Protein AF-A0A3N7JWG3-F1 (afdb_monomer)

Secondary structure (DSSP, 8-state):
-HHHHHHHTTGGGGGT--EEEEEEEEEETTEEEEEEEEEETTT--EEEEEEETTEEEEEEE-SS-EEEE-TT--EEEE-SHHHHHHHHHHHHHHTTHHHH-GGGEEEEEEEEE-STTEEEEEEEETTS-EEEEEEETTS-SEEEEEEEETTEEEEEEEEEEEEETTEEEEEEEEEESS-GGG-EEEEEEEEEESPPPPTTTTSPPPP----EEETTSSSEEEEE-EEETTEEEEEEEETTEEEEEEE-TTS-SEE-HHHHHHTTPPPEEEEEE--SSSS-EEEEEEEEEEEEETTTEEEEEEEEEE---TTHHHHHTS---EEE-HHHHHHSEEEEETTTTEEEEE-TTT----TTPEEEE-EEETTEEEEEEEETTEEEEEEE-TT--SSEEE-HHHHHHHTHHHHTT----EEEEEETTEEEEEEEEE-SEEEETTEEEES-EEEEE--SSSGGG-SS--EEE-HHHHTTEEEEEETTTTEEEEEESHHHHTTS--

Radius of gyration: 23.77 Å; Cα contacts (8 Å, |Δi|>4): 1313; chains: 1; bounding box: 68×51×64 Å

Foldseek 3Di:
DLQQQCVLQQHCVLVVFQKKKWWDKKEFQNWMWIWIKIAGLPLLWIWIWIDTHPWTKIWIALSQWTWIAGPQQQIATFPALLSQQASQVNSCVRSVCVRHVVVQWPDWDFDDDDDPFWTWIWTDGNSHFIKIFIAGNSSHHGQWIWGQFQLATKIKGFDDFDDDPSGTHGQWIWIDRPPPNQIIIHGTDDMDTPDDDDPPRRPRDDGDGDQKAFPVRDQKDKAFWDDFLLWTWWWKAALNDTATATEKAQDAWEFEPVLCVVNVWDWAGWHWDDALADAIWTKTKTFGQWMDTRVTMIGGGDIHIYTDFPPQCVQRVHGHGTYHYLVQLSQFWWWQALVVNMIMTGGLVPDDADPQWDKFFWHDHPSWTWTWKAFVHRIFIATEIQPDSFAWEFAQVLCVVVVVCVVFVWDDKDFPDAGRHGTFIFTKGWTQWMGRVNDIDGTGIYTYTPDSGHPSVGPRGTTYGYSVVQNQFGWIRRVVRRMIITHGPVVVVVPDDD

Sequence (498 aa):
MLARAKAAAGGDRWNTVRGLRMAGTIAAGGLSGPYEQWVCMRTGRFLTRYTLGPAPVLRGFDGQVAWQCGAGGEVAVQDSAAARQMAVTESFLLARGYWLAPHECSACAPSGEGIAGHELVQVHTTNGLPVQLWFDRAGSRLARTLQDVHGLEMAKRYEDHRDVGGLGIPFRIVTGTGDARRDVVVQLSIVELDPAWPEDSFDVPRQSIDDVAFIDGGSECSVPFEVAHNHVYLRVTLGGQDFQFLLDTGGVNLLTPETAARAGLQIEGALEARGPGEASVDAGFVRVDEFCIGDRLTMKHQLMRVLPLSGLEQADGHQCDGLLGHELFKRLVVTIDHAERRVTLTRPDAFHPPAHAHRLPLTFYAHIPTVNAMLDELPGQFWVDTGNRNALTLWRPFVQAHGLDDRYGAGDETVIGWGVGGAVRGRIACAGRLDLGGLIVEEPLLTLPSADSGPTATQGVAGNIGGDILRRYSCSFDYSRRTMHLASIELRTSSLPS

Nearest PDB structures (foldseek):
  5c9f-assembly1_C  TM=6.891E-01  e=2.641E-05  Rickettsia conorii
  8t5j-assembly1_A  TM=5.080E-01  e=1.261E-01  Francisella philomiragia
  6zxe-assembly1_z  TM=5.540E-01  e=3.122E+00  Homo sapiens
  2jd4-assembly1_A  TM=1.408E-01  e=5.726E-02  Mus musculus
  2wjs-assembly1_A  TM=1.222E-01  e=1.196E-01  Mus musculus

Solvent-accessible surface area (backbone atoms only — not comparable to full-atom values): 24823 Å² total; per-residue (Å²): 105,65,69,51,24,40,48,60,31,30,34,72,57,62,77,71,51,51,28,40,37,39,31,35,34,33,35,40,24,92,23,48,33,53,29,38,36,40,38,32,42,81,66,32,24,26,27,39,40,35,27,52,55,93,46,49,42,38,35,33,23,54,67,84,46,28,33,38,34,47,75,65,40,48,61,37,58,20,62,25,70,40,32,40,16,49,42,47,37,50,24,37,60,74,29,42,20,82,76,76,41,59,84,51,41,75,41,80,44,78,58,65,80,37,78,92,62,27,42,29,34,42,36,27,38,63,77,29,52,64,34,38,42,32,22,35,66,84,37,34,45,71,38,32,39,39,31,74,54,31,49,34,62,39,33,39,35,46,36,68,70,40,80,54,96,64,28,59,42,60,36,29,38,41,36,33,74,80,53,78,79,62,26,37,38,37,42,48,78,45,75,43,75,57,59,86,76,68,83,76,60,33,50,82,71,84,68,66,76,89,47,69,44,44,74,86,69,56,60,60,47,77,32,68,49,50,75,44,71,56,28,43,31,35,48,33,38,39,77,91,39,81,42,37,23,36,46,15,42,65,42,49,40,30,30,20,60,67,45,33,54,75,48,71,52,72,74,46,55,43,32,82,39,71,27,66,12,81,32,73,41,60,30,25,32,35,79,39,68,54,37,28,43,58,89,39,36,39,43,40,63,40,76,28,40,28,36,66,59,55,58,40,33,76,75,47,74,44,80,64,39,28,33,46,10,32,68,58,41,65,65,24,27,40,31,43,28,60,90,79,37,32,38,35,43,24,36,63,89,72,59,73,82,62,95,79,34,46,78,44,67,44,32,14,44,71,74,23,40,26,34,68,32,28,52,74,82,46,77,33,38,27,36,47,21,38,67,34,40,52,35,29,41,38,12,33,54,41,35,63,77,66,45,42,55,70,75,39,64,39,51,71,79,42,80,74,48,58,32,37,35,26,60,22,48,18,25,46,35,49,49,71,28,37,36,55,85,80,47,75,41,71,56,42,47,33,36,39,46,69,49,65,49,33,69,45,20,31,69,72,37,33,28,35,40,12,14,61,53,51,58,58,22,33,38,34,39,29,60,86,78,33,32,35,34,40,27,59,50,72,69,61,71,72,70,65,84,129

InterPro domains:
  IPR021109 Aspartic peptidase domain superfamily [G3DSA:2.40.70.10] (230-353)
  IPR021109 Aspartic peptidase domain superfamily [G3DSA:2.40.70.10] (368-494)
  IPR021109 Aspartic peptidase domain superfamily [SSF50630] (224-336)

Organism: NCBI:txid2496871

Structure (mmCIF, N/CA/C/O backbone):
data_AF-A0A3N7JWG3-F1
#
_entry.id   AF-A0A3N7JWG3-F1
#
loop_
_atom_site.group_PDB
_atom_site.id
_atom_site.type_symbol
_atom_site.label_atom_id
_atom_site.label_alt_id
_atom_site.label_comp_id
_atom_site.label_asym_id
_atom_site.label_entity_id
_atom_site.label_seq_id
_atom_site.pdbx_PDB_ins_code
_atom_site.Cartn_x
_atom_site.Cartn_y
_atom_site.Cartn_z
_atom_site.occupancy
_atom_site.B_iso_or_equiv
_atom_site.auth_seq_id
_atom_site.auth_comp_id
_atom_site.auth_asym_id
_atom_site.auth_atom_id
_atom_site.pdbx_PDB_model_num
ATOM 1 N N . MET A 1 1 ? 12.153 2.137 -35.416 1.00 76.44 1 MET A N 1
ATOM 2 C CA . MET A 1 1 ? 12.842 2.520 -34.166 1.00 76.44 1 MET A CA 1
ATOM 3 C C . MET A 1 1 ? 13.086 1.326 -33.239 1.00 76.44 1 MET A C 1
ATOM 5 O O . MET A 1 1 ? 14.230 0.907 -33.157 1.00 76.44 1 MET A O 1
ATOM 9 N N . LEU A 1 2 ? 12.065 0.728 -32.604 1.00 84.00 2 LEU A N 1
ATOM 10 C CA . LEU A 1 2 ? 12.252 -0.379 -31.639 1.00 84.00 2 LEU A CA 1
ATOM 11 C C . LEU A 1 2 ? 13.079 -1.560 -32.183 1.00 84.00 2 LEU A C 1
ATOM 13 O O . LEU A 1 2 ? 13.912 -2.097 -31.462 1.00 84.00 2 LEU A O 1
ATOM 17 N N . ALA A 1 3 ? 12.923 -1.914 -33.464 1.00 85.50 3 ALA A N 1
ATOM 18 C CA . ALA A 1 3 ? 13.745 -2.939 -34.116 1.00 85.50 3 ALA A CA 1
ATOM 19 C C . ALA A 1 3 ? 15.247 -2.584 -34.166 1.00 85.50 3 ALA A C 1
ATOM 21 O O . ALA A 1 3 ? 16.090 -3.448 -33.945 1.00 85.50 3 ALA A O 1
ATOM 22 N N . ARG A 1 4 ? 15.589 -1.307 -34.399 1.00 86.19 4 ARG A N 1
ATOM 23 C CA . ARG A 1 4 ? 16.975 -0.808 -34.365 1.00 86.19 4 ARG A CA 1
ATOM 24 C C . ARG A 1 4 ? 17.536 -0.861 -32.943 1.00 86.19 4 ARG A C 1
ATOM 26 O O . ARG A 1 4 ? 18.645 -1.348 -32.758 1.00 86.19 4 ARG A O 1
ATOM 33 N N . ALA A 1 5 ? 16.741 -0.447 -31.956 1.00 87.56 5 ALA A N 1
ATOM 34 C CA . ALA A 1 5 ? 17.125 -0.531 -30.548 1.00 87.56 5 ALA A CA 1
ATOM 35 C C . ALA A 1 5 ? 17.363 -1.980 -30.106 1.00 87.56 5 ALA A C 1
ATOM 37 O O . ALA A 1 5 ? 18.358 -2.265 -29.447 1.00 87.56 5 ALA A O 1
ATOM 38 N N . LYS A 1 6 ? 16.508 -2.917 -30.539 1.00 90.31 6 LYS A N 1
ATOM 39 C CA . LYS A 1 6 ? 16.713 -4.351 -30.303 1.00 90.31 6 LYS A CA 1
ATOM 40 C C . LYS A 1 6 ? 18.026 -4.827 -30.916 1.00 90.31 6 LYS A C 1
ATOM 42 O O . LYS A 1 6 ? 18.807 -5.466 -30.221 1.00 90.31 6 LYS A O 1
ATOM 47 N N . ALA A 1 7 ? 18.282 -4.505 -32.187 1.00 90.38 7 ALA A N 1
ATOM 48 C CA . ALA A 1 7 ? 19.507 -4.895 -32.887 1.00 90.38 7 ALA A CA 1
ATOM 49 C C . ALA A 1 7 ? 20.769 -4.407 -32.158 1.00 90.38 7 ALA A C 1
ATOM 51 O O . ALA A 1 7 ? 21.694 -5.185 -31.945 1.00 90.38 7 ALA A O 1
ATOM 52 N N . ALA A 1 8 ? 20.774 -3.153 -31.705 1.00 88.00 8 ALA A N 1
ATOM 53 C CA . ALA A 1 8 ? 21.892 -2.573 -30.968 1.00 88.00 8 ALA A CA 1
ATOM 54 C C . ALA A 1 8 ? 22.085 -3.153 -29.554 1.00 88.00 8 ALA A C 1
ATOM 56 O O . ALA A 1 8 ? 23.207 -3.179 -29.054 1.00 88.00 8 ALA A O 1
ATOM 57 N N . ALA A 1 9 ? 21.018 -3.644 -28.919 1.00 90.00 9 ALA A N 1
ATOM 58 C CA . ALA A 1 9 ? 21.072 -4.251 -27.592 1.00 90.00 9 ALA A CA 1
ATOM 59 C C . ALA A 1 9 ? 21.386 -5.763 -27.599 1.00 90.00 9 ALA A C 1
ATOM 61 O O . ALA A 1 9 ? 21.334 -6.379 -26.535 1.00 90.00 9 ALA A O 1
ATOM 62 N N . GLY A 1 10 ? 21.675 -6.371 -28.757 1.00 91.81 10 GLY A N 1
ATOM 63 C CA . GLY A 1 10 ? 21.981 -7.807 -28.899 1.00 91.81 10 GLY A CA 1
ATOM 64 C C . GLY A 1 10 ? 21.131 -8.550 -29.940 1.00 91.81 10 GLY A C 1
ATOM 65 O O . GLY A 1 10 ? 21.358 -9.728 -30.216 1.00 91.81 10 GLY A O 1
ATOM 66 N N . GLY A 1 11 ? 20.144 -7.881 -30.541 1.00 92.25 11 GLY A N 1
ATOM 67 C CA . GLY A 1 11 ? 19.354 -8.393 -31.660 1.00 92.25 11 GLY A CA 1
ATOM 68 C C . GLY A 1 11 ? 18.628 -9.696 -31.343 1.00 92.25 11 GLY A C 1
ATOM 69 O O . GLY A 1 11 ? 17.903 -9.799 -30.351 1.00 92.25 11 GLY A O 1
ATOM 70 N N . ASP A 1 12 ? 18.819 -10.698 -32.200 1.00 93.56 12 ASP A N 1
ATOM 71 C CA . ASP A 1 12 ? 18.155 -11.997 -32.080 1.00 93.56 12 ASP A CA 1
ATOM 72 C C . ASP A 1 12 ? 18.617 -12.818 -30.876 1.00 93.56 12 ASP A C 1
ATOM 74 O O . ASP A 1 12 ? 17.910 -13.741 -30.465 1.00 93.56 12 ASP A O 1
ATOM 78 N N . ARG A 1 13 ? 19.743 -12.460 -30.241 1.00 94.06 13 ARG A N 1
ATOM 79 C CA . ARG A 1 13 ? 20.172 -13.107 -28.996 1.00 94.06 13 ARG A CA 1
ATOM 80 C C . ARG A 1 13 ? 19.121 -12.953 -27.896 1.00 94.06 13 ARG A C 1
ATOM 82 O O . ARG A 1 13 ? 18.915 -13.900 -27.143 1.00 94.06 13 ARG A O 1
ATOM 89 N N . TRP A 1 14 ? 18.385 -11.838 -27.854 1.00 92.50 14 TRP A N 1
ATOM 90 C CA . TRP A 1 14 ? 17.269 -11.661 -26.917 1.00 92.50 14 TRP A CA 1
ATOM 91 C C . TRP A 1 14 ? 16.149 -12.695 -27.100 1.00 92.50 14 TRP A C 1
ATOM 93 O O . TRP A 1 14 ? 15.483 -13.029 -26.128 1.00 92.50 14 TRP A O 1
ATOM 103 N N . ASN A 1 15 ? 15.959 -13.245 -28.307 1.00 91.56 15 ASN A N 1
ATOM 104 C CA . ASN A 1 15 ? 14.913 -14.242 -28.571 1.00 91.56 15 ASN A CA 1
ATOM 105 C C . ASN A 1 15 ? 15.244 -15.620 -27.975 1.00 91.56 15 ASN A C 1
ATOM 107 O O . ASN A 1 15 ? 14.364 -16.474 -27.873 1.00 91.56 15 ASN A O 1
ATOM 111 N N . THR A 1 16 ? 16.514 -15.871 -27.636 1.00 93.00 16 THR A N 1
ATOM 112 C CA . THR A 1 16 ? 16.972 -17.178 -27.143 1.00 93.00 16 THR A CA 1
ATOM 113 C C . THR A 1 16 ? 17.123 -17.229 -25.626 1.00 93.00 16 THR A C 1
ATOM 115 O O . THR A 1 16 ? 17.113 -18.325 -25.067 1.00 93.00 16 THR A O 1
ATOM 118 N N . VAL A 1 17 ? 17.201 -16.072 -24.959 1.00 94.06 17 VAL A N 1
ATOM 119 C CA . VAL A 1 17 ? 17.230 -15.968 -23.494 1.00 94.06 17 VAL A CA 1
ATOM 120 C C . VAL A 1 17 ? 15.857 -16.299 -22.919 1.00 94.06 17 VAL A C 1
ATOM 122 O O . VAL A 1 17 ? 14.834 -15.741 -23.309 1.00 94.06 17 VAL A O 1
ATOM 125 N N . ARG A 1 18 ? 15.838 -17.207 -21.955 1.00 93.06 18 ARG A N 1
ATOM 126 C CA . ARG A 1 18 ? 14.666 -17.669 -21.208 1.00 93.06 18 ARG A CA 1
ATOM 127 C C . ARG A 1 18 ? 14.615 -17.061 -19.813 1.00 93.06 18 ARG A C 1
ATOM 129 O O . ARG A 1 18 ? 13.514 -16.858 -19.301 1.00 93.06 18 ARG A O 1
ATOM 136 N N . GLY A 1 19 ? 15.769 -16.777 -19.212 1.00 93.81 19 GLY A N 1
ATOM 137 C CA . GLY A 1 19 ? 15.859 -16.240 -17.862 1.00 93.81 19 GLY A CA 1
ATOM 138 C C . GLY A 1 19 ? 16.982 -15.246 -17.649 1.00 93.81 19 GLY A C 1
ATOM 139 O O . GLY A 1 19 ? 18.034 -15.329 -18.276 1.00 93.81 19 GLY A O 1
ATOM 140 N N . LEU A 1 20 ? 16.739 -14.319 -16.730 1.00 95.69 20 LEU A N 1
ATOM 141 C CA . LEU A 1 20 ? 17.740 -13.401 -16.209 1.00 95.69 20 LEU A CA 1
ATOM 142 C C . LEU A 1 20 ? 17.756 -13.490 -14.690 1.00 95.69 20 LEU A C 1
ATOM 144 O O . LEU A 1 20 ? 16.703 -13.381 -14.061 1.00 95.69 20 LEU A O 1
ATOM 148 N N . ARG A 1 21 ? 18.953 -13.598 -14.119 1.00 96.81 21 ARG A N 1
ATOM 149 C CA . ARG A 1 21 ? 19.209 -13.265 -12.718 1.00 96.81 21 ARG A CA 1
ATOM 150 C C . ARG A 1 21 ? 20.136 -12.065 -12.671 1.00 96.81 21 ARG A C 1
ATOM 152 O O . ARG A 1 21 ? 21.161 -12.038 -13.344 1.00 96.81 21 ARG A O 1
ATOM 159 N N . MET A 1 22 ? 19.770 -11.077 -11.875 1.00 97.81 22 MET A N 1
ATOM 160 C CA . MET A 1 22 ? 20.527 -9.851 -11.657 1.00 97.81 22 MET A CA 1
ATOM 161 C C . MET A 1 22 ? 20.757 -9.705 -10.161 1.00 97.81 22 MET A C 1
ATOM 163 O O . MET A 1 22 ? 19.797 -9.765 -9.399 1.00 97.81 22 MET A O 1
ATOM 167 N N . ALA A 1 23 ? 22.000 -9.509 -9.738 1.00 98.19 23 ALA A N 1
ATOM 168 C CA . ALA A 1 23 ? 22.338 -9.327 -8.332 1.00 98.19 23 ALA A CA 1
ATOM 169 C C . ALA A 1 23 ? 23.335 -8.181 -8.142 1.00 98.19 23 ALA A C 1
ATOM 171 O O . ALA A 1 23 ? 24.119 -7.856 -9.038 1.00 98.19 23 ALA A O 1
ATOM 172 N N . GLY A 1 24 ? 23.285 -7.552 -6.973 1.00 98.44 24 GLY A N 1
ATOM 173 C CA . GLY A 1 24 ? 24.116 -6.406 -6.635 1.00 98.44 24 GLY A CA 1
ATOM 174 C C . GLY A 1 24 ? 23.667 -5.739 -5.343 1.00 98.44 24 GLY A C 1
ATOM 175 O O . GLY A 1 24 ? 23.328 -6.417 -4.373 1.00 98.44 24 GLY A O 1
ATOM 176 N N . THR A 1 25 ? 23.658 -4.410 -5.334 1.00 98.38 25 THR A N 1
ATOM 177 C CA . THR A 1 25 ? 23.217 -3.605 -4.195 1.00 98.38 25 THR A CA 1
ATOM 178 C C . THR A 1 25 ? 22.072 -2.673 -4.570 1.00 98.38 25 THR A C 1
ATOM 180 O O . THR A 1 25 ? 21.930 -2.265 -5.722 1.00 98.38 25 THR A O 1
ATOM 183 N N . ILE A 1 26 ? 21.257 -2.330 -3.578 1.00 97.81 26 ILE A N 1
ATOM 184 C CA . ILE A 1 26 ? 20.283 -1.241 -3.628 1.00 97.81 26 ILE A CA 1
ATOM 185 C C . ILE A 1 26 ? 20.662 -0.200 -2.575 1.00 97.81 26 ILE A C 1
ATOM 187 O O . ILE A 1 26 ? 21.140 -0.561 -1.499 1.00 97.81 26 ILE A O 1
ATOM 191 N N . ALA A 1 27 ? 20.464 1.081 -2.872 1.00 96.19 27 ALA A N 1
ATOM 192 C CA . ALA A 1 27 ? 20.679 2.174 -1.935 1.00 96.19 27 ALA A CA 1
ATOM 193 C C . ALA A 1 27 ? 19.640 3.284 -2.122 1.00 96.19 27 ALA A C 1
ATOM 195 O O . ALA A 1 27 ? 19.284 3.614 -3.252 1.00 96.19 27 ALA A O 1
ATOM 196 N N . ALA A 1 28 ? 19.168 3.854 -1.015 1.00 94.19 28 ALA A N 1
ATOM 197 C CA . ALA A 1 28 ? 18.252 4.994 -0.978 1.00 94.19 28 ALA A CA 1
ATOM 198 C C . ALA A 1 28 ? 18.213 5.580 0.439 1.00 94.19 28 ALA A C 1
ATOM 200 O O . ALA A 1 28 ? 18.292 4.829 1.409 1.00 94.19 28 ALA A O 1
ATOM 201 N N . GLY A 1 29 ? 18.071 6.902 0.577 1.00 88.12 29 GLY A N 1
ATOM 202 C CA . GLY A 1 29 ? 17.824 7.540 1.880 1.00 88.12 29 GLY A CA 1
ATOM 203 C C . GLY A 1 29 ? 18.853 7.219 2.971 1.00 88.12 29 GLY A C 1
ATOM 204 O O . GLY A 1 29 ? 18.489 6.968 4.118 1.00 88.12 29 GLY A O 1
ATOM 205 N N . GLY A 1 30 ? 20.134 7.124 2.597 1.00 89.94 30 GLY A N 1
ATOM 206 C CA . GLY A 1 30 ? 21.229 6.739 3.500 1.00 89.94 30 GLY A CA 1
ATOM 207 C C . GLY A 1 30 ? 21.299 5.244 3.843 1.00 89.94 30 GLY A C 1
ATOM 208 O O . GLY A 1 30 ? 22.245 4.818 4.500 1.00 89.94 30 GLY A O 1
ATOM 209 N N . LEU A 1 31 ? 20.346 4.437 3.377 1.00 93.44 31 LEU A N 1
ATOM 210 C CA . LEU A 1 31 ? 20.322 2.989 3.549 1.00 93.44 31 LEU A CA 1
ATOM 211 C C . LEU A 1 31 ? 20.920 2.288 2.330 1.00 93.44 31 LEU A C 1
ATOM 213 O O . LEU A 1 31 ? 20.834 2.777 1.202 1.00 93.44 31 LEU A O 1
ATOM 217 N N . SER A 1 32 ? 21.487 1.105 2.549 1.00 95.31 32 SER A N 1
ATOM 218 C CA . SER A 1 32 ? 21.911 0.213 1.472 1.00 95.31 32 SER A CA 1
ATOM 219 C C . SER A 1 32 ? 21.796 -1.251 1.883 1.00 95.31 32 SER A C 1
ATOM 221 O O . SER A 1 32 ? 21.681 -1.562 3.069 1.00 95.31 32 SER A O 1
ATOM 223 N N . GLY A 1 33 ? 21.819 -2.149 0.905 1.00 96.88 33 GLY A N 1
ATOM 224 C CA . GLY A 1 33 ? 21.885 -3.581 1.159 1.00 96.88 33 GLY A CA 1
ATOM 225 C C . GLY A 1 33 ? 21.856 -4.415 -0.119 1.00 96.88 33 GLY A C 1
ATOM 226 O O . GLY A 1 33 ? 21.929 -3.865 -1.224 1.00 96.88 33 GLY A O 1
ATOM 227 N N . PRO A 1 34 ? 21.822 -5.752 0.012 1.00 98.00 34 PRO A N 1
ATOM 228 C CA . PRO A 1 34 ? 21.831 -6.661 -1.125 1.00 98.00 34 PRO A CA 1
ATOM 229 C C . PRO A 1 34 ? 20.557 -6.530 -1.961 1.00 98.00 34 PRO A C 1
ATOM 231 O O . PRO A 1 34 ? 19.471 -6.296 -1.431 1.00 98.00 34 PRO A O 1
ATOM 234 N N . TYR A 1 35 ? 20.702 -6.739 -3.266 1.00 98.12 35 TYR A N 1
ATOM 235 C CA . TYR A 1 35 ? 19.625 -6.775 -4.248 1.00 98.12 35 TYR A CA 1
ATOM 236 C C . TYR A 1 35 ? 19.761 -8.013 -5.130 1.00 98.12 35 TYR A C 1
ATOM 238 O O . TYR A 1 35 ? 20.855 -8.328 -5.599 1.00 98.12 35 TYR A O 1
ATOM 246 N N . GLU A 1 36 ? 18.642 -8.672 -5.403 1.00 97.00 36 GLU A N 1
ATOM 247 C CA . GLU A 1 36 ? 18.530 -9.755 -6.368 1.00 97.00 36 GLU A CA 1
ATOM 248 C C . GLU A 1 36 ? 17.183 -9.687 -7.103 1.00 97.00 36 GLU A C 1
ATOM 250 O O . GLU A 1 36 ? 16.134 -9.438 -6.505 1.00 97.00 36 GLU A O 1
ATOM 255 N N . GLN A 1 37 ? 17.199 -9.933 -8.411 1.00 96.88 37 GLN A N 1
ATOM 256 C CA . GLN A 1 37 ? 16.007 -10.032 -9.238 1.00 96.88 37 GLN A CA 1
ATOM 257 C C . GLN A 1 37 ? 16.123 -11.178 -10.238 1.00 96.88 37 GLN A C 1
ATOM 259 O O . GLN A 1 37 ? 17.129 -11.319 -10.931 1.00 96.88 37 GLN A O 1
ATOM 264 N N . TRP A 1 38 ? 15.045 -11.942 -10.349 1.00 96.44 38 TRP A N 1
ATOM 265 C CA . TRP A 1 38 ? 14.865 -13.030 -11.295 1.00 96.44 38 TRP A CA 1
ATOM 266 C C . TRP A 1 38 ? 13.721 -12.686 -12.238 1.00 96.44 38 TRP A C 1
ATOM 268 O O . TRP A 1 38 ? 12.668 -12.246 -11.783 1.00 96.44 38 TRP A O 1
ATOM 278 N N . VAL A 1 39 ? 13.911 -12.895 -13.539 1.00 95.50 39 VAL A N 1
ATOM 279 C CA . VAL A 1 39 ? 12.886 -12.636 -14.559 1.00 95.50 39 VAL A CA 1
ATOM 280 C C . VAL A 1 39 ? 12.811 -13.809 -15.529 1.00 95.50 39 VAL A C 1
ATOM 282 O O . VAL A 1 39 ? 13.811 -14.191 -16.138 1.00 95.50 39 VAL A O 1
ATOM 285 N N . CYS A 1 40 ? 11.611 -14.357 -15.714 1.00 93.56 40 CYS A N 1
ATOM 286 C CA . CYS A 1 40 ? 11.304 -15.279 -16.796 1.00 93.56 40 CYS A CA 1
ATOM 287 C C . CYS A 1 40 ? 10.936 -14.494 -18.056 1.00 93.56 40 CYS A C 1
ATOM 289 O O . CYS A 1 40 ? 9.835 -13.963 -18.173 1.00 93.56 40 CYS A O 1
ATOM 291 N N . MET A 1 41 ? 11.841 -14.468 -19.033 1.00 92.31 41 MET A N 1
ATOM 292 C CA . MET A 1 41 ? 11.707 -13.656 -20.249 1.00 92.31 41 MET A CA 1
ATOM 293 C C . MET A 1 41 ? 10.529 -14.066 -21.141 1.00 92.31 41 MET A C 1
ATOM 295 O O . MET A 1 41 ? 10.056 -13.270 -21.941 1.00 92.31 41 MET A O 1
ATOM 299 N N . ARG A 1 42 ? 10.055 -15.311 -21.011 1.00 88.12 42 ARG A N 1
ATOM 300 C CA . ARG A 1 42 ? 8.939 -15.844 -21.806 1.00 88.12 42 ARG A CA 1
ATOM 301 C C . ARG A 1 42 ? 7.576 -15.508 -21.216 1.00 88.12 42 ARG A C 1
ATOM 303 O O . ARG A 1 42 ? 6.639 -15.287 -21.967 1.00 88.12 42 ARG A O 1
ATOM 310 N N . THR A 1 43 ? 7.455 -15.573 -19.892 1.00 90.06 43 THR A N 1
ATOM 311 C CA . THR A 1 43 ? 6.159 -15.456 -19.203 1.00 90.06 43 THR A CA 1
ATOM 312 C C . THR A 1 43 ? 6.014 -14.147 -18.440 1.00 90.06 43 THR A C 1
ATOM 314 O O . THR A 1 43 ? 4.978 -13.925 -17.832 1.00 90.06 43 THR A O 1
ATOM 317 N N . GLY A 1 44 ? 7.074 -13.338 -18.358 1.00 92.56 44 GLY A N 1
ATOM 318 C CA . GLY A 1 44 ? 7.106 -12.104 -17.577 1.00 92.56 44 GLY A CA 1
ATOM 319 C C . GLY A 1 44 ? 7.003 -12.293 -16.062 1.00 92.56 44 GLY A C 1
ATOM 320 O O . GLY A 1 44 ? 6.889 -11.308 -15.335 1.00 92.56 44 GLY A O 1
ATOM 321 N N . ARG A 1 45 ? 7.074 -13.537 -15.571 1.00 94.56 45 ARG A N 1
ATOM 322 C CA . ARG A 1 45 ? 7.124 -13.834 -14.133 1.00 94.56 45 ARG A CA 1
ATOM 323 C C . ARG A 1 45 ? 8.414 -13.292 -13.550 1.00 94.56 45 ARG A C 1
ATOM 325 O O . ARG A 1 45 ? 9.463 -13.407 -14.189 1.00 94.56 45 ARG A O 1
ATOM 332 N N . PHE A 1 46 ? 8.349 -12.724 -12.356 1.00 95.69 46 PHE A N 1
ATOM 333 C CA . PHE A 1 46 ? 9.537 -12.182 -11.715 1.00 95.69 46 PHE A CA 1
ATOM 334 C C . PHE A 1 46 ? 9.495 -12.314 -10.200 1.00 95.69 46 PHE A C 1
ATOM 336 O O . PHE A 1 46 ? 8.434 -12.412 -9.590 1.00 95.69 46 PHE A O 1
ATOM 343 N N . LEU A 1 47 ? 10.685 -12.293 -9.613 1.00 95.69 47 LEU A N 1
ATOM 344 C CA . LEU A 1 47 ? 10.925 -12.223 -8.182 1.00 95.69 47 LEU A CA 1
ATOM 345 C C . LEU A 1 47 ? 11.965 -11.137 -7.949 1.00 95.69 47 LEU A C 1
ATOM 347 O O . LEU A 1 47 ? 12.993 -11.110 -8.621 1.00 95.69 47 LEU A O 1
ATOM 351 N N . THR A 1 48 ? 11.737 -10.276 -6.972 1.00 95.69 48 THR A N 1
ATOM 352 C CA . THR A 1 48 ? 12.720 -9.312 -6.493 1.00 95.69 48 THR A CA 1
ATOM 353 C C . THR A 1 48 ? 12.859 -9.463 -4.987 1.00 95.69 48 THR A C 1
ATOM 355 O O . THR A 1 48 ? 11.875 -9.401 -4.249 1.00 95.69 48 THR A O 1
ATOM 358 N N . ARG A 1 49 ? 14.098 -9.643 -4.534 1.00 94.94 49 ARG A N 1
ATOM 359 C CA . ARG A 1 49 ? 14.481 -9.697 -3.127 1.00 94.94 49 ARG A CA 1
ATOM 360 C C . ARG A 1 49 ? 15.537 -8.636 -2.880 1.00 94.94 49 ARG A C 1
ATOM 362 O O . ARG A 1 49 ? 16.560 -8.618 -3.556 1.00 94.94 49 ARG A O 1
ATOM 369 N N . TYR A 1 50 ? 15.327 -7.784 -1.895 1.00 95.12 50 TYR A N 1
ATOM 370 C CA . TYR A 1 50 ? 16.370 -6.876 -1.440 1.00 95.12 50 TYR A CA 1
ATOM 371 C C . TYR A 1 50 ? 16.212 -6.552 0.035 1.00 95.12 50 TYR A C 1
ATOM 373 O O . TYR A 1 50 ? 15.154 -6.763 0.620 1.00 95.12 50 TYR A O 1
ATOM 381 N N . THR A 1 51 ? 17.267 -6.004 0.621 1.00 93.88 51 THR A N 1
ATOM 382 C CA . THR A 1 51 ? 17.215 -5.417 1.957 1.00 93.88 51 THR A CA 1
ATOM 383 C C . THR A 1 51 ? 17.673 -3.974 1.853 1.00 93.88 51 THR A C 1
ATOM 385 O O . THR A 1 51 ? 18.746 -3.708 1.317 1.00 93.88 51 THR A O 1
ATOM 388 N N . LEU A 1 52 ? 16.861 -3.043 2.349 1.00 90.31 52 LEU A N 1
ATOM 389 C CA . LEU A 1 52 ? 17.209 -1.629 2.420 1.00 90.31 52 LEU A CA 1
ATOM 390 C C . LEU A 1 52 ? 17.280 -1.226 3.895 1.00 90.31 52 LEU A C 1
ATOM 392 O O . LEU A 1 52 ? 16.253 -1.003 4.534 1.00 90.31 52 LEU A O 1
ATOM 396 N N . GLY A 1 53 ? 18.493 -1.202 4.455 1.00 88.31 53 GLY A N 1
ATOM 397 C CA . GLY A 1 53 ? 18.674 -1.014 5.898 1.00 88.31 53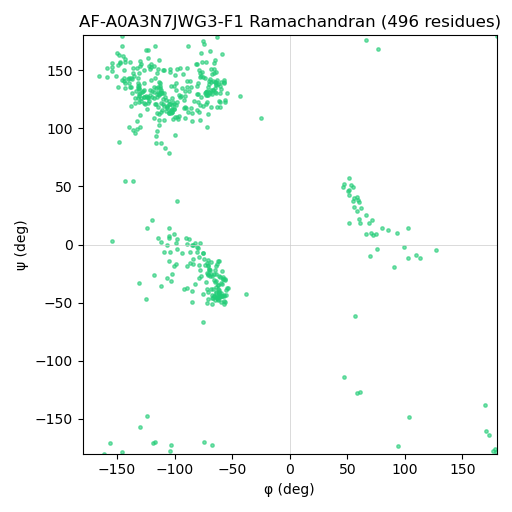 GLY A CA 1
ATOM 398 C C . GLY A 1 53 ? 18.003 -2.140 6.698 1.00 88.31 53 GLY A C 1
ATOM 399 O O . GLY A 1 53 ? 18.247 -3.310 6.401 1.00 88.31 53 GLY A O 1
ATOM 400 N N . PRO A 1 54 ? 17.129 -1.841 7.676 1.00 89.94 54 PRO A N 1
ATOM 401 C CA . PRO A 1 54 ? 16.433 -2.869 8.446 1.00 89.94 54 PRO A CA 1
ATOM 402 C C . PRO A 1 54 ? 15.208 -3.461 7.721 1.00 89.94 54 PRO A C 1
ATOM 404 O O . PRO A 1 54 ? 14.580 -4.375 8.255 1.00 89.94 54 PRO A O 1
ATOM 407 N N . ALA A 1 55 ? 14.857 -2.987 6.522 1.00 89.44 55 ALA A N 1
ATOM 408 C CA . ALA A 1 55 ? 13.659 -3.406 5.799 1.00 89.44 55 ALA A CA 1
ATOM 409 C C . ALA A 1 55 ? 13.970 -4.453 4.712 1.00 89.44 55 ALA A C 1
ATOM 411 O O . ALA A 1 55 ? 14.336 -4.077 3.591 1.00 89.44 55 ALA A O 1
ATOM 412 N N . PRO A 1 56 ? 13.846 -5.768 4.993 1.00 92.38 56 PRO A N 1
ATOM 413 C CA . PRO A 1 56 ? 13.816 -6.765 3.935 1.00 92.38 56 PRO A CA 1
ATOM 414 C C . PRO A 1 56 ? 12.517 -6.630 3.136 1.00 92.38 56 PRO A C 1
ATOM 416 O O . PRO A 1 56 ? 11.439 -6.420 3.691 1.00 92.38 56 PRO A O 1
ATOM 419 N N . VAL A 1 57 ? 12.630 -6.781 1.822 1.00 90.94 57 VAL A N 1
ATOM 420 C CA . VAL A 1 57 ? 11.510 -6.787 0.886 1.00 90.94 57 VAL A CA 1
ATOM 421 C C . VAL A 1 57 ? 11.650 -7.996 -0.020 1.00 90.94 57 VAL A C 1
ATOM 423 O O . VAL A 1 57 ? 12.693 -8.231 -0.635 1.00 90.94 57 VAL A O 1
ATOM 426 N N . LEU A 1 58 ? 10.563 -8.746 -0.130 1.00 93.56 58 LEU A N 1
ATOM 427 C CA . LEU A 1 58 ? 10.410 -9.806 -1.110 1.00 93.56 58 LEU A CA 1
ATOM 428 C C . LEU A 1 58 ? 9.115 -9.543 -1.867 1.00 93.56 58 LEU A C 1
ATOM 430 O O . LEU A 1 58 ? 8.072 -9.357 -1.254 1.00 93.56 58 LEU A O 1
ATOM 434 N N . ARG A 1 59 ? 9.165 -9.505 -3.192 1.00 94.88 59 ARG A N 1
ATOM 435 C CA . ARG A 1 59 ? 7.976 -9.306 -4.024 1.00 94.88 59 ARG A CA 1
ATOM 436 C C . ARG A 1 59 ? 8.104 -10.052 -5.333 1.00 94.88 59 ARG A C 1
ATOM 438 O O . ARG A 1 59 ? 9.220 -10.267 -5.804 1.00 94.88 59 ARG A O 1
ATOM 445 N N . GLY A 1 60 ? 6.986 -10.375 -5.955 1.00 95.19 60 GLY A N 1
ATOM 446 C CA . GLY A 1 60 ? 6.999 -11.074 -7.227 1.00 95.19 60 GLY A CA 1
ATOM 447 C C . GLY A 1 60 ? 5.698 -10.962 -7.993 1.00 95.19 60 GLY A C 1
ATOM 448 O O . GLY A 1 60 ? 4.743 -10.316 -7.564 1.00 95.19 60 GLY A O 1
ATOM 449 N N . PHE A 1 61 ? 5.705 -11.600 -9.153 1.00 95.56 61 PHE A N 1
ATOM 450 C CA . PHE A 1 61 ? 4.562 -11.776 -10.028 1.00 95.56 61 PHE A CA 1
ATOM 451 C C . PHE A 1 61 ? 4.584 -13.207 -10.556 1.00 95.56 61 PHE A C 1
ATOM 453 O O . PHE A 1 61 ? 5.530 -13.608 -11.243 1.00 95.56 61 PHE A O 1
ATOM 460 N N . ASP A 1 62 ? 3.533 -13.963 -10.245 1.00 93.44 62 ASP A N 1
ATOM 461 C CA . ASP A 1 62 ? 3.403 -15.380 -10.605 1.00 93.44 62 ASP A CA 1
ATOM 462 C C . ASP A 1 62 ? 2.857 -15.591 -12.030 1.00 93.44 62 ASP A C 1
ATOM 464 O O . ASP A 1 62 ? 2.742 -16.722 -12.500 1.00 93.44 62 ASP A O 1
ATOM 468 N N . GLY A 1 63 ? 2.567 -14.503 -12.754 1.00 91.62 63 GLY A N 1
ATOM 469 C CA . GLY A 1 63 ? 1.956 -14.520 -14.085 1.00 91.62 63 GLY A CA 1
ATOM 470 C C . GLY A 1 63 ? 0.465 -14.177 -14.073 1.00 91.62 63 GLY A C 1
ATOM 471 O O . GLY A 1 63 ? -0.103 -13.927 -15.133 1.00 91.62 63 GLY A O 1
ATOM 472 N N . GLN A 1 64 ? -0.161 -14.142 -12.897 1.00 90.62 64 GLN A N 1
ATOM 473 C CA . GLN A 1 64 ? -1.568 -13.797 -12.704 1.00 90.62 64 GLN A CA 1
ATOM 474 C C . GLN A 1 64 ? -1.740 -12.644 -11.715 1.00 90.62 64 GLN A C 1
ATOM 476 O O . GLN A 1 64 ? -2.467 -11.692 -12.000 1.00 90.62 64 GLN A O 1
ATOM 481 N N . VAL A 1 65 ? -1.061 -12.704 -10.569 1.00 92.06 65 VAL A N 1
ATOM 482 C CA . VAL A 1 65 ? -1.137 -11.702 -9.504 1.00 92.06 65 VAL A CA 1
ATOM 483 C C . VAL A 1 65 ? 0.252 -11.300 -9.033 1.00 92.06 65 VAL A C 1
ATOM 485 O O . VAL A 1 65 ? 1.179 -12.109 -8.953 1.00 92.06 65 VAL A O 1
ATOM 488 N N . ALA A 1 66 ? 0.403 -10.015 -8.715 1.00 95.50 66 ALA A N 1
ATOM 489 C CA . ALA A 1 66 ? 1.576 -9.566 -7.985 1.00 95.50 66 ALA A CA 1
ATOM 490 C C . ALA A 1 66 ? 1.389 -9.863 -6.496 1.00 95.50 66 ALA A C 1
ATOM 492 O O . ALA A 1 66 ? 0.270 -9.984 -5.991 1.00 95.50 66 ALA A O 1
ATOM 493 N N . TRP A 1 67 ? 2.495 -9.992 -5.785 1.00 95.00 67 TRP A N 1
ATOM 494 C CA . TRP A 1 67 ? 2.495 -10.256 -4.359 1.00 95.00 67 TRP A CA 1
ATOM 495 C C . TRP A 1 67 ? 3.721 -9.631 -3.704 1.00 95.00 67 TRP A C 1
ATOM 497 O O . TRP A 1 67 ? 4.755 -9.418 -4.339 1.00 95.00 67 TRP A O 1
ATOM 507 N N . GLN A 1 68 ? 3.603 -9.341 -2.415 1.00 93.38 68 GLN A N 1
ATOM 508 C CA . GLN A 1 68 ? 4.684 -8.821 -1.589 1.00 93.38 68 GLN A CA 1
ATOM 509 C C . GLN A 1 68 ? 4.677 -9.526 -0.236 1.00 93.38 68 GLN A C 1
ATOM 511 O O . GLN A 1 68 ? 3.616 -9.815 0.309 1.00 93.38 68 GLN A O 1
ATOM 516 N N . CYS A 1 69 ? 5.866 -9.794 0.291 1.00 90.75 69 CYS A N 1
ATOM 517 C CA . CYS A 1 69 ? 6.093 -10.264 1.642 1.00 90.75 69 CYS A CA 1
ATOM 518 C C . CYS A 1 69 ? 6.761 -9.152 2.466 1.00 90.75 69 CYS A C 1
ATOM 520 O O . CYS A 1 69 ? 7.784 -8.595 2.046 1.00 90.75 69 CYS A O 1
ATOM 522 N N . GLY A 1 70 ? 6.147 -8.809 3.597 1.00 82.44 70 GLY A N 1
ATOM 523 C CA . GLY A 1 70 ? 6.663 -7.858 4.576 1.00 82.44 70 GLY A CA 1
ATOM 524 C C . GLY A 1 70 ? 7.795 -8.437 5.425 1.00 82.44 70 GLY A C 1
ATOM 525 O O . GLY A 1 70 ? 8.144 -9.616 5.330 1.00 82.44 70 GLY A O 1
ATOM 526 N N . ALA A 1 71 ? 8.385 -7.594 6.273 1.00 84.62 71 ALA A N 1
ATOM 527 C CA . ALA A 1 71 ? 9.517 -7.990 7.106 1.00 84.62 71 ALA A CA 1
ATOM 528 C C . ALA A 1 71 ? 9.152 -9.014 8.194 1.00 84.62 71 ALA A C 1
ATOM 530 O O . ALA A 1 71 ? 10.029 -9.766 8.618 1.00 84.62 71 ALA A O 1
ATOM 531 N N . GLY A 1 72 ? 7.885 -9.053 8.621 1.00 83.38 72 GLY A N 1
ATOM 532 C CA . GLY A 1 72 ? 7.360 -10.018 9.586 1.00 83.38 72 GLY A CA 1
ATOM 533 C C . GLY A 1 72 ? 6.820 -11.302 8.947 1.00 83.38 72 GLY A C 1
ATOM 534 O O . GLY A 1 72 ? 6.349 -12.181 9.662 1.00 83.38 72 GLY A O 1
ATOM 535 N N . GLY A 1 73 ? 6.884 -11.441 7.616 1.00 86.94 73 GLY A N 1
ATOM 536 C CA . GLY A 1 73 ? 6.344 -12.595 6.887 1.00 86.94 73 GLY A CA 1
ATOM 537 C C . GLY A 1 73 ? 4.909 -12.414 6.371 1.00 86.94 73 GLY A C 1
ATOM 538 O O . GLY A 1 73 ? 4.295 -13.379 5.913 1.00 86.94 73 GLY A O 1
ATOM 539 N N . GLU A 1 74 ? 4.364 -11.197 6.435 1.00 90.38 74 GLU A N 1
ATOM 540 C CA . GLU A 1 74 ? 3.050 -10.813 5.906 1.00 90.38 74 GLU A CA 1
ATOM 541 C C . GLU A 1 74 ? 2.997 -10.961 4.395 1.00 90.38 74 GLU A C 1
ATOM 543 O O . GLU A 1 74 ? 3.697 -10.242 3.696 1.00 90.38 74 GLU A O 1
ATOM 548 N N . VAL A 1 75 ? 2.125 -11.823 3.867 1.00 91.38 75 VAL A N 1
ATOM 549 C CA . VAL A 1 75 ? 1.983 -12.010 2.416 1.00 91.38 75 VAL A CA 1
ATOM 550 C C . VAL A 1 75 ? 0.754 -11.274 1.895 1.00 91.38 75 VAL A C 1
ATOM 552 O O . VAL A 1 75 ? -0.385 -11.699 2.104 1.00 91.38 75 VAL A O 1
ATOM 555 N N . ALA A 1 76 ? 0.969 -10.184 1.167 1.00 90.19 76 ALA A N 1
ATOM 556 C CA . ALA A 1 76 ? -0.073 -9.388 0.531 1.00 90.19 76 ALA A CA 1
ATOM 557 C C . ALA A 1 76 ? -0.145 -9.683 -0.974 1.00 90.19 76 ALA A C 1
ATOM 559 O O . ALA A 1 76 ? 0.778 -9.366 -1.726 1.00 90.19 76 ALA A O 1
ATOM 560 N N . VAL A 1 77 ? -1.262 -10.268 -1.413 1.00 93.88 77 VAL A N 1
ATOM 561 C CA . VAL A 1 77 ? -1.597 -10.408 -2.838 1.00 93.88 77 VAL A CA 1
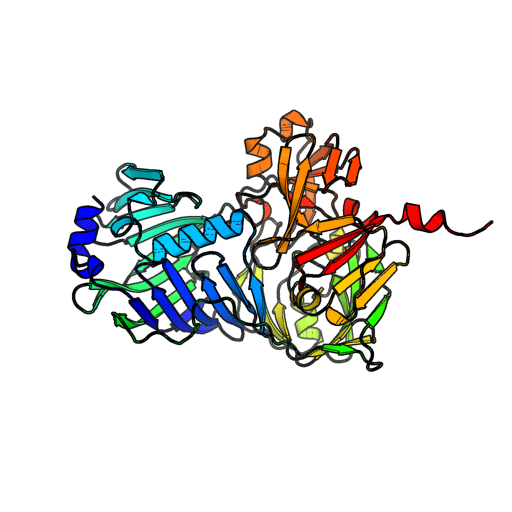ATOM 562 C C . VAL A 1 77 ? -2.150 -9.082 -3.349 1.00 93.88 77 VAL A C 1
ATOM 564 O O . VAL A 1 77 ? -2.919 -8.434 -2.655 1.00 93.88 77 VAL A O 1
ATOM 567 N N . GLN A 1 78 ? -1.751 -8.699 -4.556 1.00 93.00 78 GLN A N 1
ATOM 568 C CA . GLN A 1 78 ? -2.005 -7.407 -5.186 1.00 93.00 78 GLN A CA 1
ATOM 569 C C . GLN A 1 78 ? -3.031 -7.583 -6.311 1.00 93.00 78 GLN A C 1
ATOM 571 O O . GLN A 1 78 ? -2.674 -7.790 -7.473 1.00 93.00 78 GLN A O 1
ATOM 576 N N . ASP A 1 79 ? -4.315 -7.586 -5.955 1.00 92.81 79 ASP A N 1
ATOM 577 C CA . ASP A 1 79 ? -5.419 -7.998 -6.831 1.00 92.81 79 ASP A CA 1
ATOM 578 C C . ASP A 1 79 ? -6.519 -6.937 -7.010 1.00 92.81 79 ASP A C 1
ATOM 580 O O . ASP A 1 79 ? -7.588 -7.238 -7.548 1.00 92.81 79 ASP A O 1
ATOM 584 N N . SER A 1 80 ? -6.279 -5.680 -6.637 1.00 91.94 80 SER A N 1
ATOM 585 C CA . SER A 1 80 ? -7.118 -4.568 -7.102 1.00 91.94 80 SER A CA 1
ATOM 586 C C . SER A 1 80 ? -6.924 -4.313 -8.606 1.00 91.94 80 SER A C 1
ATOM 588 O O . SER A 1 80 ? -5.991 -4.824 -9.236 1.00 91.94 80 SER A O 1
ATOM 590 N N . ALA A 1 81 ? -7.813 -3.531 -9.225 1.00 89.38 81 ALA A N 1
ATOM 591 C CA . ALA A 1 81 ? -7.693 -3.201 -10.646 1.00 89.38 81 ALA A CA 1
ATOM 592 C C . ALA A 1 81 ? -6.406 -2.412 -10.935 1.00 89.38 81 ALA A C 1
ATOM 594 O O . ALA A 1 81 ? -5.644 -2.798 -11.822 1.00 89.38 81 ALA A O 1
ATOM 595 N N . ALA A 1 82 ? -6.128 -1.379 -10.136 1.00 88.19 82 ALA A N 1
ATOM 596 C CA . ALA A 1 82 ? -4.905 -0.587 -10.241 1.00 88.19 82 ALA A CA 1
ATOM 597 C C . ALA A 1 82 ? -3.642 -1.439 -10.009 1.00 88.19 82 ALA A C 1
ATOM 599 O O . ALA A 1 82 ? -2.671 -1.335 -10.760 1.00 88.19 82 ALA A O 1
ATOM 600 N N . ALA A 1 83 ? -3.672 -2.352 -9.031 1.00 91.31 83 ALA A N 1
ATOM 601 C CA . ALA A 1 83 ? -2.545 -3.238 -8.751 1.00 91.31 83 ALA A CA 1
ATOM 602 C C . ALA A 1 83 ? -2.243 -4.190 -9.920 1.00 91.31 83 ALA A C 1
ATOM 604 O O . ALA A 1 83 ? -1.082 -4.367 -10.294 1.00 91.31 83 ALA A O 1
ATOM 605 N N . ARG A 1 84 ? -3.282 -4.749 -10.559 1.00 92.38 84 ARG A N 1
ATOM 606 C CA . ARG A 1 84 ? -3.124 -5.570 -11.770 1.00 92.38 84 ARG A CA 1
ATOM 607 C C . ARG A 1 84 ? -2.504 -4.783 -12.920 1.00 92.38 84 ARG A C 1
ATOM 609 O O . ARG A 1 84 ? -1.606 -5.301 -13.579 1.00 92.38 84 ARG A O 1
ATOM 616 N N . GLN A 1 85 ? -2.942 -3.543 -13.144 1.00 91.00 85 GLN A N 1
ATOM 617 C CA . GLN A 1 85 ? -2.388 -2.704 -14.209 1.00 91.00 85 GLN A CA 1
ATOM 618 C C . GLN A 1 85 ? -0.892 -2.437 -13.996 1.00 91.00 85 GLN A C 1
ATOM 620 O O . GLN A 1 85 ? -0.103 -2.550 -14.935 1.00 91.00 85 GLN A O 1
ATOM 625 N N . MET A 1 86 ? -0.483 -2.148 -12.757 1.00 91.38 86 MET A N 1
ATOM 626 C CA . MET A 1 86 ? 0.930 -1.977 -12.408 1.00 91.38 86 MET A CA 1
ATOM 627 C C . MET A 1 86 ? 1.738 -3.258 -12.612 1.00 91.38 86 MET A C 1
ATOM 629 O O . MET A 1 86 ? 2.812 -3.206 -13.209 1.00 91.38 86 MET A O 1
ATOM 633 N N . ALA A 1 87 ? 1.216 -4.400 -12.158 1.00 93.81 87 ALA A N 1
ATOM 634 C CA . ALA A 1 87 ? 1.875 -5.697 -12.290 1.00 93.81 87 ALA A CA 1
ATOM 635 C C . ALA A 1 87 ? 2.108 -6.081 -13.759 1.00 93.81 87 ALA A C 1
ATOM 637 O O . ALA A 1 87 ? 3.217 -6.473 -14.124 1.00 93.81 87 ALA A O 1
ATOM 638 N N . VAL A 1 88 ? 1.096 -5.900 -14.617 1.00 93.06 88 VAL A N 1
ATOM 639 C CA . VAL A 1 88 ? 1.199 -6.146 -16.064 1.00 93.06 88 VAL A CA 1
ATOM 640 C C . VAL A 1 88 ? 2.251 -5.236 -16.695 1.00 93.06 88 VAL A C 1
ATOM 642 O O . VAL A 1 88 ? 3.096 -5.703 -17.458 1.00 93.06 88 VAL A O 1
ATOM 645 N N . THR A 1 89 ? 2.253 -3.945 -16.356 1.00 93.62 89 THR A N 1
ATOM 646 C CA . THR A 1 89 ? 3.247 -3.002 -16.884 1.00 93.62 89 THR A CA 1
ATOM 647 C C . THR A 1 89 ? 4.667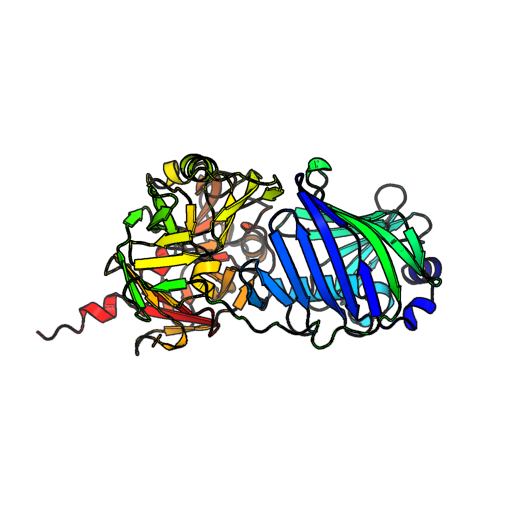 -3.322 -16.410 1.00 93.62 89 THR A C 1
ATOM 649 O O . THR A 1 89 ? 5.589 -3.316 -17.225 1.00 93.62 89 THR A O 1
ATOM 652 N N . GLU A 1 90 ? 4.876 -3.636 -15.127 1.00 94.81 90 GLU A N 1
ATOM 653 C CA . GLU A 1 90 ? 6.198 -4.016 -14.609 1.00 94.81 90 GLU A CA 1
ATOM 654 C C . GLU A 1 90 ? 6.693 -5.316 -15.254 1.00 94.81 90 GLU A C 1
ATOM 656 O O . GLU A 1 90 ? 7.832 -5.367 -15.722 1.00 94.81 90 GLU A O 1
ATOM 661 N N . SER A 1 91 ? 5.824 -6.326 -15.359 1.00 95.19 91 SER A N 1
ATOM 662 C CA . SER A 1 91 ? 6.109 -7.593 -16.038 1.00 95.19 91 SER A CA 1
ATOM 663 C C . SER A 1 91 ? 6.543 -7.372 -17.490 1.00 95.19 91 SER A C 1
ATOM 665 O O . SER A 1 91 ? 7.611 -7.838 -17.896 1.00 95.19 91 SER A O 1
ATOM 667 N N . PHE A 1 92 ? 5.785 -6.573 -18.246 1.00 94.12 92 PHE A N 1
ATOM 668 C CA . PHE A 1 92 ? 6.096 -6.225 -19.630 1.00 94.12 92 PHE A CA 1
ATOM 669 C C . PHE A 1 92 ? 7.456 -5.525 -19.766 1.00 94.12 92 PHE A C 1
ATOM 671 O O . PHE A 1 92 ? 8.254 -5.868 -20.642 1.00 94.12 92 PHE A O 1
ATOM 678 N N . LEU A 1 93 ? 7.766 -4.560 -18.895 1.00 94.44 93 LEU A N 1
ATOM 679 C CA . LEU A 1 93 ? 9.048 -3.849 -18.933 1.00 94.44 93 LEU A CA 1
ATOM 680 C C . LEU A 1 93 ? 10.219 -4.769 -18.565 1.00 94.44 93 LEU A C 1
ATOM 682 O O . LEU A 1 93 ? 11.228 -4.793 -19.274 1.00 94.44 93 LEU A O 1
ATOM 686 N N . LEU A 1 94 ? 10.085 -5.559 -17.495 1.00 95.06 94 LEU A N 1
ATOM 687 C CA . LEU A 1 94 ? 11.114 -6.504 -17.056 1.00 95.06 94 LEU A CA 1
ATOM 688 C C . LEU A 1 94 ? 11.349 -7.608 -18.090 1.00 95.06 94 LEU A C 1
ATOM 690 O O . LEU A 1 94 ? 12.494 -7.984 -18.326 1.00 95.06 94 LEU A O 1
ATOM 694 N N . ALA A 1 95 ? 10.317 -8.090 -18.774 1.00 93.88 95 ALA A N 1
ATOM 695 C CA . ALA A 1 95 ? 10.455 -9.084 -19.837 1.00 93.88 95 ALA A CA 1
ATOM 696 C C . ALA A 1 95 ? 10.937 -8.492 -21.172 1.00 93.88 95 ALA A C 1
ATOM 698 O O . ALA A 1 95 ? 11.077 -9.225 -22.147 1.00 93.88 95 ALA A O 1
ATOM 699 N N . ARG A 1 96 ? 11.199 -7.177 -21.249 1.00 92.44 96 ARG A N 1
ATOM 700 C CA . ARG A 1 96 ? 11.464 -6.463 -22.511 1.00 92.44 96 ARG A CA 1
ATOM 701 C C . ARG A 1 96 ? 10.376 -6.737 -23.565 1.00 92.44 96 ARG A C 1
ATOM 703 O O . ARG A 1 96 ? 10.664 -6.924 -24.750 1.00 92.44 96 ARG A O 1
ATOM 710 N N . GLY A 1 97 ? 9.110 -6.741 -23.145 1.00 90.81 97 GLY A N 1
ATOM 711 C CA . GLY A 1 97 ? 7.942 -7.007 -23.990 1.00 90.81 97 GLY A CA 1
ATOM 712 C C . GLY A 1 97 ? 7.844 -6.069 -25.197 1.00 90.81 97 GLY A C 1
ATOM 713 O O . GLY A 1 97 ? 7.461 -6.495 -26.282 1.00 90.81 97 GLY A O 1
ATOM 714 N N . TYR A 1 98 ? 8.354 -4.839 -25.083 1.00 88.06 98 TYR A N 1
ATOM 715 C CA . TYR A 1 98 ? 8.453 -3.885 -26.196 1.00 88.06 98 TYR A CA 1
ATOM 716 C C . TYR A 1 98 ? 9.339 -4.375 -27.363 1.00 88.06 98 TYR A C 1
ATOM 718 O O . TYR A 1 98 ? 9.285 -3.816 -28.458 1.00 88.06 98 TYR A O 1
ATOM 726 N N . TRP A 1 99 ? 10.139 -5.427 -27.161 1.00 87.62 99 TRP A N 1
ATOM 727 C CA . TRP A 1 99 ? 10.874 -6.142 -28.211 1.00 87.62 99 TRP A CA 1
ATOM 728 C C . TRP A 1 99 ? 10.375 -7.563 -28.465 1.00 87.62 99 TRP A C 1
ATOM 730 O O . TRP A 1 99 ? 10.479 -8.041 -29.599 1.00 87.62 99 TRP A O 1
ATOM 740 N N . LEU A 1 100 ? 9.949 -8.260 -27.410 1.00 87.06 100 LEU A N 1
ATOM 741 C CA . LEU A 1 100 ? 9.705 -9.705 -27.430 1.00 87.06 100 LEU A CA 1
ATOM 742 C C . LEU A 1 100 ? 8.222 -10.074 -27.528 1.00 87.06 100 LEU A C 1
ATOM 744 O O . LEU A 1 100 ? 7.896 -11.127 -28.068 1.00 87.06 100 LEU A O 1
ATOM 748 N N . ALA A 1 101 ? 7.333 -9.192 -27.083 1.00 84.12 101 ALA A N 1
ATOM 749 C CA . ALA A 1 101 ? 5.889 -9.383 -27.098 1.00 84.12 101 ALA A CA 1
ATOM 750 C C . ALA A 1 101 ? 5.156 -8.110 -27.572 1.00 84.12 101 ALA A C 1
ATOM 752 O O . ALA A 1 101 ? 4.258 -7.618 -26.896 1.00 84.12 101 ALA A O 1
ATOM 753 N N . PRO A 1 102 ? 5.486 -7.550 -28.756 1.00 79.06 102 PRO A N 1
ATOM 754 C CA . PRO A 1 102 ? 4.875 -6.299 -29.217 1.00 79.06 102 PRO A CA 1
ATOM 755 C C . PRO A 1 102 ? 3.359 -6.406 -29.453 1.00 79.06 102 PRO A C 1
ATOM 757 O O . PRO A 1 102 ? 2.687 -5.386 -29.537 1.00 79.06 102 PRO A O 1
ATOM 760 N N . HIS A 1 103 ? 2.821 -7.625 -29.553 1.00 78.69 103 HIS A N 1
ATOM 761 C CA . HIS A 1 103 ? 1.385 -7.894 -29.649 1.00 78.69 103 HIS A CA 1
ATOM 762 C C . HIS A 1 103 ? 0.630 -7.623 -28.337 1.00 78.69 103 HIS A C 1
ATOM 764 O O . HIS A 1 103 ? -0.585 -7.473 -28.364 1.00 78.69 103 HIS A O 1
ATOM 770 N N . GLU A 1 104 ? 1.332 -7.546 -27.203 1.00 80.75 104 GLU A N 1
ATOM 771 C CA . GLU A 1 104 ? 0.751 -7.157 -25.915 1.00 80.75 104 GLU A CA 1
ATOM 772 C C . GLU A 1 104 ? 0.579 -5.635 -25.802 1.00 80.75 104 GLU A C 1
ATOM 774 O O . GLU A 1 104 ? -0.102 -5.161 -24.892 1.00 80.75 104 GLU A O 1
ATOM 779 N N . CYS A 1 105 ? 1.140 -4.852 -26.729 1.00 80.19 105 CYS A N 1
ATOM 780 C CA . CYS A 1 105 ? 0.934 -3.410 -26.790 1.00 80.19 105 CYS A CA 1
ATOM 781 C C . CYS A 1 105 ? -0.366 -3.067 -27.521 1.00 80.19 105 CYS A C 1
ATOM 783 O O . CYS A 1 105 ? -0.525 -3.384 -28.699 1.00 80.19 105 CYS A O 1
ATOM 785 N N . SER A 1 106 ? -1.255 -2.333 -26.856 1.00 72.81 106 SER A N 1
ATOM 786 C CA . SER A 1 106 ? -2.457 -1.763 -27.470 1.00 72.81 106 SER A CA 1
ATOM 787 C C . SER A 1 106 ? -2.146 -0.515 -28.304 1.00 72.81 106 SER A C 1
ATOM 789 O O . SER A 1 106 ? -2.843 -0.236 -29.278 1.00 72.81 106 SER A O 1
ATOM 791 N N . ALA A 1 107 ? -1.072 0.210 -27.969 1.00 70.19 107 ALA A N 1
ATOM 792 C CA . ALA A 1 107 ? -0.532 1.294 -28.784 1.00 70.19 107 ALA A CA 1
ATOM 793 C C . ALA A 1 107 ? 0.988 1.431 -28.612 1.00 70.19 107 ALA A C 1
ATOM 795 O O . ALA A 1 107 ? 1.506 1.430 -27.494 1.00 70.19 107 ALA A O 1
ATOM 796 N N . CYS A 1 108 ? 1.684 1.592 -29.740 1.00 70.88 108 CYS A N 1
ATOM 797 C CA . CYS A 1 108 ? 3.107 1.919 -29.825 1.00 70.88 108 CYS A CA 1
ATOM 798 C C . CYS A 1 108 ? 3.281 3.029 -30.862 1.00 70.88 108 CYS A C 1
ATOM 800 O O . CYS A 1 108 ? 3.352 2.751 -32.061 1.00 70.88 108 CYS A O 1
ATOM 802 N N . ALA A 1 109 ? 3.330 4.283 -30.419 1.00 66.06 109 ALA A N 1
ATOM 803 C CA . ALA A 1 109 ? 3.473 5.428 -31.312 1.00 66.06 109 ALA A CA 1
ATOM 804 C C . ALA A 1 109 ? 4.809 6.142 -31.052 1.00 66.06 109 ALA A C 1
ATOM 806 O O . ALA A 1 109 ? 5.112 6.464 -29.898 1.00 66.06 109 ALA A O 1
ATOM 807 N N . PRO A 1 110 ? 5.619 6.418 -32.092 1.00 63.91 110 PRO A N 1
ATOM 808 C CA . PRO A 1 110 ? 6.680 7.408 -31.980 1.00 63.91 110 PRO A CA 1
ATOM 809 C C . PRO A 1 110 ? 6.027 8.760 -31.681 1.00 63.91 110 PRO A C 1
ATOM 811 O O . PRO A 1 110 ? 5.175 9.202 -32.453 1.00 63.91 110 PRO A O 1
ATOM 814 N N . SER A 1 111 ? 6.401 9.418 -30.587 1.00 59.84 111 SER A N 1
ATOM 815 C CA . SER A 1 111 ? 5.902 10.762 -30.288 1.00 59.84 111 SER A CA 1
ATOM 816 C C . SER A 1 111 ? 7.063 11.758 -30.306 1.00 59.84 111 SER A C 1
ATOM 818 O O . SER A 1 111 ? 7.679 12.013 -29.279 1.00 59.84 111 SER A O 1
ATOM 820 N N . GLY A 1 112 ? 7.359 12.301 -31.491 1.00 57.31 112 GLY A N 1
ATOM 821 C CA . GLY A 1 112 ? 8.268 13.442 -31.689 1.00 57.31 112 GLY A CA 1
ATOM 822 C C . GLY A 1 112 ? 9.756 13.226 -31.360 1.00 57.31 112 GLY A C 1
ATOM 823 O O . GLY A 1 112 ? 10.177 12.166 -30.896 1.00 57.31 112 GLY A O 1
ATOM 824 N N . GLU A 1 113 ? 10.563 14.261 -31.629 1.00 53.44 113 GLU A N 1
ATOM 825 C CA . GLU A 1 113 ? 11.910 14.396 -31.060 1.00 53.44 113 GLU A CA 1
ATOM 826 C C . GLU A 1 113 ? 11.754 14.650 -29.555 1.00 53.44 113 GLU A C 1
ATOM 828 O O . GLU A 1 113 ? 11.133 15.634 -29.151 1.00 53.44 113 GLU A O 1
ATOM 833 N N . GLY A 1 114 ? 12.276 13.756 -28.713 1.00 54.66 114 GLY A N 1
ATOM 834 C CA . GLY A 1 114 ? 12.350 14.010 -27.277 1.00 54.66 114 GLY A CA 1
ATOM 835 C C . GLY A 1 114 ? 13.262 15.206 -26.966 1.00 54.66 114 GLY A C 1
ATOM 836 O O . GLY A 1 114 ? 13.890 15.786 -27.854 1.00 54.66 114 GLY A O 1
ATOM 837 N N . ILE A 1 115 ? 13.391 15.558 -25.681 1.00 57.72 115 ILE A N 1
ATOM 838 C CA . ILE A 1 115 ? 14.419 16.492 -25.185 1.00 57.72 115 ILE A CA 1
ATOM 839 C C . ILE A 1 115 ? 15.766 16.156 -25.854 1.00 57.72 115 ILE A C 1
ATOM 841 O O . ILE A 1 115 ? 16.175 14.992 -25.858 1.00 57.72 115 ILE A O 1
ATOM 845 N N . ALA A 1 116 ? 16.405 17.175 -26.446 1.00 56.41 116 ALA A N 1
ATOM 846 C CA . ALA A 1 116 ? 17.557 17.094 -27.347 1.00 56.41 116 ALA A CA 1
ATOM 847 C C . ALA A 1 116 ? 18.428 15.831 -27.171 1.00 56.41 116 ALA A C 1
ATOM 849 O O . ALA A 1 116 ? 19.172 15.697 -26.200 1.00 56.41 116 ALA A O 1
ATOM 850 N N . GLY A 1 117 ? 18.360 14.919 -28.149 1.00 65.38 117 GLY A N 1
ATOM 851 C CA . GLY A 1 117 ? 19.211 13.725 -28.211 1.00 65.38 117 GLY A CA 1
ATOM 852 C C . GLY A 1 117 ? 18.565 12.400 -27.799 1.00 65.38 117 GLY A C 1
ATOM 853 O O . GLY A 1 117 ? 19.301 11.435 -27.612 1.00 65.38 117 GLY A O 1
ATOM 854 N N . HIS A 1 118 ? 17.236 12.321 -27.692 1.00 76.06 118 HIS A N 1
ATOM 855 C CA . HIS A 1 118 ? 16.524 11.061 -27.453 1.00 76.06 118 HIS A CA 1
ATOM 856 C C . HIS A 1 118 ? 15.362 10.858 -28.428 1.00 76.06 118 HIS A C 1
ATOM 858 O O . HIS A 1 118 ? 14.697 11.810 -28.837 1.00 76.06 118 HIS A O 1
ATOM 864 N N . GLU A 1 119 ? 15.101 9.599 -28.765 1.00 82.94 119 GLU A N 1
ATOM 865 C CA . GLU A 1 119 ? 13.891 9.177 -29.466 1.00 82.94 119 GLU A CA 1
ATOM 866 C C . GLU A 1 119 ? 12.894 8.588 -28.455 1.00 82.94 119 GLU A C 1
ATOM 868 O O . GLU A 1 119 ? 13.273 7.799 -27.584 1.00 82.94 119 GLU A O 1
ATOM 873 N N . LEU A 1 120 ? 11.617 8.953 -28.580 1.00 86.62 120 LEU A N 1
ATOM 874 C CA . LEU A 1 120 ? 10.555 8.585 -27.645 1.00 86.62 120 LEU A CA 1
ATOM 875 C C . LEU A 1 120 ? 9.551 7.618 -28.288 1.00 86.62 120 LEU A C 1
ATOM 877 O O . LEU A 1 120 ? 9.023 7.870 -29.373 1.00 86.62 120 LEU A O 1
ATOM 881 N N . VAL A 1 121 ? 9.242 6.535 -27.576 1.00 86.56 121 VAL A N 1
ATOM 882 C CA . VAL A 1 121 ? 8.123 5.636 -27.878 1.00 86.56 121 VAL A CA 1
ATOM 883 C C . VAL A 1 121 ? 7.135 5.659 -26.724 1.00 86.56 121 VAL A C 1
ATOM 885 O O . VAL A 1 121 ? 7.485 5.296 -25.602 1.00 86.56 121 VAL A O 1
ATOM 888 N N . GLN A 1 122 ? 5.894 6.035 -27.011 1.00 88.69 122 GLN A N 1
ATOM 889 C CA . GLN A 1 122 ? 4.778 5.836 -26.092 1.00 88.69 122 GLN A CA 1
ATOM 890 C C . GLN A 1 122 ? 4.311 4.389 -26.205 1.00 88.69 122 GLN A C 1
ATOM 892 O O . GLN A 1 122 ? 3.974 3.940 -27.304 1.00 88.69 122 GLN A O 1
ATOM 897 N N . VAL A 1 123 ? 4.309 3.667 -25.088 1.00 88.56 123 VAL A N 1
ATOM 898 C CA . VAL A 1 123 ? 3.847 2.284 -25.006 1.00 88.56 123 VAL A CA 1
ATOM 899 C C . VAL A 1 123 ? 2.662 2.202 -24.066 1.00 88.56 123 VAL A C 1
ATOM 901 O O . VAL A 1 123 ? 2.733 2.606 -22.910 1.00 88.56 123 VAL A O 1
ATOM 904 N N . HIS A 1 124 ? 1.575 1.637 -24.571 1.00 88.06 124 HIS A N 1
ATOM 905 C CA . HIS A 1 124 ? 0.407 1.283 -23.784 1.00 88.06 124 HIS A CA 1
ATOM 906 C C . HIS A 1 124 ? 0.290 -0.235 -23.827 1.00 88.06 124 HIS A C 1
ATOM 908 O O . HIS A 1 124 ? 0.074 -0.815 -24.893 1.00 88.06 124 HIS A O 1
ATOM 914 N N . THR A 1 125 ? 0.488 -0.888 -22.687 1.00 86.44 125 THR A N 1
ATOM 915 C CA . THR A 1 125 ? 0.296 -2.333 -22.567 1.00 86.44 125 THR A CA 1
ATOM 916 C C . THR A 1 125 ? -1.192 -2.644 -22.456 1.00 86.44 125 THR A C 1
ATOM 918 O O . THR A 1 125 ? -1.968 -1.894 -21.859 1.00 86.44 125 THR A O 1
ATOM 921 N N . THR A 1 126 ? -1.623 -3.755 -23.045 1.00 85.69 126 THR A N 1
ATOM 922 C CA . THR A 1 126 ? -2.998 -4.238 -22.905 1.00 85.69 126 THR A CA 1
ATOM 923 C C . THR A 1 126 ? -3.260 -4.511 -21.427 1.00 85.69 126 THR A C 1
ATOM 925 O O . THR A 1 126 ? -2.539 -5.289 -20.812 1.00 85.69 126 THR A O 1
ATOM 928 N N . ASN A 1 127 ? -4.278 -3.866 -20.853 1.00 86.75 127 ASN A N 1
ATOM 929 C CA . ASN A 1 127 ? -4.605 -3.926 -19.422 1.00 86.75 127 ASN A CA 1
ATOM 930 C C . ASN A 1 127 ? -3.513 -3.411 -18.465 1.00 86.75 127 ASN A C 1
ATOM 932 O O . ASN A 1 127 ? -3.574 -3.720 -17.277 1.00 86.75 127 ASN A O 1
ATOM 936 N N . GLY A 1 128 ? -2.543 -2.627 -18.941 1.00 89.38 128 GLY A N 1
ATOM 937 C CA . GLY A 1 128 ? -1.589 -1.936 -18.076 1.00 89.38 128 GLY A CA 1
ATOM 938 C C . GLY A 1 128 ? -1.654 -0.417 -18.213 1.00 89.38 128 GLY A C 1
ATOM 939 O O . GLY A 1 128 ? -2.569 0.147 -18.813 1.00 89.38 128 GLY A O 1
ATOM 940 N N . LEU A 1 129 ? -0.682 0.243 -17.597 1.00 89.00 129 LEU A N 1
ATOM 941 C CA . LEU A 1 129 ? -0.514 1.692 -17.578 1.00 89.00 129 LEU A CA 1
ATOM 942 C C . LEU A 1 129 ? 0.340 2.186 -18.760 1.00 89.00 129 LEU A C 1
ATOM 944 O O . LEU A 1 129 ? 1.223 1.451 -19.221 1.00 89.00 129 LEU A O 1
ATOM 948 N N . PRO A 1 130 ? 0.128 3.434 -19.223 1.00 90.31 130 PRO A N 1
ATOM 949 C CA . PRO A 1 130 ? 0.987 4.060 -20.222 1.00 90.31 130 PRO A CA 1
ATOM 950 C C . PRO A 1 130 ? 2.410 4.256 -19.685 1.00 90.31 130 PRO A C 1
ATOM 952 O O . PRO A 1 130 ? 2.613 4.643 -18.532 1.00 90.31 130 PRO A O 1
ATOM 955 N N . VAL A 1 131 ? 3.401 4.009 -20.540 1.00 92.81 131 VAL A N 1
ATOM 956 C CA . VAL A 1 131 ? 4.825 4.186 -20.242 1.00 92.81 131 VAL A CA 1
ATOM 957 C C . VAL A 1 131 ? 5.527 4.823 -21.431 1.00 92.81 131 VAL A C 1
ATOM 959 O O . VAL A 1 131 ? 5.383 4.394 -22.574 1.00 92.81 131 VAL A O 1
ATOM 962 N N . GLN A 1 132 ? 6.371 5.803 -21.147 1.00 92.62 132 GLN A N 1
ATOM 963 C CA . GLN A 1 132 ? 7.277 6.380 -22.127 1.00 92.62 132 GLN A CA 1
ATOM 964 C C . GLN A 1 132 ? 8.610 5.642 -22.109 1.00 92.62 132 GLN A C 1
ATOM 966 O O . GLN A 1 132 ? 9.243 5.533 -21.057 1.00 92.62 132 GLN A O 1
ATOM 971 N N . LEU A 1 133 ? 9.076 5.194 -23.270 1.00 91.88 133 LEU A N 1
ATOM 972 C CA . LEU A 1 133 ? 10.406 4.623 -23.464 1.00 91.88 133 LEU A CA 1
ATOM 973 C C . LEU A 1 133 ? 11.287 5.625 -24.211 1.00 91.88 133 LEU A C 1
ATOM 975 O O . LEU A 1 133 ? 11.002 5.983 -25.353 1.00 91.88 133 LEU A O 1
ATOM 979 N N . TRP A 1 134 ? 12.372 6.048 -23.573 1.00 90.62 134 TRP A N 1
ATOM 980 C CA . TRP A 1 134 ? 13.323 7.018 -24.103 1.00 90.62 134 TRP A CA 1
ATOM 981 C C . TRP A 1 134 ? 14.611 6.301 -24.490 1.00 90.62 134 TRP A C 1
ATOM 983 O O . TRP A 1 134 ? 15.316 5.768 -23.629 1.00 90.62 134 TRP A O 1
ATOM 993 N N . PHE A 1 135 ? 14.924 6.290 -25.780 1.00 88.50 135 PHE A N 1
ATOM 994 C CA . PHE A 1 135 ? 16.145 5.700 -26.321 1.00 88.50 135 PHE A CA 1
ATOM 995 C C . PHE A 1 135 ? 17.147 6.799 -26.682 1.00 88.50 135 PHE A C 1
ATOM 997 O O . PHE A 1 135 ? 16.747 7.903 -27.049 1.00 88.50 135 PHE A O 1
ATOM 1004 N N . ASP A 1 136 ? 18.445 6.513 -26.571 1.00 83.25 136 ASP A N 1
ATOM 1005 C CA . ASP A 1 136 ? 19.499 7.458 -26.969 1.00 83.25 136 ASP A CA 1
ATOM 1006 C C . ASP A 1 136 ? 19.407 7.868 -28.458 1.00 83.25 136 ASP A C 1
ATOM 1008 O O . ASP A 1 136 ? 18.733 7.218 -29.253 1.00 83.25 136 ASP A O 1
ATOM 1012 N N . ARG A 1 137 ? 20.084 8.955 -28.866 1.00 70.12 137 ARG A N 1
ATOM 1013 C CA . ARG A 1 137 ? 20.008 9.525 -30.234 1.00 70.12 137 ARG A CA 1
ATOM 1014 C C . ARG A 1 137 ? 20.400 8.549 -31.346 1.00 70.12 137 ARG A C 1
ATOM 1016 O O . ARG A 1 137 ? 19.952 8.697 -32.479 1.00 70.12 137 ARG A O 1
ATOM 1023 N N . ALA A 1 138 ? 21.259 7.575 -31.044 1.00 65.25 138 ALA A N 1
ATOM 1024 C CA . ALA A 1 138 ? 21.618 6.515 -31.984 1.00 65.25 138 ALA A CA 1
ATOM 1025 C C . ALA A 1 138 ? 20.495 5.462 -32.129 1.00 65.25 138 ALA A C 1
ATOM 1027 O O . ALA A 1 138 ? 20.570 4.578 -32.985 1.00 65.25 138 ALA A O 1
ATOM 1028 N N . GLY A 1 139 ? 19.450 5.552 -31.300 1.00 61.94 139 GLY A N 1
ATOM 1029 C CA . GLY A 1 139 ? 18.354 4.602 -31.183 1.00 61.94 139 GLY A CA 1
ATOM 1030 C C . GLY A 1 139 ? 18.850 3.233 -30.742 1.00 61.94 139 GLY A C 1
ATOM 1031 O O . GLY A 1 139 ? 18.316 2.229 -31.208 1.00 61.94 139 GLY A O 1
ATOM 1032 N N . SER A 1 140 ? 19.919 3.200 -29.942 1.00 72.56 140 SER A N 1
ATOM 1033 C CA . SER A 1 140 ? 20.742 2.021 -29.686 1.00 72.56 140 SER A CA 1
ATOM 1034 C C . SER A 1 140 ? 20.533 1.428 -28.293 1.00 72.56 140 SER A C 1
ATOM 1036 O O . SER A 1 140 ? 20.664 0.217 -28.114 1.00 72.56 140 SER A O 1
ATOM 1038 N N . ARG A 1 141 ? 20.170 2.252 -27.303 1.00 85.31 141 ARG A N 1
ATOM 1039 C CA . ARG A 1 141 ? 19.988 1.823 -25.908 1.00 85.31 141 ARG A CA 1
ATOM 1040 C C . ARG A 1 141 ? 18.782 2.502 -25.283 1.00 85.31 141 ARG A C 1
ATOM 1042 O O . ARG A 1 141 ? 18.521 3.674 -25.553 1.00 85.31 141 ARG A O 1
ATOM 1049 N N . LEU A 1 142 ? 18.051 1.763 -24.449 1.00 91.19 142 LEU A N 1
ATOM 1050 C CA . LEU A 1 142 ? 17.006 2.336 -23.603 1.00 91.19 142 LEU A CA 1
ATOM 1051 C C . LEU A 1 142 ? 17.700 3.153 -22.511 1.00 91.19 142 LEU A C 1
ATOM 1053 O O . LEU A 1 142 ? 18.390 2.589 -21.670 1.00 91.19 142 LEU A O 1
ATOM 1057 N N . ALA A 1 143 ? 17.544 4.470 -22.547 1.00 91.69 143 ALA A N 1
ATOM 1058 C CA . ALA A 1 143 ? 18.172 5.382 -21.597 1.00 91.69 143 ALA A CA 1
ATOM 1059 C C . ALA A 1 143 ? 17.284 5.609 -20.370 1.00 91.69 143 ALA A C 1
ATOM 1061 O O . ALA A 1 143 ? 17.777 5.700 -19.245 1.00 91.69 143 ALA A O 1
ATOM 1062 N N . ARG A 1 144 ? 15.962 5.690 -20.570 1.00 93.00 144 ARG A N 1
ATOM 1063 C CA . ARG A 1 144 ? 15.005 5.973 -19.498 1.00 93.00 144 ARG A CA 1
ATOM 1064 C C . ARG A 1 144 ? 13.615 5.411 -19.791 1.00 93.00 144 ARG A C 1
ATOM 1066 O O . ARG A 1 144 ? 13.188 5.397 -20.942 1.00 93.00 144 ARG A O 1
ATOM 1073 N N . THR A 1 145 ? 12.877 5.040 -18.748 1.00 94.44 145 THR A N 1
ATOM 1074 C CA . THR A 1 145 ? 11.409 4.984 -18.789 1.00 94.44 145 THR A CA 1
ATOM 1075 C C . THR A 1 145 ? 10.794 6.095 -17.950 1.00 94.44 145 THR A C 1
ATOM 1077 O O . THR A 1 145 ? 11.380 6.509 -16.947 1.00 94.44 145 THR A O 1
ATOM 1080 N N . LEU A 1 146 ? 9.609 6.559 -18.337 1.00 93.62 146 LEU A N 1
ATOM 1081 C CA . LEU A 1 146 ? 8.794 7.480 -17.547 1.00 93.62 146 LEU A CA 1
ATOM 1082 C C . LEU A 1 146 ? 7.380 6.927 -17.411 1.00 93.62 146 LEU A C 1
ATOM 1084 O O . LEU A 1 146 ? 6.787 6.510 -18.407 1.00 93.62 146 LEU A O 1
ATOM 1088 N N . GLN A 1 147 ? 6.865 6.915 -16.190 1.00 92.06 147 GLN A N 1
ATOM 1089 C CA . GLN A 1 147 ? 5.526 6.436 -15.873 1.00 92.06 147 GLN A CA 1
ATOM 1090 C C . GLN A 1 147 ? 4.895 7.361 -14.834 1.00 92.06 147 GLN A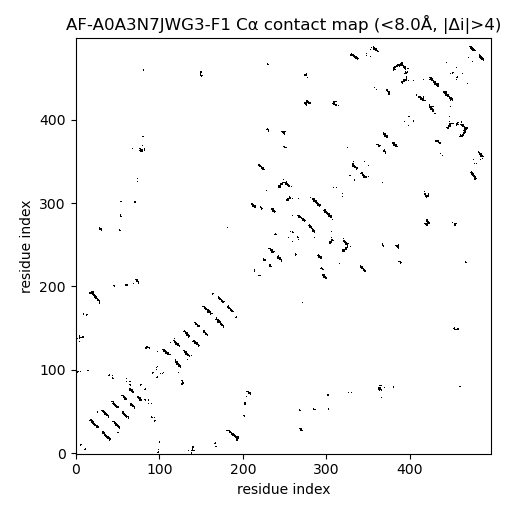 C 1
ATOM 1092 O O . GLN A 1 147 ? 5.579 7.767 -13.896 1.00 92.06 147 GLN A O 1
ATOM 1097 N N . ASP A 1 148 ? 3.608 7.668 -14.988 1.00 87.44 148 ASP A N 1
ATOM 1098 C CA . ASP A 1 148 ? 2.833 8.291 -13.916 1.00 87.44 148 ASP A CA 1
ATOM 1099 C C . ASP A 1 148 ? 2.552 7.251 -12.831 1.00 87.44 148 ASP A C 1
ATOM 1101 O O . ASP A 1 148 ? 1.976 6.189 -13.092 1.00 87.44 148 ASP A O 1
ATOM 1105 N N . VAL A 1 149 ? 3.004 7.543 -11.619 1.00 82.19 149 VAL A N 1
ATOM 1106 C CA . VAL A 1 149 ? 2.728 6.748 -10.431 1.00 82.19 149 VAL A CA 1
ATOM 1107 C C . VAL A 1 149 ? 2.229 7.712 -9.367 1.00 82.19 149 VAL A C 1
ATOM 1109 O O . VAL A 1 149 ? 2.998 8.535 -8.875 1.00 82.19 149 VAL A O 1
ATOM 1112 N N . HIS A 1 150 ? 0.950 7.610 -9.002 1.00 81.25 150 HIS A N 1
ATOM 1113 C CA . HIS A 1 150 ? 0.324 8.498 -8.015 1.00 81.25 150 HIS A CA 1
ATOM 1114 C C . HIS A 1 150 ? 0.372 9.987 -8.419 1.00 81.25 150 HIS A C 1
ATOM 1116 O O . HIS A 1 150 ? 0.645 10.843 -7.575 1.00 81.25 150 HIS A O 1
ATOM 1122 N N . GLY A 1 151 ? 0.187 10.306 -9.707 1.00 81.44 151 GLY A N 1
ATOM 1123 C CA . GLY A 1 151 ? 0.279 11.681 -10.213 1.00 81.44 151 GLY A CA 1
ATOM 1124 C C . GLY A 1 151 ? 1.703 12.248 -10.222 1.00 81.44 151 GLY A C 1
ATOM 1125 O O . GLY A 1 151 ? 1.906 13.449 -10.395 1.00 81.44 151 GLY A O 1
ATOM 1126 N N . LEU A 1 152 ? 2.711 11.404 -9.976 1.00 83.19 152 LEU A N 1
ATOM 1127 C CA . LEU A 1 152 ? 4.121 11.768 -10.042 1.00 83.19 152 LEU A CA 1
ATOM 1128 C C . LEU A 1 152 ? 4.790 11.056 -11.207 1.00 83.19 152 LEU A C 1
ATOM 1130 O O . LEU A 1 152 ? 4.694 9.838 -11.366 1.00 83.19 152 LEU A O 1
ATOM 1134 N N . GLU A 1 153 ? 5.554 11.816 -11.980 1.00 88.69 153 GLU A N 1
ATOM 1135 C CA . GLU A 1 153 ? 6.393 11.269 -13.034 1.00 88.69 153 GLU A CA 1
ATOM 1136 C C . GLU A 1 153 ? 7.590 10.514 -12.434 1.00 88.69 153 GLU A C 1
ATOM 1138 O O . GLU A 1 153 ? 8.598 11.095 -12.026 1.00 88.69 153 GLU A O 1
ATOM 1143 N N . MET A 1 154 ? 7.494 9.186 -12.404 1.00 91.00 154 MET A N 1
ATOM 1144 C CA . MET A 1 154 ? 8.561 8.305 -11.950 1.00 91.00 154 MET A CA 1
ATOM 1145 C C . MET A 1 154 ? 9.487 7.951 -13.115 1.00 91.00 154 MET A C 1
ATOM 1147 O O . MET A 1 154 ? 9.101 7.252 -14.058 1.00 91.00 154 MET A O 1
ATOM 1151 N N . ALA A 1 155 ? 10.736 8.413 -13.048 1.00 94.06 155 ALA A N 1
ATOM 1152 C CA . ALA A 1 155 ? 11.758 8.102 -14.035 1.00 94.06 155 ALA A CA 1
ATOM 1153 C C . ALA A 1 155 ? 12.628 6.930 -13.567 1.00 94.06 155 ALA A C 1
ATOM 1155 O O . ALA A 1 155 ? 13.213 6.992 -12.488 1.00 94.06 155 ALA A O 1
ATOM 1156 N N . LYS A 1 156 ? 12.798 5.906 -14.412 1.00 95.81 156 LYS A N 1
ATOM 1157 C CA . LYS A 1 156 ? 13.886 4.923 -14.272 1.00 95.81 156 LYS A CA 1
ATOM 1158 C C . LYS A 1 156 ? 14.937 5.208 -15.329 1.00 95.81 156 LYS A C 1
ATOM 1160 O O . LYS A 1 156 ? 14.612 5.197 -16.510 1.00 95.81 156 LYS A O 1
ATOM 1165 N N . ARG A 1 157 ? 16.172 5.477 -14.922 1.00 95.44 157 ARG A N 1
ATOM 1166 C CA . ARG A 1 157 ? 17.328 5.718 -15.794 1.00 95.44 157 ARG A CA 1
ATOM 1167 C C . ARG A 1 157 ? 18.209 4.478 -15.824 1.00 95.44 157 ARG A C 1
ATOM 1169 O O . ARG A 1 157 ? 18.456 3.879 -14.779 1.00 95.44 157 ARG A O 1
ATOM 1176 N N . TYR A 1 158 ? 18.663 4.10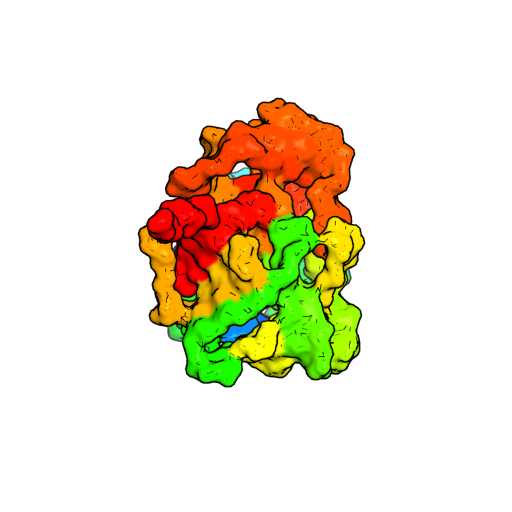8 -17.013 1.00 95.38 158 TYR A N 1
ATOM 1177 C CA . TYR A 1 158 ? 19.465 2.917 -17.263 1.00 95.38 158 TYR A CA 1
ATOM 1178 C C . TYR A 1 158 ? 20.866 3.342 -17.701 1.00 95.38 158 TYR A C 1
ATOM 1180 O O . TYR A 1 158 ? 21.067 3.916 -18.771 1.00 95.38 158 TYR A O 1
ATOM 1188 N N . GLU A 1 159 ? 21.843 3.069 -16.852 1.00 95.19 159 GLU A N 1
ATOM 1189 C CA . GLU A 1 159 ? 23.217 3.552 -16.942 1.00 95.19 159 GLU A CA 1
ATOM 1190 C C . GLU A 1 159 ? 24.196 2.364 -16.921 1.00 95.19 159 GLU A C 1
ATOM 1192 O O . GLU A 1 159 ? 23.815 1.230 -16.621 1.00 95.19 159 GLU A O 1
ATOM 1197 N N . ASP A 1 160 ? 25.469 2.621 -17.255 1.00 95.56 160 ASP A N 1
ATOM 1198 C CA . ASP A 1 160 ? 26.544 1.610 -17.229 1.00 95.56 160 ASP A CA 1
ATOM 1199 C C . ASP A 1 160 ? 26.171 0.331 -18.006 1.00 95.56 160 ASP A C 1
ATOM 1201 O O . ASP A 1 160 ? 26.096 -0.770 -17.466 1.00 95.56 160 ASP A O 1
ATOM 1205 N N . HIS A 1 161 ? 25.848 0.489 -19.291 1.00 94.00 161 HIS A N 1
ATOM 1206 C CA . HIS A 1 161 ? 25.508 -0.645 -20.147 1.00 94.00 161 HIS A CA 1
ATOM 1207 C C . HIS A 1 161 ? 26.754 -1.474 -20.466 1.00 94.00 161 HIS A C 1
ATOM 1209 O O . HIS A 1 161 ? 27.702 -0.961 -21.068 1.00 94.00 161 HIS A O 1
ATOM 1215 N N . ARG A 1 162 ? 26.716 -2.765 -20.130 1.00 95.12 162 ARG A N 1
ATOM 1216 C CA . ARG A 1 162 ? 27.796 -3.728 -20.374 1.00 95.12 162 ARG A CA 1
ATOM 1217 C C . ARG A 1 162 ? 27.312 -4.874 -21.250 1.00 95.12 162 ARG A C 1
ATOM 1219 O O . ARG A 1 162 ? 26.117 -5.167 -21.282 1.00 95.12 162 ARG A O 1
ATOM 1226 N N . ASP A 1 163 ? 28.247 -5.509 -21.949 1.00 95.12 163 ASP A N 1
ATOM 1227 C CA . ASP A 1 163 ? 27.968 -6.752 -22.664 1.00 95.12 163 ASP A CA 1
ATOM 1228 C C . ASP A 1 163 ? 27.923 -7.924 -21.680 1.00 95.12 163 ASP A C 1
ATOM 1230 O O . ASP A 1 163 ? 28.854 -8.131 -20.899 1.00 95.12 163 ASP A O 1
ATOM 1234 N N . VAL A 1 164 ? 26.835 -8.686 -21.725 1.00 96.69 164 VAL A N 1
ATOM 1235 C CA . VAL A 1 164 ? 26.689 -9.954 -21.013 1.00 96.69 164 VAL A CA 1
ATOM 1236 C C . VAL A 1 164 ? 26.205 -10.983 -22.019 1.00 96.69 164 VAL A C 1
ATOM 1238 O O . VAL A 1 164 ? 25.033 -11.000 -22.388 1.00 96.69 164 V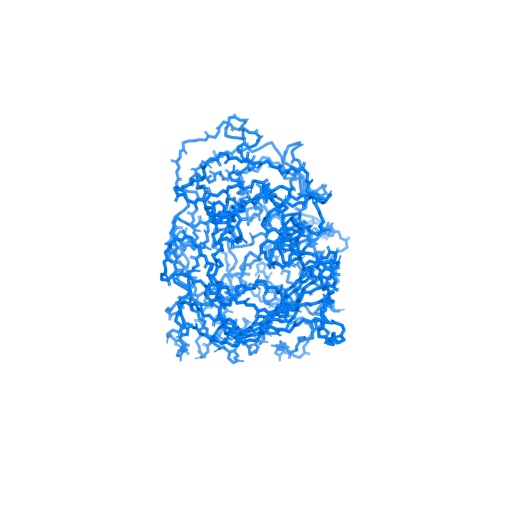AL A O 1
ATOM 1241 N N . GLY A 1 165 ? 27.114 -11.827 -22.508 1.00 94.62 165 GLY A N 1
ATOM 1242 C CA . GLY A 1 165 ? 26.776 -12.888 -23.458 1.00 94.62 165 GLY A CA 1
ATOM 1243 C C . GLY A 1 165 ? 26.173 -12.374 -24.772 1.00 94.62 165 GLY A C 1
ATOM 1244 O O . GLY A 1 165 ? 25.268 -13.024 -25.310 1.00 94.62 165 GLY A O 1
ATOM 1245 N N . GLY A 1 166 ? 26.647 -11.221 -25.266 1.00 93.75 166 GLY A N 1
ATOM 1246 C CA . GLY A 1 166 ? 26.151 -10.574 -26.484 1.00 93.75 166 GLY A CA 1
ATOM 1247 C C . GLY A 1 166 ? 24.927 -9.673 -26.283 1.00 93.75 166 GLY A C 1
ATOM 1248 O O . GLY A 1 166 ? 24.267 -9.325 -27.263 1.00 93.75 166 GLY A O 1
ATOM 1249 N N . LEU A 1 167 ? 24.572 -9.347 -25.036 1.00 93.81 167 LEU A N 1
ATOM 1250 C CA . LEU A 1 167 ? 23.425 -8.508 -24.685 1.00 93.81 167 LEU A CA 1
ATOM 1251 C C . LEU A 1 167 ? 23.882 -7.238 -23.976 1.00 93.81 167 LEU A C 1
ATOM 1253 O O . LEU A 1 167 ? 24.620 -7.308 -22.996 1.00 93.81 167 LEU A O 1
ATOM 1257 N N . GLY A 1 168 ? 23.380 -6.086 -24.418 1.00 93.62 168 GLY A N 1
ATOM 1258 C CA . GLY A 1 168 ? 23.583 -4.816 -23.725 1.00 93.62 168 GLY A CA 1
ATOM 1259 C C . GLY A 1 168 ? 22.662 -4.709 -22.511 1.00 93.62 168 GLY A C 1
ATOM 1260 O O . GLY A 1 168 ? 21.459 -4.501 -22.671 1.00 93.62 168 GLY A O 1
ATOM 1261 N N . ILE A 1 169 ? 23.215 -4.834 -21.304 1.00 95.00 169 ILE A N 1
ATOM 1262 C CA . ILE A 1 169 ? 22.460 -4.806 -20.042 1.00 95.00 169 ILE A CA 1
ATOM 1263 C C . ILE A 1 169 ? 22.944 -3.636 -19.173 1.00 95.00 169 ILE A C 1
ATOM 1265 O O . ILE A 1 169 ? 24.155 -3.482 -19.013 1.00 95.00 169 ILE A O 1
ATOM 1269 N N . PRO A 1 170 ? 22.045 -2.806 -18.607 1.00 96.12 170 PRO A N 1
ATOM 1270 C CA . PRO A 1 170 ? 22.433 -1.740 -17.686 1.00 96.12 170 PRO A CA 1
ATOM 1271 C C . PRO A 1 170 ? 22.851 -2.315 -16.331 1.00 96.12 170 PRO A C 1
ATOM 1273 O O . PRO A 1 170 ? 22.102 -3.078 -15.725 1.00 96.12 170 PRO A O 1
ATOM 1276 N N . PHE A 1 171 ? 24.028 -1.925 -15.842 1.00 98.19 171 PHE A N 1
ATOM 1277 C CA . PHE A 1 171 ? 24.526 -2.308 -14.517 1.00 98.19 171 PHE A CA 1
ATOM 1278 C C . PHE A 1 171 ? 24.197 -1.277 -13.440 1.00 98.19 171 PHE A C 1
ATOM 1280 O O . PHE A 1 171 ? 24.389 -1.547 -12.257 1.00 98.19 171 PHE A O 1
ATOM 1287 N N . ARG A 1 172 ? 23.663 -0.116 -13.816 1.00 98.12 172 ARG A N 1
ATOM 1288 C CA . ARG A 1 172 ? 23.213 0.904 -12.876 1.00 98.12 172 ARG A CA 1
ATOM 1289 C C . ARG A 1 172 ? 21.814 1.368 -13.255 1.00 98.12 172 ARG A C 1
ATOM 1291 O O . ARG A 1 172 ? 21.582 1.803 -14.377 1.00 98.12 172 ARG A O 1
ATOM 1298 N N . ILE A 1 173 ? 20.874 1.251 -12.325 1.00 98.06 173 ILE A N 1
ATOM 1299 C CA . ILE A 1 173 ? 19.477 1.636 -12.522 1.00 98.06 173 ILE A CA 1
ATOM 1300 C C . ILE A 1 173 ? 19.126 2.650 -11.446 1.00 98.06 173 ILE A C 1
ATOM 1302 O O . ILE A 1 173 ? 19.236 2.354 -10.258 1.00 98.06 173 ILE A O 1
ATOM 1306 N N . VAL A 1 174 ? 18.701 3.841 -11.856 1.00 97.25 174 VAL A N 1
ATOM 1307 C CA . VAL A 1 174 ? 18.348 4.921 -10.931 1.00 97.25 174 VAL A CA 1
ATOM 1308 C C . VAL A 1 174 ? 16.871 5.250 -11.078 1.00 97.25 174 VAL A C 1
ATOM 1310 O O . VAL A 1 174 ? 16.428 5.597 -12.169 1.00 97.25 174 VAL A O 1
ATOM 1313 N N . THR A 1 175 ? 16.106 5.121 -9.999 1.00 95.62 175 THR A N 1
ATOM 1314 C CA . THR A 1 175 ? 14.662 5.385 -9.969 1.00 95.62 175 THR A CA 1
ATOM 1315 C C . THR A 1 175 ? 14.375 6.595 -9.092 1.00 95.62 175 THR A C 1
ATOM 1317 O O . THR A 1 175 ? 14.808 6.613 -7.944 1.00 95.62 175 THR A O 1
ATOM 1320 N N . GLY A 1 176 ? 13.628 7.576 -9.595 1.00 92.19 176 GLY A N 1
ATOM 1321 C CA . GLY A 1 176 ? 13.248 8.745 -8.804 1.00 92.19 176 GLY A CA 1
ATOM 1322 C C . GLY A 1 176 ? 12.394 9.754 -9.566 1.00 92.19 176 GLY A C 1
ATOM 1323 O O . GLY A 1 176 ? 12.108 9.592 -10.753 1.00 92.19 176 GLY A O 1
ATOM 1324 N N . THR A 1 177 ? 12.015 10.822 -8.868 1.00 86.50 177 THR A N 1
ATOM 1325 C CA . THR A 1 177 ? 11.146 11.913 -9.352 1.00 86.50 177 THR A CA 1
ATOM 1326 C C . THR A 1 177 ? 11.928 13.142 -9.835 1.00 86.50 177 THR A C 1
ATOM 1328 O O . THR A 1 177 ? 11.339 14.157 -10.190 1.00 86.50 177 THR A O 1
ATOM 1331 N N . GLY A 1 178 ? 13.266 13.063 -9.860 1.00 82.25 178 GLY A N 1
ATOM 1332 C CA . GLY A 1 178 ? 14.157 14.132 -10.332 1.00 82.25 178 GLY A CA 1
ATOM 1333 C C . GLY A 1 178 ? 15.040 14.771 -9.254 1.00 82.25 178 GLY A C 1
ATOM 1334 O O . GLY A 1 178 ? 15.997 15.457 -9.603 1.00 82.25 178 GLY A O 1
ATOM 1335 N N . ASP A 1 179 ? 14.789 14.513 -7.965 1.00 85.06 179 ASP A N 1
ATOM 1336 C CA . ASP A 1 179 ? 15.702 14.894 -6.877 1.00 85.06 179 ASP A CA 1
ATOM 1337 C C . ASP A 1 179 ? 16.689 13.758 -6.586 1.00 85.06 179 ASP A C 1
ATOM 1339 O O . ASP A 1 179 ? 16.330 12.735 -6.002 1.00 85.06 179 ASP A O 1
ATOM 1343 N N . ALA A 1 180 ? 17.958 13.963 -6.945 1.00 86.00 180 ALA A N 1
ATOM 1344 C CA . ALA A 1 180 ? 19.010 12.960 -6.792 1.00 86.00 180 ALA A CA 1
ATOM 1345 C C . ALA A 1 180 ? 19.230 12.495 -5.340 1.00 86.00 180 ALA A C 1
ATOM 1347 O O . ALA A 1 180 ? 19.732 11.397 -5.113 1.00 86.00 180 ALA A O 1
ATOM 1348 N N . ARG A 1 181 ? 18.844 13.300 -4.340 1.00 84.94 181 ARG A N 1
ATOM 1349 C CA . ARG A 1 181 ? 18.942 12.915 -2.920 1.00 84.94 181 ARG A CA 1
ATOM 1350 C C . ARG A 1 181 ? 17.942 11.822 -2.540 1.00 84.94 181 ARG A C 1
ATOM 1352 O O . ARG A 1 181 ? 18.134 11.142 -1.538 1.00 84.94 181 ARG A O 1
ATOM 1359 N N . ARG A 1 182 ? 16.875 11.687 -3.328 1.00 84.62 182 ARG A N 1
ATOM 1360 C CA . ARG A 1 182 ? 15.740 10.781 -3.107 1.00 84.62 182 ARG A CA 1
ATOM 1361 C C . ARG A 1 182 ? 15.754 9.591 -4.061 1.00 84.62 182 ARG A C 1
ATOM 1363 O O . ARG A 1 182 ? 14.875 8.737 -3.992 1.00 84.62 182 ARG A O 1
ATOM 1370 N N . ASP A 1 183 ? 16.749 9.529 -4.940 1.00 92.69 183 ASP A N 1
ATOM 1371 C CA . ASP A 1 183 ? 16.891 8.441 -5.891 1.00 92.69 183 ASP A CA 1
ATOM 1372 C C . ASP A 1 183 ? 17.104 7.100 -5.176 1.00 92.69 183 ASP A C 1
ATOM 1374 O O . ASP A 1 183 ? 17.909 6.963 -4.250 1.00 92.69 183 ASP A O 1
ATOM 1378 N N . VAL A 1 184 ? 16.425 6.079 -5.690 1.00 95.12 184 VAL A N 1
ATOM 1379 C CA . VAL A 1 184 ? 16.715 4.677 -5.407 1.00 95.12 184 VAL A CA 1
ATOM 1380 C C . VAL A 1 184 ? 17.681 4.174 -6.470 1.00 95.12 184 VAL A C 1
ATOM 1382 O O . VAL A 1 184 ? 17.359 4.142 -7.660 1.00 95.12 184 VAL A O 1
ATOM 1385 N N . VAL A 1 185 ? 18.871 3.765 -6.046 1.00 97.56 185 VAL A N 1
ATOM 1386 C CA . VAL A 1 185 ? 19.946 3.305 -6.926 1.00 97.56 185 VAL A CA 1
ATOM 1387 C C . VAL A 1 185 ? 20.124 1.803 -6.763 1.00 97.56 185 VAL A C 1
ATOM 1389 O O . VAL A 1 185 ? 20.485 1.336 -5.688 1.00 97.56 185 VAL A O 1
ATOM 1392 N N . VAL A 1 186 ? 19.931 1.052 -7.844 1.00 98.44 186 VAL A N 1
ATOM 1393 C CA . VAL A 1 186 ? 20.345 -0.351 -7.947 1.00 98.44 186 VAL A CA 1
ATOM 1394 C C . VAL A 1 186 ? 21.648 -0.411 -8.736 1.00 98.44 186 VAL A C 1
ATOM 1396 O O . VAL A 1 186 ? 21.706 0.023 -9.887 1.00 98.44 186 VAL A O 1
ATOM 1399 N N . GLN A 1 187 ? 22.694 -0.957 -8.123 1.00 98.56 187 GLN A N 1
ATOM 1400 C CA . GLN A 1 187 ? 23.995 -1.182 -8.742 1.00 98.56 187 GLN A CA 1
ATOM 1401 C C . GLN A 1 187 ? 24.235 -2.687 -8.851 1.00 98.56 187 GLN A C 1
ATOM 1403 O O . GLN A 1 187 ? 24.498 -3.364 -7.859 1.00 98.56 187 GLN A O 1
ATOM 1408 N N . LEU A 1 188 ? 24.152 -3.217 -10.065 1.00 98.69 188 LEU A N 1
ATOM 1409 C CA . LEU A 1 188 ? 24.396 -4.624 -10.344 1.00 98.69 188 LEU A CA 1
ATOM 1410 C C . LEU A 1 188 ? 25.896 -4.920 -10.341 1.00 98.69 188 LEU A C 1
ATOM 1412 O O . LEU A 1 188 ? 26.718 -4.114 -10.784 1.00 98.69 188 LEU A O 1
ATOM 1416 N N . SER A 1 189 ? 26.239 -6.109 -9.863 1.00 98.31 189 SER A N 1
ATOM 1417 C CA . SER A 1 189 ? 27.575 -6.701 -9.950 1.00 98.31 189 SER A CA 1
ATOM 1418 C C . SER A 1 189 ? 27.565 -8.001 -10.750 1.00 98.31 189 SER A C 1
ATOM 1420 O O . SER A 1 189 ? 28.578 -8.348 -11.354 1.00 98.31 189 SER A O 1
ATOM 1422 N N . ILE A 1 190 ? 26.424 -8.693 -10.794 1.00 97.62 190 ILE A N 1
ATOM 1423 C CA . ILE A 1 190 ? 26.249 -9.980 -11.464 1.00 97.62 190 ILE A CA 1
ATOM 1424 C C . ILE A 1 190 ? 25.008 -9.917 -12.349 1.00 97.62 190 ILE A C 1
ATOM 1426 O O . ILE A 1 190 ? 23.940 -9.476 -11.918 1.00 97.62 190 ILE A O 1
ATOM 1430 N N . VAL A 1 191 ? 25.154 -10.419 -13.574 1.00 98.06 191 VAL A N 1
ATOM 1431 C CA . VAL A 1 191 ? 24.035 -10.756 -14.449 1.00 98.06 191 VAL A CA 1
ATOM 1432 C C . VAL A 1 191 ? 24.293 -12.130 -15.054 1.00 98.06 191 VAL A C 1
ATOM 1434 O O . VAL A 1 191 ? 25.303 -12.337 -15.722 1.00 98.06 191 VAL A O 1
ATOM 1437 N N . GLU A 1 192 ? 23.377 -13.062 -14.819 1.00 97.31 192 GLU A N 1
ATOM 1438 C CA . GLU A 1 192 ? 23.427 -14.430 -15.332 1.00 97.31 192 GLU A CA 1
ATOM 1439 C C . GLU A 1 192 ? 22.298 -14.631 -16.348 1.00 97.31 192 GLU A C 1
ATOM 1441 O O . GLU A 1 192 ? 21.137 -14.297 -16.086 1.00 97.31 192 GLU A O 1
ATOM 1446 N N . LEU A 1 193 ? 22.650 -15.178 -17.514 1.00 96.88 193 LEU A N 1
ATOM 1447 C CA . LEU A 1 193 ? 21.694 -15.571 -18.545 1.00 96.88 193 LEU A CA 1
ATOM 1448 C C . LEU A 1 193 ? 21.334 -17.040 -18.364 1.00 96.88 193 LEU A C 1
ATOM 1450 O O . LEU A 1 193 ? 22.221 -17.876 -18.212 1.00 96.88 193 LEU A O 1
ATOM 1454 N N . ASP A 1 194 ? 20.043 -17.342 -18.441 1.00 94.94 194 ASP A N 1
ATOM 1455 C CA . ASP A 1 194 ? 19.498 -18.697 -18.339 1.00 94.94 194 ASP A CA 1
ATOM 1456 C C . ASP A 1 194 ? 19.987 -19.486 -17.104 1.00 94.94 194 ASP A C 1
ATOM 1458 O O . ASP A 1 194 ? 20.375 -20.651 -17.237 1.00 94.94 194 ASP A O 1
ATOM 1462 N N . PRO A 1 195 ? 19.974 -18.881 -15.896 1.00 91.94 195 PRO A N 1
ATOM 1463 C CA . PRO A 1 195 ? 20.360 -19.580 -14.677 1.00 91.94 195 PRO A CA 1
ATOM 1464 C C . PRO A 1 195 ? 19.377 -20.717 -14.366 1.00 91.94 195 PRO A C 1
ATOM 1466 O O . PRO A 1 195 ? 18.220 -20.707 -14.799 1.00 91.94 195 PRO A O 1
ATOM 1469 N N . ALA A 1 196 ? 19.819 -21.685 -13.561 1.00 88.50 196 ALA A N 1
ATOM 1470 C CA . ALA A 1 196 ? 18.897 -22.638 -12.955 1.00 88.50 196 ALA A CA 1
ATOM 1471 C C . ALA A 1 196 ? 17.896 -21.878 -12.068 1.00 88.50 196 ALA A C 1
ATOM 1473 O O . ALA A 1 196 ? 18.293 -21.038 -11.259 1.00 88.50 196 ALA A O 1
ATOM 1474 N N . TRP A 1 197 ? 16.604 -22.151 -12.245 1.00 82.25 197 TRP A N 1
ATOM 1475 C CA . TRP A 1 197 ? 15.557 -21.493 -11.469 1.00 82.25 197 TRP A CA 1
ATOM 1476 C C . TRP A 1 197 ? 15.602 -21.951 -10.010 1.00 82.25 197 TRP A C 1
ATOM 1478 O O . TRP A 1 197 ? 15.789 -23.145 -9.765 1.00 82.25 197 TRP A O 1
ATOM 1488 N N . PRO A 1 198 ? 15.355 -21.059 -9.042 1.00 71.69 198 PRO A N 1
ATOM 1489 C CA . PRO A 1 198 ? 14.972 -21.500 -7.714 1.00 71.69 198 PRO A CA 1
ATOM 1490 C C . PRO A 1 198 ? 13.564 -22.123 -7.790 1.00 71.69 198 PRO A C 1
ATOM 1492 O O . PRO A 1 198 ? 12.676 -21.559 -8.433 1.00 71.69 198 PRO A O 1
ATOM 1495 N N . GLU A 1 199 ? 13.345 -23.294 -7.190 1.00 59.38 199 GLU A N 1
ATOM 1496 C CA . GLU A 1 199 ? 12.014 -23.929 -7.134 1.00 59.38 199 GLU A CA 1
ATOM 1497 C C . GLU A 1 199 ? 10.985 -22.983 -6.471 1.00 59.38 199 GLU A C 1
ATOM 1499 O O . GLU A 1 199 ? 11.343 -22.224 -5.570 1.00 59.38 199 GLU A O 1
ATOM 1504 N N . ASP A 1 200 ? 9.741 -22.964 -6.971 1.00 64.38 200 ASP A N 1
ATOM 1505 C CA . ASP A 1 200 ? 8.600 -22.147 -6.494 1.00 64.38 200 ASP A CA 1
ATOM 1506 C C . ASP A 1 200 ? 8.850 -20.627 -6.346 1.00 64.38 200 ASP A C 1
ATOM 1508 O O . ASP A 1 200 ? 8.105 -19.910 -5.683 1.00 64.38 200 ASP A O 1
ATOM 1512 N N . SER A 1 201 ? 9.894 -20.088 -6.983 1.00 71.56 201 SER A N 1
ATOM 1513 C CA . SER A 1 201 ? 10.381 -18.729 -6.692 1.00 71.56 201 SER A CA 1
ATOM 1514 C C . SER A 1 201 ? 9.491 -17.575 -7.158 1.00 71.56 201 SER A C 1
ATOM 1516 O O . SER A 1 201 ? 9.708 -16.443 -6.732 1.00 71.56 201 SER A O 1
ATOM 1518 N N . PHE A 1 202 ? 8.498 -17.825 -8.009 1.00 89.50 202 PHE A N 1
ATOM 1519 C CA . PHE A 1 202 ? 7.588 -16.783 -8.501 1.00 89.50 202 PHE A CA 1
ATOM 1520 C C . PHE A 1 202 ? 6.205 -16.842 -7.862 1.00 89.50 202 PHE A C 1
ATOM 1522 O O . PHE A 1 202 ? 5.446 -15.883 -8.001 1.00 89.50 202 PHE A O 1
ATOM 1529 N N . ASP A 1 203 ? 5.885 -17.946 -7.192 1.00 91.25 203 ASP A N 1
ATOM 1530 C CA . ASP A 1 203 ? 4.555 -18.198 -6.660 1.00 91.25 203 ASP A CA 1
ATOM 1531 C C . ASP A 1 203 ? 4.321 -17.377 -5.393 1.00 91.25 203 ASP A C 1
ATOM 1533 O O . ASP A 1 203 ? 5.257 -16.973 -4.697 1.00 91.25 203 ASP A O 1
ATOM 1537 N N . VAL A 1 204 ? 3.049 -17.131 -5.081 1.00 91.81 204 VAL A N 1
ATOM 1538 C CA . VAL A 1 204 ? 2.676 -16.457 -3.836 1.00 91.81 204 VAL A CA 1
ATOM 1539 C C . VAL A 1 204 ? 3.159 -17.312 -2.654 1.00 91.81 204 VAL A C 1
ATOM 1541 O O . VAL A 1 204 ? 2.701 -18.450 -2.501 1.00 91.81 204 VAL A O 1
ATOM 1544 N N . PRO A 1 205 ? 4.053 -16.797 -1.790 1.00 89.19 205 PRO A N 1
ATOM 1545 C CA . PRO A 1 205 ? 4.569 -17.574 -0.677 1.00 89.19 205 PRO A CA 1
ATOM 1546 C C . PRO A 1 205 ? 3.455 -17.888 0.323 1.00 89.19 205 PRO A C 1
ATOM 1548 O O . PRO A 1 205 ? 2.506 -17.121 0.505 1.00 89.19 205 PRO A O 1
ATOM 1551 N N . ARG A 1 206 ? 3.579 -19.017 1.026 1.00 86.19 206 ARG A N 1
ATOM 1552 C CA . ARG A 1 206 ? 2.697 -19.298 2.161 1.00 86.19 206 ARG A CA 1
ATOM 1553 C C . ARG A 1 206 ? 3.025 -18.339 3.297 1.00 86.19 206 ARG A C 1
ATOM 1555 O O . ARG A 1 206 ? 4.182 -18.211 3.687 1.00 86.19 206 ARG A O 1
ATOM 1562 N N . GLN A 1 207 ? 1.995 -17.708 3.845 1.00 84.19 207 GLN A N 1
ATOM 1563 C CA . GLN A 1 207 ? 2.142 -16.906 5.050 1.00 84.19 207 GLN A CA 1
ATOM 1564 C C . GLN A 1 207 ? 2.342 -17.817 6.265 1.00 84.19 207 GLN A C 1
ATOM 1566 O O . GLN A 1 207 ? 1.571 -18.752 6.475 1.00 84.19 207 GLN A O 1
ATOM 1571 N N . SER A 1 208 ? 3.350 -17.504 7.075 1.00 78.75 208 SER A N 1
ATOM 1572 C CA . SER A 1 208 ? 3.597 -18.130 8.374 1.00 78.75 208 SER A CA 1
ATOM 1573 C C . SER A 1 208 ? 4.027 -17.045 9.353 1.00 78.75 208 SER A C 1
ATOM 1575 O O . SER A 1 208 ? 5.169 -16.600 9.309 1.00 78.75 208 SER A O 1
ATOM 1577 N N . ILE A 1 209 ? 3.101 -16.608 10.205 1.00 84.19 209 ILE A N 1
ATOM 1578 C CA . ILE A 1 209 ? 3.321 -15.550 11.194 1.00 84.19 209 ILE A CA 1
ATOM 1579 C C . ILE A 1 209 ? 2.851 -16.077 12.545 1.00 84.19 209 ILE A C 1
ATOM 1581 O O . ILE A 1 209 ? 1.711 -16.524 12.657 1.00 84.19 209 ILE A O 1
ATOM 1585 N N . ASP A 1 210 ? 3.727 -16.023 13.544 1.00 84.88 210 ASP A N 1
ATOM 1586 C CA . ASP A 1 210 ? 3.440 -16.446 14.920 1.00 84.88 210 ASP A CA 1
ATOM 1587 C C . ASP A 1 210 ? 4.142 -15.521 15.924 1.00 84.88 210 ASP A C 1
ATOM 1589 O O . ASP A 1 210 ? 4.959 -15.922 16.748 1.00 84.88 210 ASP A O 1
ATOM 1593 N N . ASP A 1 211 ? 3.881 -14.226 15.789 1.00 93.75 211 ASP A N 1
ATOM 1594 C CA . ASP A 1 211 ? 4.477 -13.157 16.594 1.00 93.75 211 ASP A CA 1
ATOM 1595 C C . ASP A 1 211 ? 3.418 -12.356 17.370 1.00 93.75 211 ASP A C 1
ATOM 1597 O O . ASP A 1 211 ? 3.663 -11.230 17.808 1.00 93.75 211 ASP A O 1
ATOM 1601 N N . VAL A 1 212 ? 2.243 -12.963 17.568 1.00 95.50 212 VAL A N 1
ATOM 1602 C CA . VAL A 1 212 ? 1.133 -12.422 18.354 1.00 95.50 212 VAL A CA 1
ATOM 1603 C C . VAL A 1 212 ? 0.774 -13.366 19.487 1.00 95.50 212 VAL A C 1
ATOM 1605 O O . VAL A 1 212 ? 0.551 -14.557 19.271 1.00 95.50 212 VAL A O 1
ATOM 1608 N N . ALA A 1 213 ? 0.623 -12.819 20.691 1.00 96.56 213 ALA A N 1
ATOM 1609 C CA . ALA A 1 213 ? 0.170 -13.567 21.856 1.00 96.56 213 ALA A CA 1
ATOM 1610 C C . ALA A 1 213 ? -0.983 -12.851 22.568 1.00 96.56 213 ALA A C 1
ATOM 1612 O O . ALA A 1 213 ? -0.888 -11.669 22.889 1.00 96.56 213 ALA A O 1
ATOM 1613 N N . PHE A 1 214 ? -2.057 -13.589 22.848 1.00 97.69 214 PHE A N 1
ATOM 1614 C CA . PHE A 1 214 ? -3.123 -13.151 23.748 1.00 97.69 214 PHE A CA 1
ATOM 1615 C C . PHE A 1 214 ? -2.656 -13.364 25.186 1.00 97.69 214 PHE A C 1
ATOM 1617 O O . PHE A 1 214 ? -2.191 -14.454 25.524 1.00 97.69 214 PHE A O 1
ATOM 1624 N N . ILE A 1 215 ? -2.761 -12.341 26.034 1.00 95.50 215 ILE A N 1
ATOM 1625 C CA . ILE A 1 215 ? -2.213 -12.387 27.401 1.00 95.50 215 ILE A CA 1
ATOM 1626 C C . ILE A 1 215 ? -2.922 -13.435 28.268 1.00 95.50 215 ILE A C 1
ATOM 1628 O O . ILE A 1 215 ? -2.295 -14.064 29.116 1.00 95.50 215 ILE A O 1
ATOM 1632 N N . ASP A 1 216 ? -4.211 -13.669 28.032 1.00 94.19 216 ASP A N 1
ATOM 1633 C CA . ASP A 1 216 ? -4.992 -14.711 28.707 1.00 94.19 216 ASP A CA 1
ATOM 1634 C C . ASP A 1 216 ? -4.816 -16.114 28.090 1.00 94.19 216 ASP A C 1
ATOM 1636 O O . ASP A 1 216 ? -5.430 -17.074 28.556 1.00 94.19 216 ASP A O 1
ATOM 1640 N N . GLY A 1 217 ? -3.977 -16.251 27.056 1.00 92.69 217 GLY A N 1
ATOM 1641 C CA . GLY A 1 217 ? -3.767 -17.497 26.317 1.00 92.69 217 GLY A CA 1
ATOM 1642 C C . GLY A 1 217 ? -4.934 -17.899 25.408 1.00 92.69 217 GLY A C 1
ATOM 1643 O O . GLY A 1 217 ? -4.926 -19.008 24.872 1.00 92.69 217 GLY A O 1
ATOM 1644 N N . GLY A 1 218 ? -5.935 -17.030 25.241 1.00 94.88 218 GLY A N 1
ATOM 1645 C CA . GLY A 1 218 ? -7.091 -17.260 24.387 1.00 94.88 218 GLY A CA 1
ATOM 1646 C C . GLY A 1 218 ? -6.799 -17.130 22.888 1.00 94.88 218 GLY A C 1
ATOM 1647 O O . GLY A 1 218 ? -5.659 -17.040 22.427 1.00 94.88 218 GLY A O 1
ATOM 1648 N N . SER A 1 219 ? -7.876 -17.121 22.105 1.00 96.44 219 SER A N 1
ATOM 1649 C CA . SER A 1 219 ? -7.860 -16.853 20.657 1.00 96.44 219 SER A CA 1
ATOM 1650 C C . SER A 1 219 ? -8.538 -15.531 20.292 1.00 96.44 219 SER A C 1
ATOM 1652 O O . SER A 1 219 ? -8.631 -15.191 19.114 1.00 96.44 219 SER A O 1
ATOM 1654 N N . GLU A 1 220 ? -9.008 -14.788 21.292 1.00 97.75 220 GLU A N 1
ATOM 1655 C CA . GLU A 1 220 ? -9.708 -13.525 21.135 1.00 97.75 220 GLU A CA 1
ATOM 1656 C C . GLU A 1 220 ? -9.470 -12.637 22.356 1.00 97.75 220 GLU A C 1
ATOM 1658 O O . GLU A 1 220 ? -9.426 -13.123 23.484 1.00 97.75 220 GLU A O 1
ATOM 1663 N N . CYS A 1 221 ? -9.386 -11.327 22.144 1.00 98.19 221 CYS A N 1
ATOM 1664 C CA . CYS A 1 221 ? -9.498 -10.350 23.216 1.00 98.19 221 CYS A CA 1
ATOM 1665 C C . CYS A 1 221 ? -10.250 -9.101 22.756 1.00 98.19 221 CYS A C 1
ATOM 1667 O O . CYS A 1 221 ? -10.253 -8.763 21.573 1.00 98.19 221 CYS A O 1
ATOM 1669 N N . SER A 1 222 ? -10.831 -8.371 23.709 1.00 98.00 222 SER A N 1
ATOM 1670 C CA . SER A 1 222 ? -11.534 -7.116 23.440 1.00 98.00 222 SER A CA 1
ATOM 1671 C C . SER A 1 222 ? -10.902 -5.942 24.188 1.00 98.00 222 SER A C 1
ATOM 1673 O O . SER A 1 222 ? -10.754 -5.975 25.417 1.00 98.00 222 SER A O 1
ATOM 1675 N N . VAL A 1 223 ? -10.578 -4.891 23.440 1.00 98.38 223 VAL A N 1
ATOM 1676 C CA . VAL A 1 223 ? -9.875 -3.688 23.890 1.00 98.38 223 VAL A CA 1
ATOM 1677 C C . VAL A 1 223 ? -10.814 -2.481 23.757 1.00 98.38 223 VAL A C 1
ATOM 1679 O O . VAL A 1 223 ? -11.390 -2.286 22.685 1.00 98.38 223 VAL A O 1
ATOM 1682 N N . PRO A 1 224 ? -11.030 -1.682 24.819 1.00 98.06 224 PRO A N 1
ATOM 1683 C CA . PRO A 1 224 ? -11.792 -0.441 24.701 1.00 98.06 224 PRO A CA 1
ATOM 1684 C C . PRO A 1 224 ? -11.018 0.590 23.872 1.00 98.06 224 PRO A C 1
ATOM 1686 O O . PRO A 1 224 ? -9.787 0.594 23.893 1.00 98.06 224 PRO A O 1
ATOM 1689 N N . PHE A 1 225 ? -11.731 1.480 23.186 1.00 97.44 225 PHE A N 1
ATOM 1690 C CA . PHE A 1 225 ? -11.108 2.554 22.413 1.00 97.44 225 PHE A CA 1
ATOM 1691 C C . PHE A 1 225 ? -11.703 3.928 22.697 1.00 97.44 225 PHE A C 1
ATOM 1693 O O . PHE A 1 225 ? -12.852 4.067 23.127 1.00 97.44 225 PHE A O 1
ATOM 1700 N N . GLU A 1 226 ? -10.908 4.947 22.390 1.00 96.94 226 GLU A N 1
ATOM 1701 C CA . GLU A 1 226 ? -11.326 6.344 22.355 1.00 96.94 226 GLU A CA 1
ATOM 1702 C C . GLU A 1 226 ? -11.651 6.759 20.915 1.00 96.94 226 GLU A C 1
ATOM 1704 O O . GLU A 1 226 ? -11.121 6.197 19.955 1.00 96.94 226 GLU A O 1
ATOM 1709 N N . VAL A 1 227 ? -12.565 7.722 20.755 1.00 95.31 227 VAL A N 1
ATOM 1710 C CA . VAL A 1 227 ? -12.947 8.258 19.440 1.00 95.31 227 VAL A CA 1
ATOM 1711 C C . VAL A 1 227 ? -12.747 9.756 19.419 1.00 95.31 227 VAL A C 1
ATOM 1713 O O . VAL A 1 227 ? -13.346 10.459 20.233 1.00 95.31 227 VAL A O 1
ATOM 1716 N N . ALA A 1 228 ? -12.012 10.242 18.425 1.00 94.00 228 ALA A N 1
ATOM 1717 C CA . ALA A 1 228 ? -11.949 11.659 18.092 1.00 94.00 228 ALA A CA 1
ATOM 1718 C C . ALA A 1 228 ? -12.215 11.821 16.597 1.00 94.00 228 ALA A C 1
ATOM 1720 O O . ALA A 1 228 ? -11.556 11.189 15.786 1.00 94.00 228 ALA A O 1
ATOM 1721 N N . HIS A 1 229 ? -13.223 12.615 16.226 1.00 90.44 229 HIS A N 1
ATOM 1722 C CA . HIS A 1 229 ? -13.567 12.880 14.823 1.00 90.44 229 HIS A CA 1
ATOM 1723 C C . HIS A 1 229 ? -13.614 11.612 13.943 1.00 90.44 229 HIS A C 1
ATOM 1725 O O . HIS A 1 229 ? -13.022 11.581 12.881 1.00 90.44 229 HIS A O 1
ATOM 1731 N N . ASN A 1 230 ? -14.316 10.559 14.381 1.00 94.12 230 ASN A N 1
ATOM 1732 C CA . ASN A 1 230 ? -14.427 9.240 13.720 1.00 94.12 230 ASN A CA 1
ATOM 1733 C C . ASN A 1 230 ? -13.168 8.358 13.706 1.00 94.12 230 ASN A C 1
ATOM 1735 O O . ASN A 1 230 ? -13.288 7.177 13.385 1.00 94.12 230 ASN A O 1
ATOM 1739 N N . HIS A 1 231 ? -12.006 8.872 14.094 1.00 96.19 231 HIS A N 1
ATOM 1740 C CA . HIS A 1 231 ? -10.814 8.061 14.297 1.00 96.19 231 HIS A CA 1
ATOM 1741 C C . HIS A 1 231 ? -10.911 7.232 15.578 1.00 96.19 231 HIS A C 1
ATOM 1743 O O . HIS A 1 231 ? -11.458 7.688 16.583 1.00 96.19 231 HIS A O 1
ATOM 1749 N N . VAL A 1 232 ? -10.383 6.008 15.526 1.00 97.62 232 VAL A N 1
ATOM 1750 C CA . VAL A 1 232 ? -10.385 5.035 16.626 1.00 97.62 232 VAL A CA 1
ATOM 1751 C C . VAL A 1 232 ? -8.980 4.941 17.209 1.00 97.62 232 VAL A C 1
ATOM 1753 O O . VAL A 1 232 ? -8.054 4.528 16.510 1.00 97.62 232 VAL A O 1
ATOM 1756 N N . TYR A 1 233 ? -8.837 5.285 18.488 1.00 98.25 233 TYR A N 1
ATOM 1757 C CA . TYR A 1 233 ? -7.562 5.270 19.203 1.00 98.25 233 TYR A CA 1
ATOM 1758 C C . TYR A 1 233 ? -7.510 4.145 20.231 1.00 98.25 233 TYR A C 1
ATOM 1760 O O . TYR A 1 233 ? -8.415 3.979 21.053 1.00 98.25 233 TYR A O 1
ATOM 1768 N N . LEU A 1 234 ? -6.426 3.376 20.185 1.00 98.44 234 LEU A N 1
ATOM 1769 C CA . LEU A 1 234 ? -6.126 2.297 21.116 1.00 98.44 234 LEU A CA 1
ATOM 1770 C C . LEU A 1 234 ? -4.893 2.656 21.940 1.00 98.44 234 LEU A C 1
ATOM 1772 O O . LEU A 1 234 ? -3.892 3.140 21.408 1.00 98.44 234 LEU A O 1
ATOM 1776 N N . ARG A 1 235 ? -4.935 2.329 23.234 1.00 98.38 235 ARG A N 1
ATOM 1777 C CA . ARG A 1 235 ? -3.749 2.411 24.087 1.00 98.38 235 ARG A CA 1
ATOM 1778 C C . ARG A 1 235 ? -2.756 1.314 23.713 1.00 98.38 235 ARG A C 1
ATOM 1780 O O . ARG A 1 235 ? -3.108 0.130 23.693 1.00 98.38 235 ARG A O 1
ATOM 1787 N N . VAL A 1 236 ? -1.512 1.715 23.486 1.00 98.50 236 VAL A N 1
ATOM 1788 C CA . VAL A 1 236 ? -0.375 0.834 23.230 1.00 98.50 236 VAL A CA 1
ATOM 1789 C C . VAL A 1 236 ? 0.703 1.083 24.273 1.00 98.50 236 VAL A C 1
ATOM 1791 O O . VAL A 1 236 ? 1.129 2.218 24.466 1.00 98.50 236 VAL A O 1
ATOM 1794 N N . THR A 1 237 ? 1.173 0.019 24.916 1.00 98.44 237 THR A N 1
ATOM 1795 C CA . THR A 1 237 ? 2.310 0.069 25.832 1.00 98.44 237 THR A CA 1
ATOM 1796 C C . THR A 1 237 ? 3.572 -0.386 25.106 1.00 98.44 237 THR A C 1
ATOM 1798 O O . THR A 1 237 ? 3.656 -1.524 24.637 1.00 98.44 237 THR A O 1
ATOM 1801 N N . LEU A 1 238 ? 4.567 0.494 25.032 1.00 97.50 238 LEU A N 1
ATOM 1802 C CA . LEU A 1 238 ? 5.856 0.268 24.376 1.00 97.50 238 LEU A CA 1
ATOM 1803 C C . LEU A 1 238 ? 6.970 0.816 25.273 1.00 97.50 238 LEU A C 1
ATOM 1805 O O . LEU A 1 238 ? 6.877 1.932 25.774 1.00 97.50 238 LEU A O 1
ATOM 1809 N N . GLY A 1 239 ? 8.019 0.028 25.528 1.00 93.19 239 GLY A N 1
ATOM 1810 C CA . GLY A 1 239 ? 9.119 0.465 26.402 1.00 93.19 239 GLY A CA 1
ATOM 1811 C C . GLY A 1 239 ? 8.670 0.847 27.825 1.00 93.19 239 GLY A C 1
ATOM 1812 O O . GLY A 1 239 ? 9.270 1.718 28.449 1.00 93.19 239 GLY A O 1
ATOM 1813 N N . GLY A 1 240 ? 7.585 0.239 28.322 1.00 93.25 240 GLY A N 1
ATOM 1814 C CA . GLY A 1 240 ? 6.999 0.539 29.635 1.00 93.25 240 GLY A CA 1
ATOM 1815 C C . GLY A 1 240 ? 6.222 1.860 29.719 1.00 93.25 240 GLY A C 1
ATOM 1816 O O . GLY A 1 240 ? 5.853 2.264 30.819 1.00 93.25 240 GLY A O 1
ATOM 1817 N N . GLN A 1 241 ? 5.979 2.534 28.594 1.00 96.50 241 GLN A N 1
ATOM 1818 C CA . GLN A 1 241 ? 5.182 3.759 28.516 1.00 96.50 241 GLN A CA 1
ATOM 1819 C C . GLN A 1 241 ? 3.917 3.528 27.695 1.00 96.50 241 GLN A C 1
ATOM 1821 O O . GLN A 1 241 ? 3.937 2.764 26.731 1.00 96.50 241 GLN A O 1
ATOM 1826 N N . ASP A 1 242 ? 2.842 4.223 28.061 1.00 97.50 242 ASP A N 1
ATOM 1827 C CA . ASP A 1 242 ? 1.593 4.224 27.307 1.00 97.50 242 ASP A CA 1
ATOM 1828 C C . ASP A 1 242 ? 1.584 5.325 26.238 1.00 97.50 242 ASP A C 1
ATOM 1830 O O . ASP A 1 242 ? 2.034 6.455 26.461 1.00 97.50 242 ASP A O 1
ATOM 1834 N N . PHE A 1 243 ? 1.029 4.969 25.086 1.00 97.88 243 PHE A N 1
ATOM 1835 C CA . PHE A 1 243 ? 0.893 5.795 23.896 1.00 97.88 243 PHE A CA 1
ATOM 1836 C C . PHE A 1 243 ? -0.489 5.591 23.263 1.00 97.88 243 PHE A C 1
ATOM 1838 O O . PHE A 1 243 ? -1.118 4.546 23.448 1.00 97.88 243 PHE A O 1
ATOM 1845 N N . GLN A 1 244 ? -0.950 6.573 22.491 1.00 97.62 244 GLN A N 1
ATOM 1846 C CA . GLN A 1 244 ? -2.223 6.538 21.769 1.00 97.62 244 GLN A CA 1
ATOM 1847 C C . GLN A 1 244 ? -1.997 6.263 20.285 1.00 97.62 244 GLN A C 1
ATOM 1849 O O . GLN A 1 244 ? -1.375 7.064 19.585 1.00 97.62 244 GLN A O 1
ATOM 1854 N N . PHE A 1 245 ? -2.497 5.130 19.797 1.00 98.25 245 PHE A N 1
ATOM 1855 C CA . PHE A 1 245 ? -2.320 4.714 18.409 1.00 98.25 245 PHE A CA 1
ATOM 1856 C C . PHE A 1 245 ? -3.642 4.751 17.657 1.00 98.25 245 PHE A C 1
ATOM 1858 O O . PHE A 1 245 ? -4.628 4.160 18.099 1.00 98.25 245 PHE A O 1
ATOM 1865 N N . LEU A 1 246 ? -3.636 5.390 16.491 1.00 98.06 246 LEU A N 1
ATOM 1866 C CA . LEU A 1 246 ? -4.744 5.336 15.544 1.00 98.06 246 LEU A CA 1
ATOM 1867 C C . LEU A 1 246 ? -4.785 3.955 14.875 1.00 98.06 246 LEU A C 1
ATOM 1869 O O . LEU A 1 246 ? -3.772 3.463 14.380 1.00 98.06 246 LEU A O 1
ATOM 1873 N N . LEU A 1 247 ? -5.959 3.332 14.844 1.00 98.56 247 LEU A N 1
ATOM 1874 C CA . LEU A 1 247 ? -6.191 2.094 14.104 1.00 98.56 247 LEU A CA 1
ATOM 1875 C C . LEU A 1 247 ? -6.521 2.409 12.636 1.00 98.56 247 LEU A C 1
ATOM 1877 O O . LEU A 1 247 ? -7.581 2.964 12.344 1.00 98.56 247 LEU A O 1
ATOM 1881 N N . ASP A 1 248 ? -5.638 2.032 11.711 1.00 97.56 248 ASP A N 1
ATOM 1882 C CA . ASP A 1 248 ? -5.653 2.510 10.323 1.00 97.56 248 ASP A CA 1
ATOM 1883 C C . ASP A 1 248 ? -5.510 1.372 9.291 1.00 97.56 248 ASP A C 1
ATOM 1885 O O . ASP A 1 248 ? -4.425 0.836 9.067 1.00 97.56 248 ASP A O 1
ATOM 1889 N N . THR A 1 249 ? -6.599 1.023 8.601 1.00 97.75 249 THR A N 1
ATOM 1890 C CA . THR A 1 249 ? -6.588 0.030 7.511 1.00 97.75 249 THR A CA 1
ATOM 1891 C C . THR A 1 249 ? -5.864 0.494 6.242 1.00 97.75 249 THR A C 1
ATOM 1893 O O . THR A 1 249 ? -5.445 -0.357 5.452 1.00 97.75 249 THR A O 1
ATOM 1896 N N . GLY A 1 250 ? -5.717 1.805 6.025 1.00 93.50 250 GLY A N 1
ATOM 1897 C CA . GLY A 1 250 ? -4.946 2.403 4.931 1.00 93.50 250 GLY A CA 1
ATOM 1898 C C . GLY A 1 250 ? -3.446 2.524 5.232 1.00 93.50 250 GLY A C 1
ATOM 1899 O O . GLY A 1 250 ? -2.636 2.753 4.325 1.00 93.50 250 GLY A O 1
ATOM 1900 N N . GLY A 1 251 ? -3.061 2.330 6.493 1.00 92.62 251 GLY A N 1
ATOM 1901 C CA . GLY A 1 251 ? -1.707 2.498 7.001 1.00 92.62 251 GLY A CA 1
ATOM 1902 C C . GLY A 1 251 ? -0.936 1.200 7.258 1.00 92.62 251 GLY A C 1
ATOM 1903 O O . GLY A 1 251 ? -1.395 0.077 7.038 1.00 92.62 251 GLY A O 1
ATOM 1904 N N . VAL A 1 252 ? 0.279 1.385 7.767 1.00 94.38 252 VAL A N 1
ATOM 1905 C CA . VAL A 1 252 ? 1.149 0.343 8.336 1.00 94.38 252 VAL A CA 1
ATOM 1906 C C . VAL A 1 252 ? 1.504 0.734 9.767 1.00 94.38 252 VAL A C 1
ATOM 1908 O O . VAL A 1 252 ? 1.309 1.889 10.150 1.00 94.38 252 VAL A O 1
ATOM 1911 N N . ASN A 1 253 ? 2.064 -0.189 10.541 1.00 96.12 253 ASN A N 1
ATOM 1912 C CA . ASN A 1 253 ? 2.580 0.107 11.870 1.00 96.12 253 ASN A CA 1
ATOM 1913 C C . ASN A 1 253 ? 3.629 1.227 11.811 1.00 96.12 253 ASN A C 1
ATOM 1915 O O . ASN A 1 253 ? 4.626 1.161 11.078 1.00 96.12 253 ASN A O 1
ATOM 1919 N N . LEU A 1 254 ? 3.385 2.272 12.596 1.00 96.25 254 LEU A N 1
ATOM 1920 C CA . LEU A 1 254 ? 4.100 3.537 12.494 1.00 96.25 254 LEU A CA 1
ATOM 1921 C C . LEU A 1 254 ? 4.278 4.166 13.869 1.00 96.25 254 LEU A C 1
ATOM 1923 O O . LEU A 1 254 ? 3.346 4.160 14.666 1.00 96.25 254 LEU A O 1
ATOM 1927 N N . LEU A 1 255 ? 5.438 4.778 14.103 1.00 97.56 255 LEU A N 1
ATOM 1928 C CA . LEU A 1 255 ? 5.688 5.684 15.225 1.00 97.56 255 LEU A CA 1
ATOM 1929 C C . LEU A 1 255 ? 5.951 7.107 14.724 1.00 97.56 255 LEU A C 1
ATOM 1931 O O . LEU A 1 255 ? 6.510 7.304 13.642 1.00 97.56 255 LEU A O 1
ATOM 1935 N N . THR A 1 256 ? 5.624 8.109 15.534 1.00 96.44 256 THR A N 1
ATOM 1936 C CA . THR A 1 256 ? 6.211 9.442 15.353 1.00 96.44 256 THR A CA 1
ATOM 1937 C C . THR A 1 256 ? 7.685 9.440 15.802 1.00 96.44 256 THR A C 1
ATOM 1939 O O . THR A 1 256 ? 8.086 8.591 16.614 1.00 96.44 256 THR A O 1
ATOM 1942 N N . PRO A 1 257 ? 8.528 10.367 15.306 1.00 96.19 257 PRO A N 1
ATOM 1943 C CA . PRO A 1 257 ? 9.895 10.533 15.805 1.00 96.19 257 PRO A CA 1
ATOM 1944 C C . PRO A 1 257 ? 9.955 10.751 17.325 1.00 96.19 257 PRO A C 1
ATOM 1946 O O . PRO A 1 257 ? 10.837 10.215 17.996 1.00 96.19 257 PRO A O 1
ATOM 1949 N N . GLU A 1 258 ? 8.993 11.488 17.879 1.00 95.44 258 GLU A N 1
ATOM 1950 C CA . GLU A 1 258 ? 8.861 11.766 19.308 1.00 95.44 258 GLU A CA 1
ATOM 1951 C C . GLU A 1 258 ? 8.564 10.491 20.107 1.00 95.44 258 GLU A C 1
ATOM 1953 O O . GLU A 1 258 ? 9.196 10.249 21.139 1.00 95.44 258 GLU A O 1
ATOM 1958 N N . THR A 1 259 ? 7.654 9.643 19.617 1.00 97.19 259 THR A N 1
ATOM 1959 C CA . THR A 1 259 ? 7.353 8.337 20.221 1.00 97.19 259 THR A CA 1
ATOM 1960 C C . THR A 1 259 ? 8.569 7.423 20.198 1.00 97.19 259 THR A C 1
ATOM 1962 O O . THR A 1 259 ? 8.916 6.841 21.226 1.00 97.19 259 THR A O 1
ATOM 1965 N N . ALA A 1 260 ? 9.265 7.332 19.059 1.00 97.25 260 ALA A N 1
ATOM 1966 C CA . ALA A 1 260 ? 10.478 6.526 18.938 1.00 97.25 260 ALA A CA 1
ATOM 1967 C C . ALA A 1 260 ? 11.560 6.982 19.934 1.00 97.25 260 ALA A C 1
ATOM 1969 O O . ALA A 1 260 ? 12.143 6.152 20.633 1.00 97.25 260 ALA A O 1
ATOM 1970 N N . ALA A 1 261 ? 11.768 8.296 20.074 1.00 96.31 261 ALA A N 1
ATOM 1971 C CA . ALA A 1 261 ? 12.711 8.859 21.038 1.00 96.31 261 ALA A CA 1
ATOM 1972 C C . ALA A 1 261 ? 12.308 8.571 22.497 1.00 96.31 261 ALA A C 1
ATOM 1974 O O . ALA A 1 261 ? 13.149 8.150 23.293 1.00 96.31 261 ALA A O 1
ATOM 1975 N N . ARG A 1 262 ? 11.026 8.741 22.851 1.00 96.44 262 ARG A N 1
ATOM 1976 C CA . ARG A 1 262 ? 10.494 8.439 24.196 1.00 96.44 262 ARG A CA 1
ATOM 1977 C C . ARG A 1 262 ? 10.611 6.961 24.564 1.00 96.44 262 ARG A C 1
ATOM 1979 O O . ARG A 1 262 ? 10.871 6.648 25.724 1.00 96.44 262 ARG A O 1
ATOM 1986 N N . ALA A 1 263 ? 10.457 6.079 23.579 1.00 96.31 263 ALA A N 1
ATOM 1987 C CA . ALA A 1 263 ? 10.638 4.638 23.718 1.00 96.31 263 ALA A CA 1
ATOM 1988 C C . ALA A 1 263 ? 12.118 4.198 23.691 1.00 96.31 263 ALA A C 1
ATOM 1990 O O . ALA A 1 263 ? 12.402 3.013 23.848 1.00 96.31 263 ALA A O 1
ATOM 1991 N N . GLY A 1 264 ? 13.068 5.122 23.493 1.00 95.50 264 GLY A N 1
ATOM 1992 C CA . GLY A 1 264 ? 14.501 4.818 23.439 1.00 95.50 264 GLY A CA 1
ATOM 1993 C C . GLY A 1 264 ? 14.942 4.071 22.175 1.00 95.50 264 GLY A C 1
ATOM 1994 O O . GLY A 1 264 ? 15.987 3.420 22.183 1.00 95.50 264 GLY A O 1
ATOM 1995 N N . LEU A 1 265 ? 14.162 4.146 21.094 1.00 96.62 265 LEU A N 1
ATOM 1996 C CA . LEU A 1 265 ? 14.423 3.449 19.837 1.00 96.62 265 LEU A CA 1
ATOM 1997 C C . LEU A 1 265 ? 15.344 4.269 18.927 1.00 96.62 265 LEU A C 1
ATOM 1999 O O . LEU A 1 265 ? 15.225 5.489 18.819 1.00 96.62 265 LEU A O 1
ATOM 2003 N N . GLN A 1 266 ? 16.259 3.582 18.242 1.00 94.56 266 GLN A N 1
ATOM 2004 C CA . GLN A 1 266 ? 17.166 4.195 17.272 1.00 94.56 266 GLN A CA 1
ATOM 2005 C C . GLN A 1 266 ? 16.544 4.154 15.877 1.00 94.56 266 GLN A C 1
ATOM 2007 O O . GLN A 1 266 ? 16.273 3.076 15.354 1.00 94.56 266 GLN A O 1
ATOM 2012 N N . ILE A 1 267 ? 16.319 5.330 15.289 1.00 95.69 267 ILE A N 1
ATOM 2013 C CA . ILE A 1 267 ? 15.744 5.467 13.948 1.00 95.69 267 ILE A CA 1
ATOM 2014 C C . ILE A 1 267 ? 16.841 5.247 12.904 1.00 95.69 267 ILE A C 1
ATOM 2016 O O . ILE A 1 267 ? 17.888 5.893 12.944 1.00 95.69 267 ILE A O 1
ATOM 2020 N N . GLU A 1 268 ? 16.576 4.373 11.938 1.00 94.25 268 GLU A N 1
ATOM 2021 C CA . GLU A 1 268 ? 17.475 4.080 10.824 1.00 94.25 268 GLU A CA 1
ATOM 2022 C C . GLU A 1 268 ? 16.916 4.598 9.492 1.00 94.25 268 GLU A C 1
ATOM 2024 O O . GLU A 1 268 ? 15.781 4.295 9.114 1.00 94.25 268 GLU A O 1
ATOM 2029 N N . GLY A 1 269 ? 17.754 5.316 8.739 1.00 89.25 269 GLY A N 1
ATOM 2030 C CA . GLY A 1 269 ? 17.449 5.789 7.386 1.00 89.25 269 GLY A CA 1
ATOM 2031 C C . GLY A 1 269 ? 16.511 6.994 7.312 1.00 89.25 269 GLY A C 1
ATOM 2032 O O . GLY A 1 269 ? 15.888 7.395 8.291 1.00 89.25 269 GLY A O 1
ATOM 2033 N N . ALA A 1 270 ? 16.431 7.574 6.116 1.00 88.06 270 ALA A N 1
ATOM 2034 C CA . ALA A 1 270 ? 15.550 8.692 5.791 1.00 88.06 270 ALA A CA 1
ATOM 2035 C C . ALA A 1 270 ? 15.113 8.592 4.321 1.00 88.06 270 ALA A C 1
ATOM 2037 O O . ALA A 1 270 ? 15.778 9.094 3.415 1.00 88.06 270 ALA A O 1
ATOM 2038 N N . LEU A 1 271 ? 14.018 7.877 4.072 1.00 85.94 271 LEU A N 1
ATOM 2039 C CA . LEU A 1 271 ? 13.404 7.733 2.753 1.00 85.94 271 LEU A CA 1
ATOM 2040 C C . LEU A 1 271 ? 12.325 8.789 2.546 1.00 85.94 271 LEU A C 1
ATOM 2042 O O . LEU A 1 271 ? 11.596 9.117 3.476 1.00 85.94 271 LEU A O 1
ATOM 2046 N N . GLU A 1 272 ? 12.151 9.258 1.312 1.00 84.81 272 GLU A N 1
ATOM 2047 C CA . GLU A 1 272 ? 10.998 10.098 0.992 1.00 84.81 272 GLU A CA 1
ATOM 2048 C C . GLU A 1 272 ? 9.702 9.295 1.169 1.00 84.81 272 GLU A C 1
ATOM 2050 O O . GLU A 1 272 ? 9.542 8.196 0.632 1.00 84.81 272 GLU A O 1
ATOM 2055 N N . ALA A 1 273 ? 8.755 9.873 1.895 1.00 82.75 273 ALA A N 1
ATOM 2056 C CA . ALA A 1 273 ? 7.403 9.374 2.042 1.00 82.75 273 ALA A CA 1
ATOM 2057 C C . ALA A 1 273 ? 6.389 10.460 1.693 1.00 82.75 273 ALA A C 1
ATOM 2059 O O . ALA A 1 273 ? 6.628 11.653 1.887 1.00 82.75 273 ALA A O 1
ATOM 2060 N N . ARG A 1 274 ? 5.230 10.034 1.192 1.00 81.44 274 ARG A N 1
ATOM 2061 C CA . ARG A 1 274 ? 4.094 10.902 0.878 1.00 81.44 274 ARG A CA 1
ATOM 2062 C C . ARG A 1 274 ? 2.813 10.267 1.391 1.00 81.44 274 ARG A C 1
ATOM 2064 O O . ARG A 1 274 ? 2.680 9.045 1.365 1.00 81.44 274 ARG A O 1
ATOM 2071 N N . GLY A 1 275 ? 1.891 11.105 1.838 1.00 78.50 275 GLY A N 1
ATOM 2072 C CA . GLY A 1 275 ? 0.510 10.729 2.104 1.00 78.50 275 GLY A CA 1
ATOM 2073 C C . GLY A 1 275 ? -0.445 11.709 1.435 1.00 78.50 275 GLY A C 1
ATOM 2074 O O . GLY A 1 275 ? -0.054 12.349 0.460 1.00 78.50 275 GLY A O 1
ATOM 2075 N N . PRO A 1 276 ? -1.687 11.820 1.930 1.00 75.00 276 PRO A N 1
ATOM 2076 C CA . PRO A 1 276 ? -2.688 12.723 1.361 1.00 75.00 276 PRO A CA 1
ATOM 2077 C C . PRO A 1 276 ? -2.340 14.219 1.449 1.00 75.00 276 PRO A C 1
ATOM 2079 O O . PRO A 1 276 ? -2.959 15.012 0.745 1.00 75.00 276 PRO A O 1
ATOM 2082 N N . GLY A 1 277 ? -1.407 14.616 2.325 1.00 76.88 277 GLY A N 1
ATOM 2083 C CA . GLY A 1 277 ? -1.002 16.011 2.507 1.00 76.88 277 GLY A CA 1
ATOM 2084 C C . GLY A 1 277 ? -0.079 16.537 1.401 1.00 76.88 277 GLY A C 1
ATOM 2085 O O . GLY A 1 277 ? 0.515 15.777 0.639 1.00 76.88 277 GLY A O 1
ATOM 2086 N N . GLU A 1 278 ? 0.067 17.862 1.336 1.00 77.69 278 GLU A N 1
ATOM 2087 C CA . GLU A 1 278 ? 0.769 18.567 0.246 1.00 77.69 278 GLU A CA 1
ATOM 2088 C C . GLU A 1 278 ? 2.288 18.312 0.185 1.00 77.69 278 GLU A C 1
ATOM 2090 O O . GLU A 1 278 ? 2.895 18.413 -0.886 1.00 77.69 278 GLU A O 1
ATOM 2095 N N . ALA A 1 279 ? 2.927 17.986 1.313 1.00 80.00 279 ALA A N 1
ATOM 2096 C CA . ALA A 1 279 ? 4.377 17.833 1.396 1.00 80.00 279 ALA A CA 1
ATOM 2097 C C . ALA A 1 279 ? 4.847 16.369 1.439 1.00 80.00 279 ALA A C 1
ATOM 2099 O O . ALA A 1 279 ? 4.199 15.473 1.974 1.00 80.00 279 ALA A O 1
ATOM 2100 N N . SER A 1 280 ? 6.058 16.130 0.935 1.00 82.00 280 SER A N 1
ATOM 2101 C CA . SER A 1 280 ? 6.819 14.919 1.261 1.00 82.00 280 SER A CA 1
ATOM 2102 C C . SER A 1 280 ? 7.455 15.038 2.646 1.00 82.00 280 SER A C 1
ATOM 2104 O O . SER A 1 280 ? 7.926 16.123 2.993 1.00 82.00 280 SER A O 1
ATOM 2106 N N . VAL A 1 281 ? 7.590 13.927 3.362 1.00 85.81 281 VAL A N 1
ATOM 2107 C CA . VAL A 1 281 ? 8.305 13.844 4.644 1.00 85.81 281 VAL A CA 1
ATOM 2108 C C . VAL A 1 281 ? 9.412 12.797 4.582 1.00 85.81 281 VAL A C 1
ATOM 2110 O O . VAL A 1 281 ? 9.374 11.905 3.734 1.00 85.81 281 VAL A O 1
ATOM 2113 N N . ASP A 1 282 ? 10.376 12.888 5.493 1.00 88.19 282 ASP A N 1
ATOM 2114 C CA . ASP A 1 282 ? 11.357 11.824 5.686 1.00 88.19 282 ASP A CA 1
ATOM 2115 C C . ASP A 1 282 ? 10.748 10.709 6.543 1.00 88.19 282 ASP A C 1
ATOM 2117 O O . ASP A 1 282 ? 10.076 10.960 7.547 1.00 88.19 282 ASP A O 1
ATOM 2121 N N . ALA A 1 283 ? 10.988 9.470 6.130 1.00 89.12 283 ALA A N 1
ATOM 2122 C CA . ALA A 1 283 ? 10.573 8.269 6.824 1.00 89.12 283 ALA A CA 1
ATOM 2123 C C . ALA A 1 283 ? 11.775 7.383 7.147 1.00 89.12 283 ALA A C 1
ATOM 2125 O O . ALA A 1 283 ? 12.506 6.957 6.250 1.00 89.12 283 ALA A O 1
ATOM 2126 N N . GLY A 1 284 ? 11.942 7.076 8.426 1.00 94.12 284 GLY A N 1
ATOM 2127 C CA . GLY A 1 284 ? 12.899 6.095 8.919 1.00 94.12 284 GLY A CA 1
ATOM 2128 C C . GLY A 1 284 ? 12.230 4.778 9.295 1.00 94.12 284 GLY A C 1
ATOM 2129 O O . GLY A 1 284 ? 11.031 4.571 9.081 1.00 94.12 284 GLY A O 1
ATOM 2130 N N . PHE A 1 285 ? 13.017 3.897 9.897 1.00 95.50 285 PHE A N 1
ATOM 2131 C CA . PHE A 1 285 ? 12.565 2.614 10.422 1.00 95.50 285 PHE A CA 1
ATOM 2132 C C . PHE A 1 285 ? 13.082 2.385 11.838 1.00 95.50 285 PHE A C 1
ATOM 2134 O O . PHE A 1 285 ? 14.161 2.854 12.192 1.00 95.50 285 PHE A O 1
ATOM 2141 N N . VAL A 1 286 ? 12.335 1.606 12.616 1.00 96.19 286 VAL A N 1
ATOM 2142 C CA . VAL A 1 286 ? 12.768 1.066 13.911 1.00 96.19 286 VAL A CA 1
ATOM 2143 C C . VAL A 1 286 ? 12.370 -0.400 14.012 1.00 96.19 286 VAL A C 1
ATOM 2145 O O . VAL A 1 286 ? 11.328 -0.809 13.493 1.00 96.19 286 VAL A O 1
ATOM 2148 N N . ARG A 1 287 ? 13.183 -1.196 14.707 1.00 95.44 287 ARG A N 1
ATOM 2149 C CA . ARG A 1 287 ? 12.779 -2.532 15.155 1.00 95.44 287 ARG A CA 1
ATOM 2150 C C . ARG A 1 287 ? 12.239 -2.442 16.573 1.00 95.44 287 ARG A C 1
ATOM 2152 O O . ARG A 1 287 ? 12.897 -1.896 17.452 1.00 95.44 287 ARG A O 1
ATOM 2159 N N . VAL A 1 288 ? 11.049 -2.988 16.769 1.00 96.38 288 VAL A N 1
ATOM 2160 C CA . VAL A 1 288 ? 10.371 -3.086 18.056 1.00 96.38 288 VAL A CA 1
ATOM 2161 C C . VAL A 1 288 ? 10.318 -4.555 18.445 1.00 96.38 288 VAL A C 1
ATOM 2163 O O . VAL A 1 288 ? 9.657 -5.356 17.781 1.00 96.38 288 VAL A O 1
ATOM 2166 N N . ASP A 1 289 ? 11.022 -4.913 19.517 1.00 95.25 289 ASP A N 1
ATOM 2167 C CA . ASP A 1 289 ? 11.055 -6.294 20.004 1.00 95.25 289 ASP A CA 1
ATOM 2168 C C . ASP A 1 289 ? 9.682 -6.755 20.482 1.00 95.25 289 ASP A C 1
ATOM 2170 O O . ASP A 1 289 ? 9.270 -7.872 20.175 1.00 95.25 289 ASP A O 1
ATOM 2174 N N . GLU A 1 290 ? 8.967 -5.888 21.199 1.00 96.88 290 GLU A N 1
ATOM 2175 C CA . GLU A 1 290 ? 7.645 -6.174 21.740 1.00 96.88 290 GLU A CA 1
ATOM 2176 C C . GLU A 1 290 ? 6.872 -4.882 22.045 1.00 96.88 290 GLU A C 1
ATOM 2178 O O . GLU A 1 290 ? 7.449 -3.893 22.504 1.00 96.88 290 GLU A O 1
ATOM 2183 N N . PHE A 1 291 ? 5.556 -4.906 21.833 1.00 98.19 291 PHE A N 1
ATOM 2184 C CA . PHE A 1 291 ? 4.612 -3.947 22.409 1.00 98.19 291 PHE A CA 1
ATOM 2185 C C . PHE A 1 291 ? 3.280 -4.623 22.733 1.00 98.19 291 PHE A C 1
ATOM 2187 O O . PHE A 1 291 ? 2.969 -5.705 22.227 1.00 98.19 291 PHE A O 1
ATOM 2194 N N . CYS A 1 292 ? 2.486 -3.975 23.580 1.00 98.38 292 CYS A N 1
ATOM 2195 C CA . CYS A 1 292 ? 1.198 -4.479 24.031 1.00 98.38 292 CYS A CA 1
ATOM 2196 C C . CYS A 1 292 ? 0.060 -3.546 23.614 1.00 98.38 292 CYS A C 1
ATOM 2198 O O . CYS A 1 292 ? 0.158 -2.337 23.790 1.00 98.38 292 CYS A O 1
ATOM 2200 N N . ILE A 1 293 ? -1.036 -4.098 23.102 1.00 98.62 293 ILE A N 1
ATOM 2201 C CA . ILE A 1 293 ? -2.265 -3.375 22.776 1.00 98.62 293 ILE A CA 1
ATOM 2202 C C . ILE A 1 293 ? -3.268 -3.625 23.907 1.00 98.62 293 ILE A C 1
ATOM 2204 O O . ILE A 1 293 ? -3.693 -4.761 24.145 1.00 98.62 293 ILE A O 1
ATOM 2208 N N . GLY A 1 294 ? -3.639 -2.554 24.612 1.00 97.31 294 GLY A N 1
ATOM 2209 C CA . GLY A 1 294 ? -4.701 -2.547 25.619 1.00 97.31 294 GLY A CA 1
ATOM 2210 C C . GLY A 1 294 ? -4.516 -3.476 26.822 1.00 97.31 294 GLY A C 1
ATOM 2211 O O . GLY A 1 294 ? -5.519 -3.850 27.426 1.00 97.31 294 GLY A O 1
ATOM 2212 N N . ASP A 1 295 ? -3.287 -3.884 27.150 1.00 96.44 295 ASP A N 1
ATOM 2213 C CA . ASP A 1 295 ? -2.972 -4.940 28.132 1.00 96.44 295 ASP A CA 1
ATOM 2214 C C . ASP A 1 295 ? -3.651 -6.283 27.822 1.00 96.44 295 ASP A C 1
ATOM 2216 O O . ASP A 1 295 ? -4.040 -7.026 28.727 1.00 96.44 295 ASP A O 1
ATOM 2220 N N . ARG A 1 296 ? -3.856 -6.593 26.536 1.00 98.12 296 ARG A N 1
ATOM 2221 C CA . ARG A 1 296 ? -4.532 -7.828 26.110 1.00 98.12 296 ARG A CA 1
ATOM 2222 C C . ARG A 1 296 ? -3.808 -8.607 25.030 1.00 98.12 296 ARG A C 1
ATOM 2224 O O . ARG A 1 296 ? -3.900 -9.834 25.024 1.00 98.12 296 ARG A O 1
ATOM 2231 N N . LEU A 1 297 ? -3.112 -7.911 24.137 1.00 98.44 297 LEU A N 1
ATOM 2232 C CA . LEU A 1 297 ? -2.462 -8.517 22.985 1.00 98.44 297 LEU A CA 1
ATOM 2233 C C . LEU A 1 297 ? -1.023 -8.035 22.868 1.00 98.44 297 LEU A C 1
ATOM 2235 O O . LEU A 1 297 ? -0.774 -6.839 22.776 1.00 98.44 297 LEU A O 1
ATOM 2239 N N . THR A 1 298 ? -0.089 -8.966 22.797 1.00 98.19 298 THR A N 1
ATOM 2240 C CA . THR A 1 298 ? 1.324 -8.692 22.561 1.00 98.19 298 THR A CA 1
ATOM 2241 C C . THR A 1 298 ? 1.660 -8.916 21.091 1.00 98.19 298 THR A C 1
ATOM 2243 O O . THR A 1 298 ? 1.317 -9.966 20.548 1.00 98.19 298 THR A O 1
ATOM 2246 N N . MET A 1 299 ? 2.367 -7.972 20.468 1.00 97.38 299 MET A N 1
ATOM 2247 C CA . MET A 1 299 ? 2.984 -8.123 19.144 1.00 97.38 299 MET A CA 1
ATOM 2248 C C . MET A 1 299 ? 4.506 -8.069 19.274 1.00 97.38 299 MET A C 1
ATOM 2250 O O . MET A 1 299 ? 5.029 -7.204 19.977 1.00 97.38 299 MET A O 1
ATOM 2254 N N . LYS A 1 300 ? 5.215 -8.975 18.596 1.00 96.19 300 LYS A N 1
ATOM 2255 C CA . LYS A 1 300 ? 6.668 -9.160 18.734 1.00 96.19 300 LYS A CA 1
ATOM 2256 C C . LYS A 1 300 ? 7.408 -8.949 17.422 1.00 96.19 300 LYS A C 1
ATOM 2258 O O . LYS A 1 300 ? 6.858 -9.198 16.359 1.00 96.19 300 LYS A O 1
ATOM 2263 N N . HIS A 1 301 ? 8.670 -8.542 17.496 1.00 94.00 301 HIS A N 1
ATOM 2264 C CA . HIS A 1 301 ? 9.607 -8.488 16.365 1.00 94.00 301 HIS A CA 1
ATOM 2265 C C . HIS A 1 301 ? 9.113 -7.654 15.170 1.00 94.00 301 HIS A C 1
ATOM 2267 O O . HIS A 1 301 ? 9.304 -8.016 14.009 1.00 94.00 301 HIS A O 1
ATOM 2273 N N . GLN A 1 302 ? 8.481 -6.518 15.456 1.00 94.50 302 GLN A N 1
ATOM 2274 C CA . GLN A 1 302 ? 7.853 -5.672 14.449 1.00 94.50 302 GLN A CA 1
ATOM 2275 C C . GLN A 1 302 ? 8.857 -4.671 13.878 1.00 94.50 302 GLN A C 1
ATOM 2277 O O . GLN A 1 302 ? 9.561 -3.978 14.612 1.00 94.50 302 GLN A O 1
ATOM 2282 N N . LEU A 1 303 ? 8.913 -4.565 12.552 1.00 94.62 303 LEU A N 1
ATOM 2283 C CA . LEU A 1 303 ? 9.568 -3.446 11.883 1.00 94.62 303 LEU A CA 1
ATOM 2284 C C . LEU A 1 303 ? 8.523 -2.349 11.674 1.00 94.62 303 LEU A C 1
ATOM 2286 O O . LEU A 1 303 ? 7.557 -2.566 10.951 1.00 94.62 303 LEU A O 1
ATOM 2290 N N . MET A 1 304 ? 8.720 -1.183 12.281 1.00 96.06 304 MET A N 1
ATOM 2291 C CA . MET A 1 304 ? 7.804 -0.050 12.138 1.00 96.06 304 MET A CA 1
ATOM 2292 C C . MET A 1 304 ? 8.436 1.068 11.322 1.00 96.06 304 MET A C 1
ATOM 2294 O O . MET A 1 304 ? 9.653 1.277 11.358 1.00 96.06 304 MET A O 1
ATOM 2298 N N . ARG A 1 305 ? 7.593 1.819 10.612 1.00 95.50 305 ARG A N 1
ATOM 2299 C CA . ARG A 1 305 ? 8.006 3.080 9.989 1.00 95.50 305 ARG A CA 1
ATOM 2300 C C . ARG A 1 305 ? 8.039 4.190 11.030 1.00 95.50 305 ARG A C 1
ATOM 2302 O O . ARG A 1 305 ? 7.249 4.184 11.968 1.00 95.50 305 ARG A O 1
ATOM 2309 N N . VAL A 1 306 ? 8.911 5.170 10.833 1.00 96.38 306 VAL A N 1
ATOM 2310 C CA . VAL A 1 306 ? 8.950 6.379 11.657 1.00 96.38 306 VAL A CA 1
ATOM 2311 C C . VAL A 1 306 ? 8.808 7.598 10.773 1.00 96.38 306 VAL A C 1
ATOM 2313 O O . VAL A 1 306 ? 9.665 7.833 9.929 1.00 96.38 306 VAL A O 1
ATOM 2316 N N . LEU A 1 307 ? 7.734 8.361 10.944 1.00 94.25 307 LEU A N 1
ATOM 2317 C CA . LEU A 1 307 ? 7.529 9.617 10.225 1.00 94.25 307 LEU A CA 1
ATOM 2318 C C . LEU A 1 307 ? 6.619 10.564 11.013 1.00 94.25 307 LEU A C 1
ATOM 2320 O O . LEU A 1 307 ? 5.780 10.106 11.790 1.00 94.25 307 LEU A O 1
ATOM 2324 N N . PRO A 1 308 ? 6.770 11.883 10.822 1.00 91.50 308 PRO A N 1
ATOM 2325 C CA . PRO A 1 308 ? 5.927 12.854 11.499 1.00 91.50 308 PRO A CA 1
ATOM 2326 C C . PRO A 1 308 ? 4.470 12.761 11.021 1.00 91.50 308 PRO A C 1
ATOM 2328 O O . PRO A 1 308 ? 4.191 12.771 9.821 1.00 91.50 308 PRO A O 1
ATOM 2331 N N . LEU A 1 309 ? 3.541 12.747 11.979 1.00 87.62 309 LEU A N 1
ATOM 2332 C CA . LEU A 1 309 ? 2.092 12.873 11.761 1.00 87.62 309 LEU A CA 1
ATOM 2333 C C . LEU A 1 309 ? 1.621 14.320 12.007 1.00 87.62 309 LEU A C 1
ATOM 2335 O O . LEU A 1 309 ? 0.574 14.565 12.605 1.00 87.62 309 LEU A O 1
ATOM 2339 N N . SER A 1 310 ? 2.441 15.297 11.606 1.00 78.25 310 SER A N 1
ATOM 2340 C CA . SER A 1 310 ? 2.232 16.715 11.911 1.00 78.25 310 SER A CA 1
ATOM 2341 C C . SER A 1 310 ? 0.848 17.202 11.485 1.00 78.25 310 SER A C 1
ATOM 2343 O O . SER A 1 310 ? 0.443 17.017 10.338 1.00 78.25 310 SER A O 1
ATOM 2345 N N . GLY A 1 311 ? 0.150 17.881 12.397 1.00 79.25 311 GLY A N 1
ATOM 2346 C CA . GLY A 1 311 ? -1.156 18.474 12.128 1.00 79.25 311 GLY A CA 1
ATOM 2347 C C . GLY A 1 311 ? -2.351 17.574 12.426 1.00 79.25 311 GLY A C 1
ATOM 2348 O O . GLY A 1 311 ? -3.444 18.099 12.620 1.00 79.25 311 GLY A O 1
ATOM 2349 N N . LEU A 1 312 ? -2.160 16.251 12.516 1.00 83.19 312 LEU A N 1
ATOM 2350 C CA . LEU A 1 312 ? -3.239 15.316 12.849 1.00 83.19 312 LEU A CA 1
ATOM 2351 C C . LEU A 1 312 ? -3.761 15.558 14.269 1.00 83.19 312 LEU A C 1
ATOM 2353 O O . LEU A 1 312 ? -4.960 15.718 14.466 1.00 83.19 312 LEU A O 1
ATOM 2357 N N . GLU A 1 313 ? -2.855 15.687 15.241 1.00 85.50 313 GLU A N 1
ATOM 2358 C CA . GLU A 1 313 ? -3.224 15.972 16.631 1.00 85.50 313 GLU A CA 1
ATOM 2359 C C . GLU A 1 313 ? -3.996 17.291 16.761 1.00 85.50 313 GLU A C 1
ATOM 2361 O O . GLU A 1 313 ? -5.009 17.355 17.454 1.00 85.50 313 GLU A O 1
ATOM 2366 N N . GLN A 1 314 ? -3.570 18.339 16.049 1.00 84.06 314 GLN A N 1
ATOM 2367 C CA . GLN A 1 314 ? -4.277 19.620 16.030 1.00 84.06 314 GLN A CA 1
ATOM 2368 C C . GLN A 1 314 ? -5.645 19.511 15.346 1.00 84.06 314 GLN A C 1
ATOM 2370 O O . GLN A 1 314 ? -6.600 20.153 15.781 1.00 84.06 314 GLN A O 1
ATOM 2375 N N . ALA A 1 315 ? -5.741 18.723 14.273 1.00 84.00 315 ALA A N 1
ATOM 2376 C CA . ALA A 1 315 ? -6.967 18.545 13.506 1.00 84.00 315 ALA A CA 1
ATOM 2377 C C . ALA A 1 315 ? -8.016 17.706 14.241 1.00 84.00 315 ALA A C 1
ATOM 2379 O O . ALA A 1 315 ? -9.210 17.941 14.037 1.00 84.00 315 ALA A O 1
ATOM 2380 N N . ASP A 1 316 ? -7.585 16.746 15.058 1.00 86.25 316 ASP A N 1
ATOM 2381 C CA . ASP A 1 316 ? -8.479 15.867 15.810 1.00 86.25 316 ASP A CA 1
ATOM 2382 C C . ASP A 1 316 ? -8.679 16.315 17.261 1.00 86.25 316 ASP A C 1
ATOM 2384 O O . ASP A 1 316 ? -9.639 15.883 17.902 1.00 86.25 316 ASP A O 1
ATOM 2388 N N . GLY A 1 317 ? -7.814 17.194 17.776 1.00 88.75 317 GLY A N 1
ATOM 2389 C CA . GLY A 1 317 ? -7.793 17.579 19.187 1.00 88.75 317 GLY A CA 1
ATOM 2390 C C . GLY A 1 317 ? -7.397 16.420 20.105 1.00 88.75 317 GLY A C 1
ATOM 2391 O O . GLY A 1 317 ? -7.808 16.396 21.264 1.00 88.75 317 GLY A O 1
ATOM 2392 N N . HIS A 1 318 ? -6.654 15.445 19.577 1.00 91.94 318 HIS A N 1
ATOM 2393 C CA . HIS A 1 318 ? -6.323 14.196 20.251 1.00 91.94 318 HIS A CA 1
ATOM 2394 C C . HIS A 1 318 ? -4.900 13.759 19.910 1.00 91.94 318 HIS A C 1
ATOM 2396 O O . HIS A 1 318 ? -4.506 13.766 18.744 1.00 91.94 318 HIS A O 1
ATOM 2402 N N . GLN A 1 319 ? -4.135 13.347 20.921 1.00 92.38 319 GLN A N 1
ATOM 2403 C CA . GLN A 1 319 ? -2.767 12.869 20.736 1.00 92.38 319 GLN A CA 1
ATOM 2404 C C . GLN A 1 319 ? -2.739 11.638 19.820 1.00 92.38 319 GLN A C 1
ATOM 2406 O O . GLN A 1 319 ? -3.554 10.723 19.966 1.00 92.38 319 GLN A O 1
ATOM 2411 N N . CYS A 1 320 ? -1.786 11.613 18.889 1.00 95.38 320 CYS A N 1
ATOM 2412 C CA . CYS A 1 320 ? -1.546 10.483 18.000 1.00 95.38 320 CYS A CA 1
ATOM 2413 C C . CYS A 1 320 ? -0.050 10.162 17.981 1.00 95.38 320 CYS A C 1
ATOM 2415 O O . CYS A 1 320 ? 0.738 10.810 17.294 1.00 95.38 320 CYS A O 1
ATOM 2417 N N . ASP A 1 321 ? 0.337 9.147 18.745 1.00 96.88 321 ASP A N 1
ATOM 2418 C CA . ASP A 1 321 ? 1.726 8.725 18.928 1.00 96.88 321 ASP A CA 1
ATOM 2419 C C . ASP A 1 321 ? 2.198 7.733 17.851 1.00 96.88 321 ASP A C 1
ATOM 2421 O O . ASP A 1 321 ? 3.404 7.514 17.684 1.00 96.88 321 ASP A O 1
ATOM 2425 N N . GLY A 1 322 ? 1.264 7.134 17.111 1.00 97.38 322 GLY A N 1
ATOM 2426 C CA . GLY A 1 322 ? 1.555 6.146 16.080 1.00 97.38 322 GLY A CA 1
ATOM 2427 C C . GLY A 1 322 ? 0.305 5.595 15.402 1.00 97.38 322 GLY A C 1
ATOM 2428 O O . GLY A 1 322 ? -0.816 6.001 15.715 1.00 97.38 322 GLY A O 1
ATOM 2429 N N . LEU A 1 323 ? 0.510 4.657 14.476 1.00 97.94 323 LEU A N 1
ATOM 2430 C CA . LEU A 1 323 ? -0.554 3.919 13.791 1.00 97.94 323 LEU A CA 1
ATOM 2431 C C . LEU A 1 323 ? -0.406 2.416 14.044 1.00 97.94 323 LEU A C 1
ATOM 2433 O O . LEU A 1 323 ? 0.711 1.892 14.038 1.00 97.94 323 LEU A O 1
ATOM 2437 N N . LEU A 1 324 ? -1.532 1.724 14.214 1.00 98.50 324 LEU A N 1
ATOM 2438 C CA . LEU A 1 324 ? -1.643 0.272 14.077 1.00 98.50 324 LEU A CA 1
ATOM 2439 C C . LEU A 1 324 ? -2.293 -0.026 12.732 1.00 98.50 324 LEU A C 1
ATOM 2441 O O . LEU A 1 324 ? -3.458 0.312 12.521 1.00 98.50 324 LEU A O 1
ATOM 2445 N N . GLY A 1 325 ? -1.533 -0.639 11.830 1.00 96.75 325 GLY A N 1
ATOM 2446 C CA . GLY A 1 325 ? -1.932 -0.783 10.437 1.00 96.75 325 GLY A CA 1
ATOM 2447 C C . GLY A 1 325 ? -1.953 -2.217 9.943 1.00 96.75 325 GLY A C 1
ATOM 2448 O O . GLY A 1 325 ? -2.260 -3.153 10.688 1.00 96.75 325 GLY A O 1
ATOM 2449 N N . HIS A 1 326 ? -1.643 -2.371 8.655 1.00 95.69 326 HIS A N 1
ATOM 2450 C CA . HIS A 1 326 ? -1.666 -3.625 7.902 1.00 95.69 326 HIS A CA 1
ATOM 2451 C C . HIS A 1 326 ? -1.179 -4.851 8.679 1.00 95.69 326 HIS A C 1
ATOM 2453 O O . HIS A 1 326 ? -1.797 -5.911 8.606 1.00 95.69 326 HIS A O 1
ATOM 2459 N N . GLU A 1 327 ? -0.092 -4.715 9.431 1.00 95.81 327 GLU A N 1
ATOM 2460 C CA . GLU A 1 327 ? 0.533 -5.782 10.197 1.00 95.81 327 GLU A CA 1
ATOM 2461 C C . GLU A 1 327 ? -0.447 -6.414 11.195 1.00 95.81 327 GLU A C 1
ATOM 2463 O O . GLU A 1 327 ? -0.522 -7.642 11.265 1.00 95.81 327 GLU A O 1
ATOM 2468 N N . LEU A 1 328 ? -1.245 -5.615 11.914 1.00 97.38 328 LEU A N 1
ATOM 2469 C CA . LEU A 1 328 ? -2.266 -6.116 12.840 1.00 97.38 328 LEU A CA 1
ATOM 2470 C C . LEU A 1 328 ? -3.395 -6.832 12.082 1.00 97.38 328 LEU A C 1
ATOM 2472 O O . LEU A 1 328 ? -3.710 -7.987 12.378 1.00 97.38 328 LEU A O 1
ATOM 2476 N N . PHE A 1 329 ? -3.957 -6.180 11.060 1.00 97.25 329 PHE A N 1
ATOM 2477 C CA . PHE A 1 329 ? -5.063 -6.720 10.254 1.00 97.25 329 PHE A CA 1
ATOM 2478 C C . PHE A 1 329 ? -4.681 -7.979 9.470 1.00 97.25 329 PHE A C 1
ATOM 2480 O O . PHE A 1 329 ? -5.536 -8.795 9.127 1.00 97.25 329 PHE A O 1
ATOM 2487 N N . LYS A 1 330 ? -3.392 -8.163 9.167 1.00 94.94 330 LYS A N 1
ATOM 2488 C CA . LYS A 1 330 ? -2.913 -9.351 8.461 1.00 94.94 330 LYS A CA 1
ATOM 2489 C C . LYS A 1 330 ? -2.790 -10.580 9.362 1.00 94.94 330 LYS A C 1
ATOM 2491 O O . LYS A 1 330 ? -2.807 -11.706 8.854 1.00 94.94 330 LYS A O 1
ATOM 2496 N N . ARG A 1 331 ? -2.669 -10.366 10.674 1.00 95.25 331 ARG A N 1
ATOM 2497 C CA . ARG A 1 331 ? -2.535 -11.415 11.695 1.00 95.25 331 ARG A CA 1
ATOM 2498 C C . ARG A 1 331 ? -3.877 -11.838 12.269 1.00 95.25 331 ARG A C 1
ATOM 2500 O O . ARG A 1 331 ? -4.078 -13.020 12.532 1.00 95.25 331 ARG A O 1
ATOM 2507 N N . LEU A 1 332 ? -4.778 -10.882 12.467 1.00 97.62 332 LEU A N 1
ATOM 2508 C CA . LEU A 1 332 ? -6.021 -11.076 13.202 1.00 97.62 332 LEU A CA 1
ATOM 2509 C C . LEU A 1 332 ? -7.214 -10.560 12.414 1.00 97.62 332 LEU A C 1
ATOM 2511 O O . LEU A 1 332 ? -7.103 -9.626 11.624 1.00 97.62 332 LEU A O 1
ATOM 2515 N N . VAL A 1 333 ? -8.378 -11.137 12.696 1.00 98.50 333 VAL A N 1
ATOM 2516 C CA . VAL A 1 333 ? -9.638 -10.493 12.348 1.00 98.50 333 VAL A CA 1
ATOM 2517 C C . VAL A 1 333 ? -9.867 -9.366 13.340 1.00 98.50 333 VAL A C 1
ATOM 2519 O O . VAL A 1 333 ? -9.946 -9.597 14.548 1.00 98.50 333 VAL A O 1
ATOM 2522 N N . VAL A 1 334 ? -9.954 -8.145 12.822 1.00 98.81 334 VAL A N 1
ATOM 2523 C CA . VAL A 1 334 ? -10.151 -6.935 13.624 1.00 98.81 334 VAL A CA 1
ATOM 2524 C C . VAL A 1 334 ? -11.596 -6.496 13.469 1.00 98.81 334 VAL A C 1
ATOM 2526 O O . VAL A 1 334 ? -12.019 -6.140 12.370 1.00 98.81 334 VAL A O 1
ATOM 2529 N N . THR A 1 335 ? -12.359 -6.540 14.558 1.00 98.75 335 THR A N 1
ATOM 2530 C CA . THR A 1 335 ? -13.745 -6.068 14.601 1.00 98.75 335 THR A CA 1
ATOM 2531 C C . THR A 1 335 ? -13.823 -4.756 15.358 1.00 98.75 335 THR A C 1
ATOM 2533 O O . THR A 1 335 ? -13.524 -4.723 16.546 1.00 98.75 335 THR A O 1
ATOM 2536 N N . ILE A 1 336 ? -14.246 -3.690 14.685 1.00 98.50 336 ILE A N 1
ATOM 2537 C CA . ILE A 1 336 ? -14.459 -2.370 15.280 1.00 98.50 336 ILE A CA 1
ATOM 2538 C C . ILE A 1 336 ? -15.955 -2.203 15.533 1.00 98.50 336 ILE A C 1
ATOM 2540 O O . ILE A 1 336 ? -16.752 -2.199 14.593 1.00 98.50 336 ILE A O 1
ATOM 2544 N N . ASP A 1 337 ? -16.340 -2.073 16.799 1.00 96.75 337 ASP A N 1
ATOM 2545 C CA . ASP A 1 337 ? -17.717 -1.825 17.212 1.00 96.75 337 ASP A CA 1
ATOM 2546 C C . ASP A 1 337 ? -17.844 -0.432 17.838 1.00 96.75 337 ASP A C 1
ATOM 2548 O O . ASP A 1 337 ? -17.451 -0.202 18.984 1.00 96.75 337 ASP A O 1
ATOM 2552 N N . HIS A 1 338 ? -18.384 0.515 17.066 1.00 93.75 338 HIS A N 1
ATOM 2553 C CA . HIS A 1 338 ? -18.585 1.895 17.515 1.00 93.75 338 HIS A CA 1
ATOM 2554 C C . HIS A 1 338 ? -19.700 2.044 18.553 1.00 93.75 338 HIS A C 1
ATOM 2556 O O . HIS A 1 338 ? -19.644 2.985 19.346 1.00 93.75 338 HIS A O 1
ATOM 2562 N N . ALA A 1 339 ? -20.675 1.130 18.582 1.00 92.25 339 ALA A N 1
ATOM 2563 C CA . ALA A 1 339 ? -21.751 1.167 19.567 1.00 92.25 339 ALA A CA 1
ATOM 2564 C C . ALA A 1 339 ? -21.223 0.793 20.954 1.00 92.25 339 ALA A C 1
ATOM 2566 O O . ALA A 1 339 ? -21.455 1.509 21.924 1.00 92.25 339 ALA A O 1
ATOM 2567 N N . GLU A 1 340 ? -20.440 -0.284 21.017 1.00 94.62 340 GLU A N 1
ATOM 2568 C CA . GLU A 1 340 ? -19.850 -0.793 22.261 1.00 94.62 340 GLU A CA 1
ATOM 2569 C C . GLU A 1 340 ? -18.507 -0.132 22.616 1.00 94.62 340 GLU A C 1
ATOM 2571 O O . GLU A 1 340 ? -17.950 -0.387 23.685 1.00 94.62 340 GLU A O 1
ATOM 2576 N N . ARG A 1 341 ? -17.964 0.709 21.722 1.00 95.94 341 ARG A N 1
ATOM 2577 C CA . ARG A 1 341 ? -16.630 1.330 21.827 1.00 95.94 341 ARG A CA 1
ATOM 2578 C C . ARG A 1 341 ? -15.524 0.313 22.115 1.00 95.94 341 ARG A C 1
ATOM 2580 O O . ARG A 1 341 ? -14.675 0.504 22.992 1.00 95.94 341 ARG A O 1
ATOM 2587 N N . ARG A 1 342 ? -15.552 -0.798 21.376 1.00 97.56 342 ARG A N 1
ATOM 2588 C CA . ARG A 1 342 ? -14.610 -1.913 21.524 1.00 97.56 342 ARG A CA 1
ATOM 2589 C C . ARG A 1 342 ? -14.037 -2.375 20.195 1.00 97.56 342 ARG A C 1
ATOM 2591 O O . ARG A 1 342 ? -14.764 -2.549 19.220 1.00 97.56 342 ARG A O 1
ATOM 2598 N N . VAL A 1 343 ? -12.731 -2.624 20.193 1.00 98.62 343 VAL A N 1
ATOM 2599 C CA . VAL A 1 343 ? -12.062 -3.402 19.154 1.00 98.62 343 VAL A CA 1
ATOM 2600 C C . VAL A 1 343 ? -11.895 -4.822 19.669 1.00 98.62 343 VAL A C 1
ATOM 2602 O O . VAL A 1 343 ? -11.282 -5.046 20.713 1.00 98.62 343 VAL A O 1
ATOM 2605 N N . THR A 1 344 ? -12.435 -5.784 18.936 1.00 98.62 344 THR A N 1
ATOM 2606 C CA . THR A 1 344 ? -12.231 -7.207 19.195 1.00 98.62 344 THR A CA 1
ATOM 2607 C C . THR A 1 344 ? -11.220 -7.751 18.198 1.00 98.62 344 THR A C 1
ATOM 2609 O O . THR A 1 344 ? -11.364 -7.574 16.988 1.00 98.62 344 THR A O 1
ATOM 2612 N N . LEU A 1 345 ? -10.179 -8.384 18.724 1.00 98.75 345 LEU A N 1
ATOM 2613 C CA . LEU A 1 345 ? -9.075 -8.964 17.976 1.00 98.75 345 LEU A CA 1
ATOM 2614 C C . LEU A 1 345 ? -9.195 -10.481 18.101 1.00 98.75 345 LEU A C 1
ATOM 2616 O O . LEU A 1 345 ? -9.081 -10.995 19.210 1.00 98.75 345 LEU A O 1
ATOM 2620 N N . THR A 1 346 ? -9.427 -11.185 16.996 1.00 98.50 346 THR A N 1
ATOM 2621 C CA . THR A 1 346 ? -9.705 -12.632 16.995 1.00 98.50 346 THR A CA 1
ATOM 2622 C C . THR A 1 346 ? -8.755 -13.349 16.040 1.00 98.50 346 THR A C 1
ATOM 2624 O O . THR A 1 346 ? -8.489 -12.864 14.936 1.00 98.50 346 THR A O 1
ATOM 2627 N N . ARG A 1 347 ? -8.238 -14.522 16.424 1.00 97.31 347 ARG A N 1
ATOM 2628 C CA . ARG A 1 347 ? -7.487 -15.372 15.490 1.00 97.31 347 ARG A CA 1
ATOM 2629 C C . ARG A 1 347 ? -8.380 -15.752 14.301 1.00 97.31 347 ARG A C 1
ATOM 2631 O O . ARG A 1 347 ? -9.557 -16.059 14.505 1.00 97.31 347 ARG A O 1
ATOM 2638 N N . PRO A 1 348 ? -7.863 -15.770 13.060 1.00 95.62 348 PRO A N 1
ATOM 2639 C CA . PRO A 1 348 ? -8.711 -16.013 11.897 1.00 95.62 348 PRO A CA 1
ATOM 2640 C C . PRO A 1 348 ? -9.468 -17.343 11.914 1.00 95.62 348 PRO A C 1
ATOM 2642 O O . PRO A 1 348 ? -10.596 -17.413 11.432 1.00 95.62 348 PRO A O 1
ATOM 2645 N N . ASP A 1 349 ? -8.886 -18.398 12.472 1.00 95.44 349 ASP A N 1
ATOM 2646 C CA . ASP A 1 349 ? -9.506 -19.718 12.618 1.00 95.44 349 ASP A CA 1
ATOM 2647 C C . ASP A 1 349 ? -10.632 -19.760 13.665 1.00 95.44 349 ASP A C 1
ATOM 2649 O O . ASP A 1 349 ? -11.550 -20.566 13.528 1.00 95.44 349 ASP A O 1
ATOM 2653 N N . ALA A 1 350 ? -10.605 -18.870 14.660 1.00 96.94 350 ALA A N 1
ATOM 2654 C CA . ALA A 1 350 ? -11.633 -18.750 15.694 1.00 96.94 350 ALA A CA 1
ATOM 2655 C C . ALA A 1 350 ? -12.783 -17.795 15.316 1.00 96.94 350 ALA A C 1
ATOM 2657 O O . ALA A 1 350 ? -13.864 -17.852 15.910 1.00 96.94 350 ALA A O 1
ATOM 2658 N N . PHE A 1 351 ? -12.577 -16.918 14.331 1.00 97.81 351 PHE A N 1
ATOM 2659 C CA . PHE A 1 351 ? -13.562 -15.907 13.957 1.00 97.81 351 PHE A CA 1
ATOM 2660 C C . PHE A 1 351 ? -14.786 -16.493 13.244 1.00 97.81 351 PHE A C 1
ATOM 2662 O O . PHE A 1 351 ? -14.671 -17.228 12.260 1.00 97.81 351 PHE A O 1
ATOM 2669 N N . HIS A 1 352 ? -15.967 -16.071 13.697 1.00 96.06 352 HIS A N 1
ATOM 2670 C CA . HIS A 1 352 ? -17.249 -16.361 13.067 1.00 96.06 352 HIS A CA 1
ATOM 2671 C C . HIS A 1 352 ? -17.989 -15.042 12.803 1.00 96.06 352 HIS A C 1
ATOM 2673 O O . HIS A 1 352 ? -18.259 -14.304 13.754 1.00 96.06 352 HIS A O 1
ATOM 2679 N N . PRO A 1 353 ? -18.333 -14.718 11.543 1.00 93.56 353 PRO A N 1
ATOM 2680 C CA . PRO A 1 353 ? -19.038 -13.479 11.248 1.00 93.56 353 PRO A CA 1
ATOM 2681 C C . PRO A 1 353 ? -20.460 -13.505 11.835 1.00 93.56 353 PRO A C 1
ATOM 2683 O O . PRO A 1 353 ? -21.097 -14.564 11.842 1.00 93.56 353 PRO A O 1
ATOM 2686 N N . PRO A 1 354 ? -21.006 -12.355 12.277 1.00 90.06 354 PRO A N 1
ATOM 2687 C CA . PRO A 1 354 ? -22.395 -12.282 12.719 1.00 90.06 354 PRO A CA 1
ATOM 2688 C C . PRO A 1 354 ? -23.356 -12.748 11.615 1.00 90.06 354 PRO A C 1
ATOM 2690 O O . PRO A 1 354 ? -23.180 -12.394 10.451 1.00 90.06 354 PRO A O 1
ATOM 2693 N N . ALA A 1 355 ? -24.408 -13.493 11.974 1.00 87.62 355 ALA A N 1
ATOM 2694 C CA . ALA A 1 355 ? -25.325 -14.112 11.005 1.00 87.62 355 ALA A CA 1
ATOM 2695 C C . ALA A 1 355 ? -26.001 -13.113 10.043 1.00 87.62 355 ALA A C 1
ATOM 2697 O O . ALA A 1 355 ? -26.306 -13.458 8.904 1.00 87.62 355 ALA A O 1
ATOM 2698 N N . HIS A 1 356 ? -26.216 -11.875 10.492 1.00 87.94 356 HIS A N 1
ATOM 2699 C CA . HIS A 1 356 ? -26.833 -10.798 9.710 1.00 87.94 356 HIS A CA 1
ATOM 2700 C C . HIS A 1 356 ? -25.816 -9.811 9.123 1.00 87.94 356 HIS A C 1
ATOM 2702 O O . HIS A 1 356 ? -26.203 -8.753 8.633 1.00 87.94 356 HIS A O 1
ATOM 2708 N N . ALA A 1 357 ? -24.516 -10.110 9.203 1.00 93.88 357 ALA A N 1
ATOM 2709 C CA . ALA A 1 357 ? -23.503 -9.236 8.642 1.00 93.88 357 ALA A CA 1
ATOM 2710 C C . ALA A 1 357 ? -23.496 -9.328 7.113 1.00 93.88 357 ALA A C 1
ATOM 2712 O O . ALA A 1 357 ? -23.406 -10.410 6.528 1.00 93.88 357 ALA A O 1
ATOM 2713 N N . HIS A 1 358 ? -23.531 -8.173 6.464 1.00 95.81 358 HIS A N 1
ATOM 2714 C CA . HIS A 1 358 ? -23.333 -8.063 5.034 1.00 95.81 358 HIS A CA 1
ATOM 2715 C C . HIS A 1 358 ? -21.866 -8.349 4.690 1.00 95.81 358 HIS A C 1
ATOM 2717 O O . HIS A 1 358 ? -20.960 -7.811 5.326 1.00 95.81 358 HIS A O 1
ATOM 2723 N N . ARG A 1 359 ? -21.617 -9.210 3.699 1.00 96.75 359 ARG A N 1
ATOM 2724 C CA . ARG A 1 359 ? -20.266 -9.651 3.325 1.00 96.75 359 ARG A CA 1
ATOM 2725 C C . ARG A 1 359 ? -19.791 -8.931 2.067 1.00 96.75 359 ARG A C 1
ATOM 2727 O O . ARG A 1 359 ? -20.337 -9.156 0.991 1.00 96.75 359 ARG A O 1
ATOM 2734 N N . LEU A 1 360 ? -18.692 -8.196 2.185 1.00 97.56 360 LEU A N 1
ATOM 2735 C CA . LEU A 1 360 ? -18.012 -7.523 1.083 1.00 97.56 360 LEU A CA 1
ATOM 2736 C C . LEU A 1 360 ? -16.696 -8.240 0.746 1.00 97.56 360 LEU A C 1
ATOM 2738 O O . LEU A 1 360 ? -15.853 -8.415 1.631 1.00 97.56 360 LEU A O 1
ATOM 2742 N N . PRO A 1 361 ? -16.485 -8.672 -0.508 1.00 97.50 361 PRO A N 1
ATOM 2743 C CA . PRO A 1 361 ? -15.180 -9.148 -0.955 1.00 97.50 361 PRO A CA 1
ATOM 2744 C C . PRO A 1 361 ? -14.145 -8.019 -0.925 1.00 97.50 361 PRO A C 1
ATOM 2746 O O . PRO A 1 361 ? -14.413 -6.921 -1.412 1.00 97.50 361 PRO A O 1
ATOM 2749 N N . LEU A 1 362 ? -12.956 -8.314 -0.400 1.00 97.69 362 LEU A N 1
ATOM 2750 C CA . LEU A 1 362 ? -11.806 -7.418 -0.436 1.00 97.69 362 LEU A CA 1
ATOM 2751 C C . LEU A 1 362 ? -10.859 -7.808 -1.572 1.00 97.69 362 LEU A C 1
ATOM 2753 O O . LEU A 1 362 ? -10.565 -8.983 -1.787 1.00 97.69 362 LEU A O 1
ATOM 2757 N N . THR A 1 363 ? -10.342 -6.792 -2.248 1.00 96.31 363 THR A N 1
ATOM 2758 C CA . THR A 1 363 ? -9.113 -6.848 -3.051 1.00 96.31 363 THR A CA 1
ATOM 2759 C C . THR A 1 363 ? -8.090 -5.896 -2.443 1.00 96.31 363 THR A C 1
ATOM 2761 O O . THR A 1 363 ? -8.435 -5.136 -1.541 1.00 96.31 363 THR A O 1
ATOM 2764 N N . PHE A 1 364 ? -6.840 -5.922 -2.894 1.00 94.31 364 PHE A N 1
ATOM 2765 C CA . PHE A 1 364 ? -5.781 -5.119 -2.285 1.00 94.31 364 PHE A CA 1
ATOM 2766 C C . PHE A 1 364 ? -4.950 -4.352 -3.311 1.00 94.31 364 PHE A C 1
ATOM 2768 O O . PHE A 1 364 ? -4.589 -4.866 -4.374 1.00 94.31 364 PHE A O 1
ATOM 2775 N N . TYR A 1 365 ? -4.643 -3.103 -2.959 1.00 90.12 365 TYR A N 1
ATOM 2776 C CA . TYR A 1 365 ? -3.603 -2.290 -3.579 1.00 90.12 365 TYR A CA 1
ATOM 2777 C C . TYR A 1 365 ? -2.514 -2.026 -2.540 1.00 90.12 365 TYR A C 1
ATOM 2779 O O . TYR A 1 365 ? -2.782 -1.415 -1.508 1.00 90.12 365 TYR A O 1
ATOM 2787 N N . ALA A 1 366 ? -1.294 -2.484 -2.796 1.00 87.50 366 ALA A N 1
ATOM 2788 C CA . ALA A 1 366 ? -0.268 -2.653 -1.773 1.00 87.50 366 ALA A CA 1
ATOM 2789 C C . ALA A 1 366 ? -0.847 -3.377 -0.538 1.00 87.50 366 ALA A C 1
ATOM 2791 O O . ALA A 1 366 ? -1.239 -4.543 -0.606 1.00 87.50 366 ALA A O 1
ATOM 2792 N N . HIS A 1 367 ? -0.926 -2.695 0.595 1.00 87.88 367 HIS A N 1
ATOM 2793 C CA . HIS A 1 367 ? -1.474 -3.211 1.845 1.00 87.88 367 HIS A CA 1
ATOM 2794 C C . HIS A 1 367 ? -2.934 -2.801 2.106 1.00 87.88 367 HIS A C 1
ATOM 2796 O O . HIS A 1 367 ? -3.520 -3.264 3.086 1.00 87.88 367 HIS A O 1
ATOM 2802 N N . ILE A 1 368 ? -3.519 -1.966 1.241 1.00 93.50 368 ILE A N 1
ATOM 2803 C CA . ILE A 1 368 ? -4.774 -1.248 1.488 1.00 93.50 368 ILE A CA 1
ATOM 2804 C C . ILE A 1 368 ? -5.976 -2.063 0.984 1.00 93.50 368 ILE A C 1
ATOM 2806 O O . ILE A 1 368 ? -6.012 -2.426 -0.203 1.00 93.50 368 ILE A O 1
ATOM 2810 N N . PRO A 1 369 ? -6.976 -2.353 1.841 1.00 97.00 369 PRO A N 1
ATOM 2811 C CA . PRO A 1 369 ? -8.167 -3.090 1.446 1.00 97.00 369 PRO A CA 1
ATOM 2812 C C . PRO A 1 369 ? -9.040 -2.240 0.522 1.00 97.00 369 PRO A C 1
ATOM 2814 O O . PRO A 1 369 ? -9.257 -1.050 0.736 1.00 97.00 369 PRO A O 1
ATOM 2817 N N . THR A 1 370 ? -9.560 -2.873 -0.520 1.00 97.19 370 THR A N 1
ATOM 2818 C CA . THR A 1 370 ? -10.333 -2.245 -1.589 1.00 97.19 370 THR A CA 1
ATOM 2819 C C . THR A 1 370 ? -11.622 -3.021 -1.827 1.00 97.19 370 THR A C 1
ATOM 2821 O O . THR A 1 370 ? -11.601 -4.247 -1.965 1.00 97.19 370 THR A O 1
ATOM 2824 N N . VAL A 1 371 ? -12.736 -2.304 -1.937 1.00 97.50 371 VAL A N 1
ATOM 2825 C CA . VAL A 1 371 ? -14.070 -2.836 -2.248 1.00 97.50 371 VAL A CA 1
ATOM 2826 C C . VAL A 1 371 ? -14.590 -2.248 -3.556 1.00 97.50 371 VAL A C 1
ATOM 2828 O O . VAL A 1 371 ? -14.211 -1.145 -3.944 1.00 97.50 371 VAL A O 1
ATOM 2831 N N . ASN A 1 372 ? -15.474 -2.973 -4.241 1.00 97.25 372 ASN A N 1
ATOM 2832 C CA . ASN A 1 372 ? -16.272 -2.387 -5.318 1.00 97.25 372 ASN A CA 1
ATOM 2833 C C . ASN A 1 372 ? -17.522 -1.738 -4.709 1.00 97.25 372 ASN A C 1
ATOM 2835 O O . ASN A 1 372 ? -18.179 -2.355 -3.871 1.00 97.25 372 ASN A O 1
ATOM 2839 N N . ALA A 1 373 ? -17.860 -0.534 -5.158 1.00 97.38 373 ALA A N 1
ATOM 2840 C CA . ALA A 1 373 ? -19.088 0.165 -4.792 1.00 97.38 373 ALA A CA 1
ATOM 2841 C C . ALA A 1 373 ? -19.597 0.995 -5.981 1.00 97.38 373 ALA A C 1
ATOM 2843 O O . ALA A 1 373 ? -18.906 1.137 -6.996 1.00 97.38 373 ALA A O 1
ATOM 2844 N N . MET A 1 374 ? -20.805 1.540 -5.864 1.00 98.00 374 MET 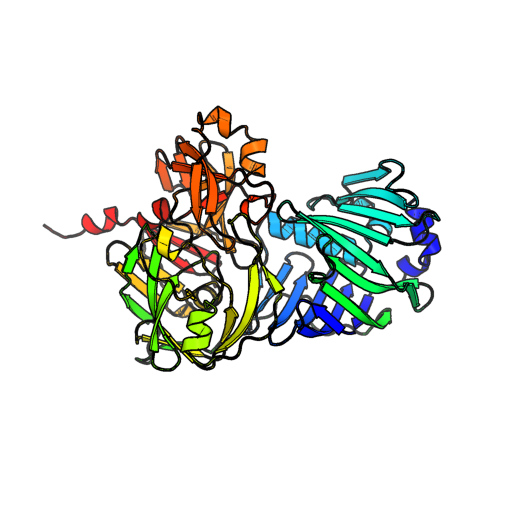A N 1
ATOM 2845 C CA . MET A 1 374 ? -21.409 2.400 -6.879 1.00 98.00 374 MET A CA 1
ATOM 2846 C C . MET A 1 374 ? -21.854 3.723 -6.253 1.00 98.00 374 MET A C 1
ATOM 2848 O O . MET A 1 374 ? -22.649 3.730 -5.319 1.00 98.00 374 MET A O 1
ATOM 2852 N N . LEU A 1 375 ? -21.336 4.842 -6.764 1.00 98.06 375 LEU A N 1
ATOM 2853 C CA . LEU A 1 375 ? -21.714 6.190 -6.333 1.00 98.06 375 LEU A CA 1
ATOM 2854 C C . LEU A 1 375 ? -22.746 6.761 -7.310 1.00 98.06 375 LEU A C 1
ATOM 2856 O O . LEU A 1 375 ? -22.401 7.057 -8.455 1.00 98.06 375 LEU A O 1
ATOM 2860 N N . ASP A 1 376 ? -23.995 6.890 -6.865 1.00 94.56 376 ASP A N 1
ATOM 2861 C CA . ASP A 1 376 ? -25.213 7.162 -7.643 1.00 94.56 376 ASP A CA 1
ATOM 2862 C C . ASP A 1 376 ? -25.502 6.166 -8.771 1.00 94.56 376 ASP A C 1
ATOM 2864 O O . ASP A 1 376 ? -26.541 5.516 -8.755 1.00 94.56 376 ASP A O 1
ATOM 2868 N N . GLU A 1 377 ? -24.602 6.064 -9.747 1.00 95.19 377 GLU A N 1
ATOM 2869 C CA . GLU A 1 377 ? -24.626 5.145 -10.900 1.00 95.19 377 GLU A CA 1
ATOM 2870 C C . GLU A 1 377 ? -23.205 4.863 -11.432 1.00 95.19 377 GLU A C 1
ATOM 2872 O O . GLU A 1 377 ? -23.020 4.196 -12.449 1.00 95.19 377 GLU A O 1
ATOM 2877 N N . LEU A 1 378 ? -22.179 5.413 -10.777 1.00 97.50 378 LEU A N 1
ATOM 2878 C CA . LEU A 1 378 ? -20.792 5.344 -11.207 1.00 97.50 378 LEU A CA 1
ATOM 2879 C C . LEU A 1 378 ? -20.099 4.199 -10.462 1.00 97.50 378 LEU A C 1
ATOM 2881 O O . LEU A 1 378 ? -19.866 4.322 -9.254 1.00 97.50 378 LEU A O 1
ATOM 2885 N N . PRO A 1 379 ? -19.775 3.080 -11.135 1.00 97.00 379 PRO A N 1
ATOM 2886 C CA . PRO A 1 379 ? -19.044 1.998 -10.499 1.00 97.00 379 PRO A CA 1
ATOM 2887 C C . PRO A 1 379 ? -17.601 2.426 -10.231 1.00 97.00 379 PRO A C 1
ATOM 2889 O O . PRO A 1 379 ? -16.956 3.063 -11.066 1.00 97.00 379 PRO A O 1
ATOM 2892 N N . GLY A 1 380 ? -17.075 2.029 -9.079 1.00 95.75 380 GLY A N 1
ATOM 2893 C CA . GLY A 1 380 ? -15.718 2.361 -8.679 1.00 95.75 380 GLY A CA 1
ATOM 2894 C C . GLY A 1 380 ? -15.128 1.359 -7.700 1.00 95.75 380 GLY A C 1
ATOM 2895 O O . GLY A 1 380 ? -15.840 0.655 -6.981 1.00 95.75 380 GLY A O 1
ATOM 2896 N N . GLN A 1 381 ? -13.798 1.310 -7.671 1.00 95.81 381 GLN A N 1
ATOM 2897 C CA . GLN A 1 381 ? -13.061 0.705 -6.567 1.00 95.81 381 GLN A CA 1
ATOM 2898 C C . GLN A 1 381 ? -12.795 1.761 -5.506 1.00 95.81 381 GLN A C 1
ATOM 2900 O O . GLN A 1 381 ? -12.391 2.869 -5.844 1.00 95.81 381 GLN A O 1
ATOM 2905 N N . PHE A 1 382 ? -13.006 1.416 -4.243 1.00 97.12 382 PHE A N 1
ATOM 2906 C CA . PHE A 1 382 ? -12.798 2.316 -3.120 1.00 97.12 382 PHE A CA 1
ATOM 2907 C C . PHE A 1 382 ? -11.892 1.662 -2.092 1.00 97.12 382 PHE A C 1
ATOM 2909 O O . PHE A 1 382 ? -12.117 0.514 -1.705 1.00 97.12 382 PHE A O 1
ATOM 2916 N N . TRP A 1 383 ? -10.879 2.392 -1.640 1.00 96.81 383 TRP A N 1
ATOM 2917 C CA . TRP A 1 383 ? -10.118 1.999 -0.459 1.00 96.81 383 TRP A CA 1
ATOM 2918 C C . TRP A 1 383 ? -11.008 2.076 0.779 1.00 96.81 383 TRP A C 1
ATOM 2920 O O . TRP A 1 383 ? -11.805 3.001 0.903 1.00 96.81 383 TRP A O 1
ATOM 2930 N N . VAL A 1 384 ? -10.882 1.119 1.694 1.00 97.88 384 VAL A N 1
ATOM 2931 C CA . VAL A 1 384 ? -11.565 1.161 2.992 1.00 97.88 384 VAL A CA 1
ATOM 2932 C C . VAL A 1 384 ? -10.554 1.590 4.042 1.00 97.88 384 VAL A C 1
ATOM 2934 O O . VAL A 1 384 ? -9.564 0.897 4.270 1.00 97.88 384 VAL A O 1
ATOM 2937 N N . ASP A 1 385 ? -10.789 2.743 4.654 1.00 97.06 385 ASP A N 1
ATOM 2938 C CA . ASP A 1 385 ? -9.754 3.491 5.357 1.00 97.06 385 ASP A CA 1
ATOM 2939 C C . ASP A 1 385 ? -10.266 4.004 6.709 1.00 97.06 385 ASP A C 1
ATOM 2941 O O . ASP A 1 385 ? -10.946 5.026 6.792 1.00 97.06 385 ASP A O 1
ATOM 2945 N N . THR A 1 386 ? -9.949 3.284 7.786 1.00 97.44 386 THR A N 1
ATOM 2946 C CA . THR A 1 386 ? -10.298 3.700 9.154 1.00 97.44 386 THR A CA 1
ATOM 2947 C C . THR A 1 386 ? -9.460 4.883 9.648 1.00 97.44 386 THR A C 1
ATOM 2949 O O . THR A 1 386 ? -9.863 5.533 10.613 1.00 97.44 386 THR A O 1
ATOM 2952 N N . GLY A 1 387 ? -8.340 5.193 8.982 1.00 95.00 387 GLY A N 1
ATOM 2953 C CA . GLY A 1 387 ? -7.525 6.387 9.214 1.00 95.00 387 GLY A CA 1
ATOM 2954 C C . GLY A 1 387 ? -8.016 7.629 8.463 1.00 95.00 387 GLY A C 1
ATOM 2955 O O . GLY A 1 387 ? -7.434 8.703 8.602 1.00 95.00 387 GLY A O 1
ATOM 2956 N N . ASN A 1 388 ? -9.094 7.514 7.681 1.00 94.31 388 ASN A N 1
ATOM 2957 C CA . ASN A 1 388 ? -9.798 8.652 7.106 1.00 94.31 388 ASN A CA 1
ATOM 2958 C C . ASN A 1 388 ? -11.080 8.941 7.889 1.00 94.31 388 ASN A C 1
ATOM 2960 O O . ASN A 1 388 ? -12.047 8.193 7.800 1.00 94.31 388 ASN A O 1
ATOM 2964 N N . ARG A 1 389 ? -11.155 10.083 8.567 1.00 91.75 389 ARG A N 1
ATOM 2965 C CA . ARG A 1 389 ? -12.366 10.517 9.281 1.00 91.75 389 ARG A CA 1
ATOM 2966 C C . ARG A 1 389 ? -13.590 10.832 8.420 1.00 91.75 389 ARG A C 1
ATOM 2968 O O . ARG A 1 389 ? -14.713 10.792 8.934 1.00 91.75 389 ARG A O 1
ATOM 2975 N N . ASN A 1 390 ? -13.393 11.202 7.155 1.00 94.50 390 ASN A N 1
ATOM 2976 C CA . ASN A 1 390 ? -14.463 11.682 6.276 1.00 94.50 390 ASN A CA 1
ATOM 2977 C C . ASN A 1 390 ? -15.376 10.528 5.809 1.00 94.50 390 ASN A C 1
ATOM 2979 O O . ASN A 1 390 ? -15.098 9.360 6.064 1.00 94.50 390 ASN A O 1
ATOM 2983 N N . ALA A 1 391 ? -16.479 10.840 5.121 1.00 96.31 391 ALA A N 1
ATOM 2984 C CA . ALA A 1 391 ? -17.350 9.822 4.522 1.00 96.31 391 ALA A CA 1
ATOM 2985 C C . ALA A 1 391 ? -16.719 9.228 3.257 1.00 96.31 391 ALA A C 1
ATOM 2987 O O . ALA A 1 391 ? -16.323 8.063 3.252 1.00 96.31 391 ALA A O 1
ATOM 2988 N N . LEU A 1 392 ? -16.584 10.042 2.207 1.00 97.12 392 LEU A N 1
ATOM 2989 C CA . LEU A 1 392 ? -15.943 9.666 0.951 1.00 97.12 392 LEU A CA 1
ATOM 2990 C C . LEU A 1 392 ? -14.918 10.716 0.535 1.00 97.12 392 LEU A C 1
ATOM 2992 O O . LEU A 1 392 ? -15.271 11.883 0.389 1.00 97.12 392 LEU A O 1
ATOM 2996 N N . THR A 1 393 ? -13.680 10.303 0.256 1.00 96.25 393 THR A N 1
ATOM 2997 C CA . THR A 1 393 ? -12.726 11.150 -0.478 1.00 96.25 393 THR A CA 1
ATOM 2998 C C . THR A 1 393 ? -12.592 10.632 -1.895 1.00 96.25 393 THR A C 1
ATOM 3000 O O . THR A 1 393 ? -12.067 9.539 -2.095 1.00 96.25 393 THR A O 1
ATOM 3003 N N . LEU A 1 394 ? -13.048 11.395 -2.887 1.00 96.50 394 LEU A N 1
ATOM 3004 C CA . LEU A 1 394 ? -12.976 10.976 -4.287 1.00 96.50 394 LEU A CA 1
ATOM 3005 C C . LEU A 1 394 ? -11.684 11.462 -4.920 1.00 96.50 394 LEU A C 1
ATOM 3007 O O . LEU A 1 394 ? -11.309 12.622 -4.780 1.00 96.50 394 LEU A O 1
ATOM 3011 N N . TRP A 1 395 ? -10.994 10.571 -5.614 1.00 93.19 395 TRP A N 1
ATOM 3012 C CA . TRP A 1 395 ? -9.680 10.865 -6.164 1.00 93.19 395 TRP A CA 1
ATOM 3013 C C . TRP A 1 395 ? -9.752 11.727 -7.406 1.00 93.19 395 TRP A C 1
ATOM 3015 O O . TRP A 1 395 ? -10.686 11.628 -8.205 1.00 93.19 395 TRP A O 1
ATOM 3025 N N . ARG A 1 396 ? -8.721 12.554 -7.588 1.00 91.31 396 ARG A N 1
ATOM 3026 C CA . ARG A 1 396 ? -8.705 13.584 -8.624 1.00 91.31 396 ARG A CA 1
ATOM 3027 C C . ARG A 1 396 ? -8.951 13.020 -10.033 1.00 91.31 396 ARG A C 1
ATOM 3029 O O . ARG A 1 396 ? -9.803 13.586 -10.720 1.00 91.31 396 ARG A O 1
ATOM 3036 N N . PRO A 1 397 ? -8.341 11.887 -10.450 1.00 91.94 397 PRO A N 1
ATOM 3037 C CA . PRO A 1 397 ? -8.620 11.300 -11.760 1.00 91.94 397 PRO A CA 1
ATOM 3038 C C . PRO A 1 397 ? -10.082 10.879 -11.948 1.00 91.94 397 PRO A C 1
ATOM 3040 O O . PRO A 1 397 ? -10.651 11.100 -13.014 1.00 91.94 397 PRO A O 1
ATOM 3043 N N . PHE A 1 398 ? -10.716 10.315 -10.916 1.00 94.94 398 PHE A N 1
ATOM 3044 C CA . PHE A 1 398 ? -12.122 9.904 -10.968 1.00 94.94 398 PHE A CA 1
ATOM 3045 C C . PHE A 1 398 ? -13.066 11.112 -10.990 1.00 94.94 398 PHE A C 1
ATOM 3047 O O . PHE A 1 398 ? -14.011 11.149 -11.778 1.00 94.94 398 PHE A O 1
ATOM 3054 N N . VAL A 1 399 ? -12.764 12.140 -10.189 1.00 95.31 399 VAL A N 1
ATOM 3055 C CA . VAL A 1 399 ? -13.488 13.421 -10.190 1.00 95.31 399 VAL A CA 1
ATOM 3056 C C . VAL A 1 399 ? -13.463 14.062 -11.576 1.00 95.31 399 VAL A C 1
ATOM 3058 O O . VAL A 1 399 ? -14.516 14.437 -12.091 1.00 95.31 399 VAL A O 1
ATOM 3061 N N . GLN A 1 400 ? -12.288 14.139 -12.205 1.00 94.19 400 GLN A N 1
ATOM 3062 C CA . GLN A 1 400 ? -12.126 14.715 -13.541 1.00 94.19 400 GLN A CA 1
ATOM 3063 C C . GLN A 1 400 ? -12.826 13.883 -14.619 1.00 94.19 400 GLN A C 1
ATOM 3065 O O . GLN A 1 400 ? -13.546 14.441 -15.445 1.00 94.19 400 GLN A O 1
ATOM 3070 N N . ALA A 1 401 ? -12.655 12.557 -14.602 1.00 94.81 401 ALA A N 1
ATOM 3071 C CA . ALA A 1 401 ? -13.221 11.663 -15.613 1.00 94.81 401 ALA A CA 1
ATOM 3072 C C . ALA A 1 401 ? -14.757 11.703 -15.671 1.00 94.81 401 ALA A C 1
ATOM 3074 O O . ALA A 1 401 ? -15.339 11.450 -16.726 1.00 94.81 401 ALA A O 1
ATOM 3075 N N . HIS A 1 402 ? -15.411 12.034 -14.555 1.00 96.25 402 HIS A N 1
ATOM 3076 C CA . HIS A 1 402 ? -16.869 12.067 -14.443 1.00 96.25 402 HIS A CA 1
ATOM 3077 C C . HIS A 1 402 ? -17.451 13.469 -14.207 1.00 96.25 402 HIS A C 1
ATOM 3079 O O . HIS A 1 402 ? -18.660 13.584 -14.003 1.00 96.25 402 HIS A O 1
ATOM 3085 N N . GLY A 1 403 ? -16.626 14.524 -14.236 1.00 96.06 403 GLY A N 1
ATOM 3086 C CA . GLY A 1 403 ? -17.070 15.907 -14.020 1.00 96.06 403 GLY A CA 1
ATOM 3087 C C . GLY A 1 403 ? -17.749 16.118 -12.663 1.00 96.06 403 GLY A C 1
ATOM 3088 O O . GLY A 1 403 ? -18.785 16.776 -12.587 1.00 96.06 403 GLY A O 1
ATOM 3089 N N . LEU A 1 404 ? -17.217 15.506 -11.597 1.00 96.00 404 LEU A N 1
ATOM 3090 C CA . LEU A 1 404 ? -17.920 15.424 -10.308 1.00 96.00 404 LEU A CA 1
ATOM 3091 C C . LEU A 1 404 ? -18.000 16.755 -9.556 1.00 96.00 404 LEU A C 1
ATOM 3093 O O . LEU A 1 404 ? -18.931 16.937 -8.774 1.00 96.00 404 LEU A O 1
ATOM 3097 N N . ASP A 1 405 ? -17.073 17.679 -9.821 1.00 93.88 405 ASP A N 1
ATOM 3098 C CA . ASP A 1 405 ? -17.132 19.047 -9.295 1.00 93.88 405 ASP A CA 1
ATOM 3099 C C . ASP A 1 405 ? -18.454 19.726 -9.710 1.00 93.88 405 ASP A C 1
ATOM 3101 O O . ASP A 1 405 ? -19.208 20.201 -8.860 1.00 93.88 405 ASP A O 1
ATOM 3105 N N . ASP A 1 406 ? -18.781 19.687 -11.007 1.00 95.94 406 ASP A N 1
ATOM 3106 C CA . ASP A 1 406 ? -20.002 20.288 -11.555 1.00 95.94 406 ASP A CA 1
ATOM 3107 C C . ASP A 1 406 ? -21.244 19.453 -11.231 1.00 95.94 406 ASP A C 1
ATOM 3109 O O . ASP A 1 406 ? -22.281 19.997 -10.849 1.00 95.94 406 ASP A O 1
ATOM 3113 N N . ARG A 1 407 ? -21.141 18.119 -11.349 1.00 96.44 407 ARG A N 1
ATOM 3114 C CA . ARG A 1 407 ? -22.259 17.190 -11.110 1.00 96.44 407 ARG A CA 1
ATOM 3115 C C . ARG A 1 407 ? -22.871 17.369 -9.723 1.00 96.44 407 ARG A C 1
ATOM 3117 O O . ARG A 1 407 ? -24.088 17.276 -9.592 1.00 96.44 407 ARG A O 1
ATOM 3124 N N . TYR A 1 408 ? -22.036 17.603 -8.713 1.00 96.38 408 TYR A N 1
ATOM 3125 C CA . TYR A 1 408 ? -22.472 17.729 -7.323 1.00 96.38 408 TYR A CA 1
ATOM 3126 C C . TYR A 1 408 ? -22.473 19.169 -6.804 1.00 96.38 408 TYR A C 1
ATOM 3128 O O . TYR A 1 408 ? -22.696 19.373 -5.612 1.00 96.38 408 TYR A O 1
ATOM 3136 N N . GLY A 1 409 ? -22.229 20.163 -7.668 1.00 95.38 409 GLY A N 1
ATOM 3137 C CA . GLY A 1 409 ? -22.186 21.570 -7.267 1.00 95.38 409 GLY A CA 1
ATOM 3138 C C . GLY A 1 409 ? -21.195 21.814 -6.128 1.00 95.38 409 GLY A C 1
ATOM 3139 O O . GLY A 1 409 ? -21.564 22.387 -5.102 1.00 95.38 409 GLY A O 1
ATOM 3140 N N . ALA A 1 410 ? -19.965 21.316 -6.281 1.00 95.00 410 ALA A N 1
ATOM 3141 C CA . ALA A 1 410 ? -18.950 21.365 -5.239 1.00 95.00 410 ALA A CA 1
ATOM 3142 C C . ALA A 1 410 ? -18.676 22.805 -4.779 1.00 95.00 410 ALA A C 1
ATOM 3144 O O . ALA A 1 410 ? -18.598 23.733 -5.587 1.00 95.00 410 ALA A O 1
ATOM 3145 N N . GLY A 1 411 ? -18.510 22.980 -3.466 1.00 93.38 411 GLY A N 1
ATOM 3146 C CA . GLY A 1 411 ? -18.267 24.287 -2.862 1.00 93.38 411 GLY A CA 1
ATOM 3147 C C . GLY A 1 411 ? -16.915 24.907 -3.231 1.00 93.38 411 GLY A C 1
ATOM 3148 O O . GLY A 1 411 ? -16.148 24.396 -4.058 1.00 93.38 411 GLY A O 1
ATOM 3149 N N . ASP A 1 412 ? -16.608 26.022 -2.570 1.00 94.00 412 ASP A N 1
ATOM 3150 C CA . ASP A 1 412 ? -15.303 26.670 -2.675 1.00 94.00 412 ASP A CA 1
ATOM 3151 C C . ASP A 1 412 ? -14.186 25.795 -2.094 1.00 94.00 412 ASP A C 1
ATOM 3153 O O . ASP A 1 412 ? -14.404 24.923 -1.247 1.00 94.00 412 ASP A O 1
ATOM 3157 N N . GLU A 1 413 ? -12.961 26.040 -2.557 1.00 94.75 413 GLU A N 1
ATOM 3158 C CA . GLU A 1 413 ? -11.799 25.328 -2.045 1.00 94.75 413 GLU A CA 1
ATOM 3159 C C . GLU A 1 413 ? -11.521 25.695 -0.580 1.00 94.75 413 GLU A C 1
ATOM 3161 O O . GLU A 1 413 ? -11.454 26.865 -0.198 1.00 94.75 413 GLU A O 1
ATOM 3166 N N . THR A 1 414 ? -11.296 24.673 0.238 1.00 94.25 414 THR A N 1
ATOM 3167 C CA . THR A 1 414 ? -11.021 24.779 1.669 1.00 94.25 414 THR A CA 1
ATOM 3168 C C . THR A 1 414 ? -10.036 23.696 2.118 1.00 94.25 414 THR A C 1
ATOM 3170 O O . THR A 1 414 ? -9.580 22.873 1.323 1.00 94.25 414 THR A O 1
ATOM 3173 N N . VAL A 1 415 ? -9.687 23.688 3.405 1.00 91.19 415 VAL A N 1
ATOM 3174 C CA . VAL A 1 415 ? -8.991 22.559 4.034 1.00 91.19 415 VAL A CA 1
ATOM 3175 C C . VAL A 1 415 ? -10.026 21.486 4.367 1.00 91.19 415 VAL A C 1
ATOM 3177 O O . VAL A 1 415 ? -10.921 21.709 5.179 1.00 91.19 415 VAL A O 1
ATOM 3180 N N . ILE A 1 416 ? -9.897 20.323 3.733 1.00 90.31 416 ILE A N 1
ATOM 3181 C CA . ILE A 1 416 ? -10.837 19.193 3.829 1.00 90.31 416 ILE A CA 1
ATOM 3182 C C . ILE A 1 416 ? -10.314 18.051 4.714 1.00 90.31 416 ILE A C 1
ATOM 3184 O O . ILE A 1 416 ? -11.034 17.095 4.998 1.00 90.31 416 ILE A O 1
ATOM 3188 N N . GLY A 1 417 ? -9.063 18.138 5.166 1.00 87.06 417 GLY A N 1
ATOM 3189 C CA . GLY A 1 417 ? -8.446 17.125 6.015 1.00 87.06 417 GLY A CA 1
ATOM 3190 C C . GLY A 1 417 ? -6.983 17.416 6.317 1.00 87.06 417 GLY A C 1
ATOM 3191 O O . GLY A 1 417 ? -6.438 18.437 5.900 1.00 87.06 417 GLY A O 1
ATOM 3192 N N . TRP A 1 418 ? -6.363 16.496 7.048 1.00 87.56 418 TRP A N 1
ATOM 3193 C CA . TRP A 1 418 ? -4.938 16.477 7.367 1.00 87.56 418 TRP A CA 1
ATOM 3194 C C . TRP A 1 418 ? -4.430 15.045 7.241 1.00 87.56 418 TRP A C 1
ATOM 3196 O O . TRP A 1 418 ? -5.147 14.104 7.569 1.00 87.56 418 TRP A O 1
ATOM 3206 N N . GLY A 1 419 ? -3.203 14.877 6.762 1.00 84.44 419 GLY A N 1
ATOM 3207 C CA . GLY A 1 419 ? -2.561 13.574 6.645 1.00 84.44 419 GLY A CA 1
ATOM 3208 C C . GLY A 1 419 ? -1.045 13.702 6.646 1.00 84.44 419 GLY A C 1
ATOM 3209 O O . GLY A 1 419 ? -0.492 14.778 6.879 1.00 84.44 419 GLY A O 1
ATOM 3210 N N . VAL A 1 420 ? -0.350 12.603 6.357 1.00 83.06 420 VAL A N 1
ATOM 3211 C CA . VAL A 1 420 ? 1.107 12.641 6.170 1.00 83.06 420 VAL A CA 1
ATOM 3212 C C . VAL A 1 420 ? 1.437 13.651 5.069 1.00 83.06 420 VAL A C 1
ATOM 3214 O O . VAL A 1 420 ? 0.931 13.531 3.952 1.00 83.06 420 VAL A O 1
ATOM 3217 N N . GLY A 1 421 ? 2.269 14.640 5.401 1.00 82.62 421 GLY A N 1
ATOM 3218 C CA . GLY A 1 421 ? 2.569 15.774 4.525 1.00 82.62 421 GLY A CA 1
ATOM 3219 C C . GLY A 1 421 ? 1.800 17.063 4.833 1.00 82.62 421 GLY A C 1
ATOM 3220 O O . GLY A 1 421 ? 2.049 18.069 4.175 1.00 82.62 421 GLY A O 1
ATOM 3221 N N . GLY A 1 422 ? 0.905 17.068 5.826 1.00 87.12 422 GLY A N 1
ATOM 3222 C CA . GLY A 1 422 ? 0.192 18.258 6.299 1.00 87.12 422 GLY A CA 1
ATOM 3223 C C . GLY A 1 422 ? -1.264 18.342 5.833 1.00 87.12 422 GLY A C 1
ATOM 3224 O O . GLY A 1 422 ? -1.951 17.327 5.694 1.00 87.12 422 GLY A O 1
ATOM 3225 N N . ALA A 1 423 ? -1.751 19.570 5.644 1.00 89.12 423 ALA A N 1
ATOM 3226 C CA . ALA A 1 423 ? -3.134 19.840 5.267 1.00 89.12 423 ALA A CA 1
ATOM 3227 C C . ALA A 1 423 ? -3.472 19.273 3.878 1.00 89.12 423 ALA A C 1
ATOM 3229 O O . ALA A 1 423 ? -2.632 19.231 2.981 1.00 89.12 423 ALA A O 1
ATOM 3230 N N . VAL A 1 424 ? -4.731 18.874 3.711 1.00 89.75 424 VAL A N 1
ATOM 3231 C CA . VAL A 1 424 ? -5.319 18.450 2.439 1.00 89.75 424 VAL A CA 1
ATOM 3232 C C . VAL A 1 424 ? -6.318 19.515 2.013 1.00 89.75 424 VAL A C 1
ATOM 3234 O O . VAL A 1 424 ? -7.276 19.800 2.741 1.00 89.75 424 VAL A O 1
ATOM 3237 N N . ARG A 1 425 ? -6.104 20.109 0.839 1.00 92.50 425 ARG A N 1
ATOM 3238 C CA . ARG A 1 425 ? -7.013 21.097 0.249 1.00 92.50 425 ARG A CA 1
ATOM 3239 C C . ARG A 1 425 ? -7.911 20.469 -0.804 1.00 92.50 425 ARG A C 1
ATOM 3241 O O . ARG A 1 425 ? -7.512 19.551 -1.522 1.00 92.50 425 ARG A O 1
ATOM 3248 N N . GLY A 1 426 ? -9.130 20.975 -0.893 1.00 94.38 426 GLY A N 1
ATOM 3249 C CA . GLY A 1 426 ? -10.110 20.499 -1.851 1.00 94.38 426 GLY A CA 1
ATOM 3250 C C . GLY A 1 426 ? -11.473 21.122 -1.637 1.00 94.38 426 GLY A C 1
ATOM 3251 O O . GLY A 1 426 ? -11.615 22.123 -0.937 1.00 94.38 426 GLY A O 1
ATOM 3252 N N . ARG A 1 427 ? -12.484 20.513 -2.242 1.00 95.94 427 ARG A N 1
ATOM 3253 C CA . ARG A 1 427 ? -13.874 20.966 -2.182 1.00 95.94 427 ARG A CA 1
ATOM 3254 C C . ARG A 1 427 ? -14.732 19.959 -1.436 1.00 95.94 427 ARG A C 1
ATOM 3256 O O . ARG A 1 427 ? -14.373 18.788 -1.319 1.00 95.94 427 ARG A O 1
ATOM 3263 N N . ILE A 1 428 ? -15.871 20.424 -0.942 1.00 96.75 428 ILE A N 1
ATOM 3264 C CA . ILE A 1 428 ? -16.882 19.583 -0.301 1.00 96.75 428 ILE A CA 1
ATOM 3265 C C . ILE A 1 428 ? -18.120 19.562 -1.192 1.00 96.75 428 ILE A C 1
ATOM 3267 O O . ILE A 1 428 ? -18.501 20.591 -1.753 1.00 96.75 428 ILE A O 1
ATOM 3271 N N . ALA A 1 429 ? -18.733 18.393 -1.318 1.00 96.94 429 ALA A N 1
ATOM 3272 C CA . ALA A 1 429 ? -19.982 18.194 -2.038 1.00 96.94 429 ALA A CA 1
ATOM 3273 C C . ALA A 1 429 ? -20.821 17.098 -1.359 1.00 96.94 429 ALA A C 1
ATOM 3275 O O . ALA A 1 429 ? -20.416 16.542 -0.336 1.00 96.94 429 ALA A O 1
ATOM 3276 N N . CYS A 1 430 ? -21.982 16.779 -1.923 1.00 97.12 430 CYS A N 1
ATOM 3277 C CA . CYS A 1 430 ? -22.831 15.677 -1.477 1.00 97.12 430 CYS A CA 1
ATOM 3278 C C . CYS A 1 430 ? -23.281 14.865 -2.698 1.00 97.12 430 CYS A C 1
ATOM 3280 O O . CYS A 1 430 ? -23.696 15.458 -3.695 1.00 97.12 430 CYS A O 1
ATOM 3282 N N . ALA A 1 431 ? -23.171 13.536 -2.641 1.00 97.12 431 ALA A N 1
ATOM 3283 C CA . ALA A 1 431 ? -23.768 12.657 -3.655 1.00 97.12 431 ALA A CA 1
ATOM 3284 C C . ALA A 1 431 ? -25.210 12.300 -3.280 1.00 97.12 431 ALA A C 1
ATOM 3286 O O . ALA A 1 431 ? -25.631 12.558 -2.159 1.00 97.12 431 ALA A O 1
ATOM 3287 N N . GLY A 1 432 ? -25.957 11.665 -4.185 1.00 97.50 432 GLY A N 1
ATOM 3288 C CA . GLY A 1 432 ? -27.273 11.121 -3.843 1.00 97.50 432 GLY A CA 1
ATOM 3289 C C . GLY A 1 432 ? -27.172 9.883 -2.951 1.00 97.50 432 GLY A C 1
ATOM 3290 O O . GLY A 1 432 ? -27.810 9.822 -1.908 1.00 97.50 432 GLY A O 1
ATOM 3291 N N . ARG A 1 433 ? -26.352 8.901 -3.336 1.00 97.38 433 ARG A N 1
ATOM 3292 C CA . ARG A 1 433 ? -26.184 7.632 -2.617 1.00 97.38 433 ARG A CA 1
ATOM 3293 C C . ARG A 1 433 ? -24.878 6.917 -2.939 1.00 97.38 433 ARG A C 1
ATOM 3295 O O . ARG A 1 433 ? -24.370 6.977 -4.058 1.00 97.38 433 ARG A O 1
ATOM 3302 N N . LEU A 1 434 ? -24.393 6.145 -1.976 1.00 98.06 434 LEU A N 1
ATOM 3303 C CA . LEU A 1 434 ? -23.378 5.113 -2.166 1.00 98.06 434 LEU A CA 1
ATOM 3304 C C . LEU A 1 434 ? -24.013 3.736 -1.950 1.00 98.06 434 LEU A C 1
ATOM 3306 O O . LEU A 1 434 ? -24.518 3.451 -0.866 1.00 98.06 434 LEU A O 1
ATOM 3310 N N . ASP A 1 435 ? -23.945 2.878 -2.962 1.00 97.69 435 ASP A N 1
ATOM 3311 C CA . ASP A 1 435 ? -24.281 1.460 -2.866 1.00 97.69 435 ASP A CA 1
ATOM 3312 C C . ASP A 1 435 ? -23.005 0.643 -2.628 1.00 97.69 435 ASP A C 1
ATOM 3314 O O . ASP A 1 435 ? -22.141 0.508 -3.502 1.00 97.69 435 ASP A O 1
ATOM 3318 N N . LEU A 1 436 ? -22.900 0.093 -1.421 1.00 95.62 436 LEU A N 1
ATOM 3319 C CA . LEU A 1 436 ? -21.821 -0.771 -0.980 1.00 95.62 436 LEU A CA 1
ATOM 3320 C C . LEU A 1 436 ? -22.300 -2.229 -0.943 1.00 95.62 436 LEU A C 1
ATOM 3322 O O . LEU A 1 436 ? -22.632 -2.771 0.111 1.00 95.62 436 LEU A O 1
ATOM 3326 N N . GLY A 1 437 ? -22.360 -2.861 -2.116 1.00 90.56 437 GLY A N 1
ATOM 3327 C CA . GLY A 1 437 ? -22.730 -4.275 -2.252 1.00 90.56 437 GLY A CA 1
ATOM 3328 C C . GLY A 1 437 ? -24.196 -4.589 -1.927 1.00 90.56 437 GLY A C 1
ATOM 3329 O O . GLY A 1 437 ? -24.532 -5.744 -1.683 1.00 90.56 437 GLY A O 1
ATOM 3330 N N . GLY A 1 438 ? -25.073 -3.589 -1.933 1.00 91.69 438 GLY A N 1
ATOM 3331 C CA . GLY A 1 438 ? -26.475 -3.654 -1.525 1.00 91.69 438 GLY A CA 1
ATOM 3332 C C . GLY A 1 438 ? -26.762 -2.918 -0.213 1.00 91.69 438 GLY A C 1
ATOM 3333 O O . GLY A 1 438 ? -27.928 -2.757 0.145 1.00 91.69 438 GLY A O 1
ATOM 3334 N N . LEU A 1 439 ? -25.732 -2.457 0.508 1.00 94.00 439 LEU A N 1
ATOM 3335 C CA . LEU A 1 439 ? -25.894 -1.526 1.625 1.00 94.00 439 LEU A CA 1
ATOM 3336 C C . LEU A 1 439 ? -25.914 -0.092 1.102 1.00 94.00 439 LEU A C 1
ATOM 3338 O O . LEU A 1 439 ? -24.921 0.383 0.554 1.00 94.00 439 LEU A O 1
ATOM 3342 N N . ILE A 1 440 ? -27.032 0.599 1.303 1.00 95.62 440 ILE A N 1
ATOM 3343 C CA . ILE A 1 440 ? -27.216 1.962 0.811 1.00 95.62 440 ILE A CA 1
ATOM 3344 C C . ILE A 1 440 ? -26.861 2.973 1.900 1.00 95.62 440 ILE A C 1
ATOM 3346 O O . ILE A 1 440 ? -27.392 2.927 3.010 1.00 95.62 440 ILE A O 1
ATOM 3350 N N . VAL A 1 441 ? -25.977 3.907 1.559 1.00 95.94 441 VAL A N 1
ATOM 3351 C CA . VAL A 1 441 ? -25.719 5.125 2.328 1.00 95.94 441 VAL A CA 1
ATOM 3352 C C . VAL A 1 441 ? -26.275 6.293 1.529 1.00 95.94 441 VAL A C 1
ATOM 3354 O O . VAL A 1 441 ? -25.711 6.657 0.500 1.00 95.94 441 VAL A O 1
ATOM 3357 N N . GLU A 1 442 ? -27.385 6.852 1.999 1.00 97.06 442 GLU A N 1
ATOM 3358 C CA . GLU A 1 442 ? -28.000 8.036 1.397 1.00 97.06 442 GLU A CA 1
ATOM 3359 C C . GLU A 1 442 ? -27.200 9.296 1.743 1.00 97.06 442 GLU A C 1
ATOM 3361 O O . GLU A 1 442 ? -26.659 9.422 2.847 1.00 97.06 442 GLU A O 1
ATOM 3366 N N . GLU A 1 443 ? -27.143 10.207 0.776 1.00 96.69 443 GLU A N 1
ATOM 3367 C CA . GLU A 1 443 ? -26.562 11.546 0.867 1.00 96.69 443 GLU A CA 1
ATOM 3368 C C . GLU A 1 443 ? -25.167 11.599 1.528 1.00 96.69 443 GLU A C 1
ATOM 3370 O O . GLU A 1 443 ? -24.951 12.353 2.484 1.00 96.69 443 GLU A O 1
ATOM 3375 N N . PRO A 1 444 ? -24.185 10.784 1.080 1.00 97.12 444 PRO A N 1
ATOM 3376 C CA . PRO A 1 444 ? -22.865 10.804 1.686 1.00 97.12 444 PRO A CA 1
ATOM 3377 C C . PRO A 1 444 ? -22.127 12.100 1.327 1.00 97.12 444 PRO A C 1
ATOM 3379 O O . PRO A 1 444 ? -22.065 12.509 0.161 1.00 97.12 444 PRO A O 1
ATOM 3382 N N . LEU A 1 445 ? -21.489 12.705 2.333 1.00 97.12 445 LEU A N 1
ATOM 3383 C CA . LEU A 1 445 ? -20.575 13.824 2.119 1.00 97.12 445 LEU A CA 1
ATOM 3384 C C . LEU A 1 445 ? -19.363 13.382 1.294 1.00 97.12 445 LEU A C 1
ATOM 3386 O O . LEU A 1 445 ? -18.765 12.329 1.528 1.00 97.12 445 LEU A O 1
ATOM 3390 N N . LEU A 1 446 ? -18.972 14.236 0.358 1.00 97.38 446 LEU A N 1
ATOM 3391 C CA . LEU A 1 446 ? -17.814 14.051 -0.498 1.00 97.38 446 LEU A CA 1
ATOM 3392 C C . LEU A 1 446 ? -16.757 15.090 -0.151 1.00 97.38 446 LEU A C 1
ATOM 3394 O O . LEU A 1 446 ? -17.050 16.283 -0.076 1.00 97.38 446 LEU A O 1
ATOM 3398 N N . THR A 1 447 ? -15.513 14.650 -0.037 1.00 96.56 447 THR A N 1
ATOM 3399 C CA . THR A 1 447 ? -14.338 15.514 -0.108 1.00 96.56 447 THR A CA 1
ATOM 3400 C C . THR A 1 447 ? -13.605 15.254 -1.418 1.00 96.56 447 THR A C 1
ATOM 3402 O O . THR A 1 447 ? -13.294 14.110 -1.747 1.00 96.56 447 THR A O 1
ATOM 3405 N N . LEU A 1 448 ? -13.349 16.313 -2.183 1.00 96.00 448 LEU A N 1
ATOM 3406 C CA . LEU A 1 448 ? -12.762 16.276 -3.523 1.00 96.00 448 LEU A CA 1
ATOM 3407 C C . LEU A 1 448 ? -11.401 16.989 -3.474 1.00 96.00 448 LEU A C 1
ATOM 3409 O O . LEU A 1 448 ? -11.366 18.219 -3.556 1.00 96.00 448 LEU A O 1
ATOM 3413 N N . PRO A 1 449 ? -10.279 16.277 -3.258 1.00 92.69 449 PRO A N 1
ATOM 3414 C CA . PRO A 1 449 ? -8.965 16.898 -3.165 1.00 92.69 449 PRO A CA 1
ATOM 3415 C C . PRO A 1 449 ? -8.559 17.580 -4.471 1.00 92.69 449 PRO A C 1
ATOM 3417 O O . PRO A 1 449 ? -8.774 17.042 -5.558 1.00 92.69 449 PRO A O 1
ATOM 3420 N N . SER A 1 450 ? -7.913 18.740 -4.347 1.00 88.69 450 SER A N 1
ATOM 3421 C CA . SER A 1 450 ? -7.378 19.499 -5.487 1.00 88.69 450 SER A CA 1
ATOM 3422 C C . SER A 1 450 ? -5.998 19.009 -5.937 1.00 88.69 450 SER A C 1
ATOM 3424 O O . SER A 1 450 ? -5.553 19.368 -7.021 1.00 88.69 450 SER A O 1
ATOM 3426 N N . ALA A 1 451 ? -5.297 18.235 -5.102 1.00 83.19 451 ALA A N 1
ATOM 3427 C CA . ALA A 1 451 ? -3.923 17.826 -5.366 1.00 83.19 451 ALA A CA 1
ATOM 3428 C C . ALA A 1 451 ? -3.823 16.869 -6.566 1.00 83.19 451 ALA A C 1
ATOM 3430 O O . ALA A 1 451 ? -4.492 15.836 -6.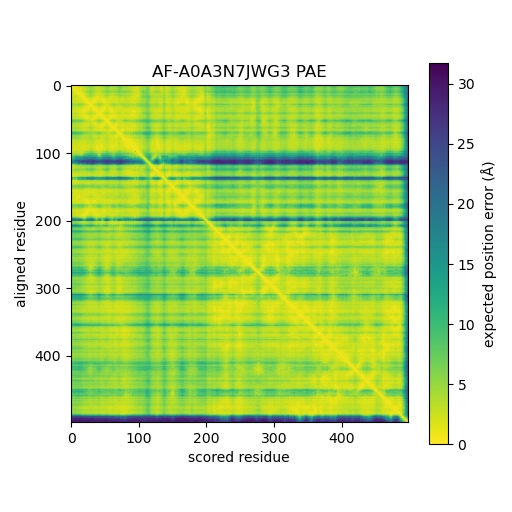608 1.00 83.19 451 ALA A O 1
ATOM 3431 N N . ASP A 1 452 ? -2.916 17.186 -7.492 1.00 81.50 452 ASP A N 1
ATOM 3432 C CA . ASP A 1 452 ? -2.631 16.374 -8.682 1.00 81.50 452 ASP A CA 1
ATOM 3433 C C . ASP A 1 452 ? -1.526 15.325 -8.448 1.00 81.50 452 ASP A C 1
ATOM 3435 O O . ASP A 1 452 ? -1.114 14.641 -9.378 1.00 81.50 452 ASP A O 1
ATOM 3439 N N . SER A 1 453 ? -1.028 15.180 -7.215 1.00 79.19 453 SER A N 1
ATOM 3440 C CA . SER A 1 453 ? -0.003 14.189 -6.864 1.00 79.19 453 SER A CA 1
ATOM 3441 C C . SER A 1 453 ? -0.227 13.589 -5.476 1.00 79.19 453 SER A C 1
ATOM 3443 O O . SER A 1 453 ? -0.908 14.179 -4.638 1.00 79.19 453 SER A O 1
ATOM 3445 N N . GLY A 1 454 ? 0.370 12.422 -5.228 1.00 80.94 454 GLY A N 1
ATOM 3446 C CA . GLY A 1 454 ? 0.195 11.657 -3.994 1.00 80.94 454 GLY A CA 1
ATOM 3447 C C . GLY A 1 454 ? -0.907 10.594 -4.106 1.00 80.94 454 GLY A C 1
ATOM 3448 O O . GLY A 1 454 ? -1.447 10.359 -5.189 1.00 80.94 454 GLY A O 1
ATOM 3449 N N . PRO A 1 455 ? -1.258 9.911 -3.001 1.00 79.19 455 PRO A N 1
ATOM 3450 C CA . PRO A 1 455 ? -2.208 8.797 -3.024 1.00 79.19 455 PRO A CA 1
ATOM 3451 C C . PRO A 1 455 ? -3.579 9.155 -3.620 1.00 79.19 455 PRO A C 1
ATOM 3453 O O . PRO A 1 455 ? -4.198 8.316 -4.267 1.00 79.19 455 PRO A O 1
ATOM 3456 N N . THR A 1 456 ? -4.029 10.404 -3.478 1.00 82.38 456 THR A N 1
ATOM 3457 C CA . THR A 1 456 ? -5.305 10.907 -4.023 1.00 82.38 456 THR A CA 1
ATOM 3458 C C . THR A 1 456 ? -5.292 11.150 -5.538 1.00 82.38 456 THR A C 1
ATOM 3460 O O . THR A 1 456 ? -6.342 11.430 -6.118 1.00 82.38 456 THR A O 1
ATOM 3463 N N . ALA A 1 457 ? -4.128 11.035 -6.185 1.00 82.94 457 ALA A N 1
ATOM 3464 C CA . ALA A 1 457 ? -3.942 11.152 -7.633 1.00 82.94 457 ALA A CA 1
ATOM 3465 C C . ALA A 1 457 ? -3.726 9.791 -8.324 1.00 82.94 457 ALA A C 1
ATOM 3467 O O . ALA A 1 457 ? -3.439 9.715 -9.518 1.00 82.94 457 ALA A O 1
ATOM 3468 N N . THR A 1 458 ? -3.850 8.692 -7.581 1.00 83.06 458 THR A N 1
ATOM 3469 C CA . THR A 1 458 ? -3.696 7.335 -8.112 1.00 83.06 458 THR A CA 1
ATOM 3470 C C . THR A 1 458 ? -4.782 7.023 -9.148 1.00 83.06 458 THR A C 1
ATOM 3472 O O . THR A 1 458 ? -5.960 7.317 -8.958 1.00 83.06 458 THR A O 1
ATOM 3475 N N . GLN A 1 459 ? -4.391 6.390 -10.251 1.00 83.69 459 GLN A N 1
ATOM 3476 C CA . GLN A 1 459 ? -5.307 5.971 -11.314 1.00 83.69 459 GLN A CA 1
ATOM 3477 C C . GLN A 1 459 ? -6.015 4.649 -10.965 1.00 83.69 459 GLN A C 1
ATOM 3479 O O . GLN A 1 459 ? -5.487 3.824 -10.221 1.00 83.69 459 GLN A O 1
ATOM 3484 N N . GLY A 1 460 ? -7.191 4.410 -11.554 1.00 83.50 460 GLY A N 1
ATOM 3485 C CA . GLY A 1 460 ? -7.866 3.103 -11.492 1.00 83.50 460 GLY A CA 1
ATOM 3486 C C . GLY A 1 460 ? -8.641 2.805 -10.202 1.00 83.50 460 GLY A C 1
ATOM 3487 O O . GLY A 1 460 ? -9.030 1.661 -9.973 1.00 83.50 460 GLY A O 1
ATOM 3488 N N . VAL A 1 461 ? -8.887 3.816 -9.373 1.00 90.31 461 VAL A N 1
ATOM 3489 C CA . VAL A 1 461 ? -9.670 3.732 -8.131 1.00 90.31 461 VAL A CA 1
ATOM 3490 C C . VAL A 1 461 ? -10.446 5.047 -7.996 1.00 90.31 461 VAL A C 1
ATOM 3492 O O . VAL A 1 461 ? -9.964 6.113 -8.379 1.00 90.31 461 VAL A O 1
ATOM 3495 N N . ALA A 1 462 ? -11.671 4.959 -7.491 1.00 95.50 462 ALA A N 1
ATOM 3496 C CA . ALA A 1 462 ? -12.597 6.078 -7.403 1.00 95.50 462 ALA A CA 1
ATOM 3497 C C . ALA A 1 462 ? -12.354 6.970 -6.179 1.00 95.50 462 ALA A C 1
ATOM 3499 O O . ALA A 1 462 ? -12.549 8.184 -6.248 1.00 95.50 462 ALA A O 1
ATOM 3500 N N . GLY A 1 463 ? -11.926 6.387 -5.060 1.00 95.62 463 GLY A N 1
ATOM 3501 C CA . GLY A 1 463 ? -11.726 7.128 -3.822 1.00 95.62 463 GLY A CA 1
ATOM 3502 C C . GLY A 1 463 ? -11.454 6.244 -2.613 1.00 95.62 463 GLY A C 1
ATOM 3503 O O . GLY A 1 463 ? -11.108 5.071 -2.751 1.00 95.62 463 GLY A O 1
ATOM 3504 N N . ASN A 1 464 ? -11.657 6.800 -1.420 1.00 94.81 464 ASN A N 1
ATOM 3505 C CA . ASN A 1 464 ? -11.687 6.053 -0.166 1.00 94.81 464 ASN A CA 1
ATOM 3506 C C . ASN A 1 464 ? -13.026 6.226 0.577 1.00 94.81 464 ASN A C 1
ATOM 3508 O O . ASN A 1 464 ? -13.697 7.248 0.446 1.00 94.81 464 ASN A O 1
ATOM 3512 N N . ILE A 1 465 ? -13.400 5.205 1.345 1.00 98.00 465 ILE A N 1
ATOM 3513 C CA . ILE A 1 465 ? -14.521 5.166 2.287 1.00 98.00 465 ILE A CA 1
ATOM 3514 C C . ILE A 1 465 ? -13.934 5.273 3.690 1.00 98.00 465 ILE A C 1
ATOM 3516 O O . ILE A 1 465 ? -13.090 4.454 4.058 1.00 98.00 465 ILE A O 1
ATOM 3520 N N . GLY A 1 466 ? -14.386 6.266 4.453 1.00 97.12 466 GLY A N 1
ATOM 3521 C CA . GLY A 1 466 ? -13.860 6.565 5.779 1.00 97.12 466 GLY A CA 1
ATOM 3522 C C . GLY A 1 466 ? -14.860 6.418 6.926 1.00 97.12 466 GLY A C 1
ATOM 3523 O O . GLY A 1 466 ? -15.973 5.895 6.792 1.00 97.12 466 GLY A O 1
ATOM 3524 N N . GLY A 1 467 ? -14.431 6.890 8.092 1.00 96.12 467 GLY A N 1
ATOM 3525 C CA . GLY A 1 467 ? -15.052 6.706 9.394 1.00 96.12 467 GLY A CA 1
ATOM 3526 C C . GLY A 1 467 ? -16.492 7.200 9.506 1.00 96.12 467 GLY A C 1
ATOM 3527 O O . GLY A 1 467 ? -17.259 6.600 10.254 1.00 96.12 467 GLY A O 1
ATOM 3528 N N . ASP A 1 468 ? -16.913 8.227 8.758 1.00 95.69 468 ASP A N 1
ATOM 3529 C CA . ASP A 1 468 ? -18.310 8.696 8.824 1.00 95.69 468 ASP A CA 1
ATOM 3530 C C . ASP A 1 468 ? -19.314 7.656 8.288 1.00 95.69 468 ASP A C 1
ATOM 3532 O O . ASP A 1 468 ? -20.438 7.543 8.791 1.00 95.69 468 ASP A O 1
ATOM 3536 N N . ILE A 1 469 ? -18.879 6.840 7.322 1.00 96.75 469 ILE A N 1
ATOM 3537 C CA . ILE A 1 469 ? -19.645 5.698 6.817 1.00 96.75 469 ILE A CA 1
ATOM 3538 C C . ILE A 1 469 ? -19.417 4.476 7.705 1.00 96.75 469 ILE A C 1
ATOM 3540 O O . ILE A 1 469 ? -20.380 3.837 8.131 1.00 96.75 469 ILE A O 1
ATOM 3544 N N . LEU A 1 470 ? -18.154 4.156 8.006 1.00 96.94 470 LEU A N 1
ATOM 3545 C CA . LEU A 1 470 ? -17.790 2.928 8.719 1.00 96.94 470 LEU A CA 1
ATOM 3546 C C . LEU A 1 470 ? -18.388 2.863 10.130 1.00 96.94 470 LEU A C 1
ATOM 3548 O O . LEU A 1 470 ? -18.839 1.798 10.550 1.00 96.94 47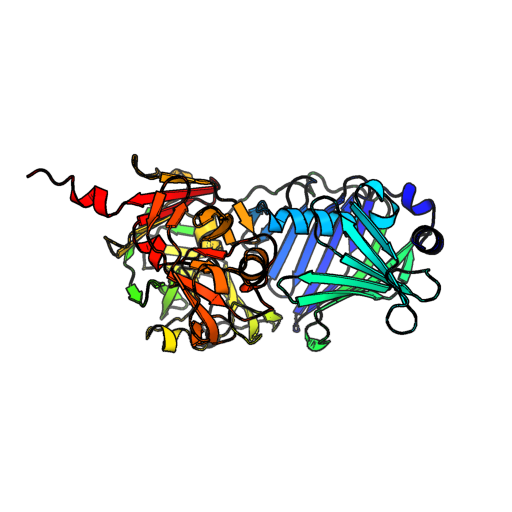0 LEU A O 1
ATOM 3552 N N . ARG A 1 471 ? -18.508 4.002 10.827 1.00 95.31 471 ARG A N 1
ATOM 3553 C CA . ARG A 1 471 ? -19.076 4.066 12.186 1.00 95.31 471 ARG A CA 1
ATOM 3554 C C . ARG A 1 471 ? -20.540 3.640 12.296 1.00 95.31 471 ARG A C 1
ATOM 3556 O O . ARG A 1 471 ? -21.022 3.433 13.405 1.00 95.31 471 ARG A O 1
ATOM 3563 N N . ARG A 1 472 ? -21.257 3.529 11.172 1.00 94.19 472 ARG A N 1
ATOM 3564 C CA . ARG A 1 472 ? -22.659 3.071 11.122 1.00 94.19 472 ARG A CA 1
ATOM 3565 C C . ARG A 1 472 ? -22.787 1.555 11.325 1.00 94.19 472 ARG A C 1
ATOM 3567 O O . ARG A 1 472 ? -23.887 1.048 11.549 1.00 94.19 472 ARG A O 1
ATOM 3574 N N . TYR A 1 473 ? -21.670 0.833 11.260 1.00 95.19 473 TYR A N 1
ATOM 3575 C CA . TYR A 1 473 ? -21.618 -0.619 11.316 1.00 95.19 473 TYR A CA 1
ATOM 3576 C C . TYR A 1 473 ? -20.614 -1.104 12.363 1.00 95.19 473 TYR A C 1
ATOM 3578 O O . TYR A 1 473 ? -19.625 -0.443 12.675 1.00 95.19 473 TYR A O 1
ATOM 3586 N N . SER A 1 474 ? -20.833 -2.322 12.851 1.00 96.31 474 SER A N 1
ATOM 3587 C CA . SER A 1 474 ? -19.754 -3.140 13.396 1.00 96.31 474 SER A CA 1
ATOM 3588 C C . SER A 1 474 ? -18.997 -3.749 12.214 1.00 96.31 474 SER A C 1
ATOM 3590 O O . SER A 1 474 ? -19.575 -4.510 11.429 1.00 96.31 474 SER A O 1
ATOM 3592 N N . CYS A 1 475 ? -17.736 -3.347 12.055 1.00 97.94 475 CYS A N 1
ATOM 3593 C CA . CYS A 1 475 ? -16.901 -3.672 10.900 1.00 97.94 475 CYS A CA 1
ATOM 3594 C C . CYS A 1 475 ? -15.873 -4.742 11.271 1.00 97.94 475 CYS A C 1
ATOM 3596 O O . CYS A 1 475 ? -14.963 -4.445 12.041 1.00 97.94 475 CYS A O 1
ATOM 3598 N N . SER A 1 476 ? -15.969 -5.949 10.706 1.00 98.56 476 SER A N 1
ATOM 3599 C CA . SER A 1 476 ? -14.944 -6.994 10.855 1.00 98.56 476 SER A CA 1
ATOM 3600 C C . SER A 1 476 ? -14.104 -7.123 9.590 1.00 98.56 476 SER A C 1
ATOM 3602 O O . SER A 1 476 ? -14.631 -7.439 8.522 1.00 98.56 476 SER A O 1
ATOM 3604 N N . PHE A 1 477 ? -12.795 -6.928 9.716 1.00 98.69 477 PHE A N 1
ATOM 3605 C CA . PHE A 1 477 ? -11.822 -7.060 8.635 1.00 98.69 477 PHE A CA 1
ATOM 3606 C C . PHE A 1 477 ? -11.117 -8.414 8.726 1.00 98.69 477 PHE A C 1
ATOM 3608 O O . PHE A 1 477 ? -10.313 -8.633 9.627 1.00 98.69 477 PHE A O 1
ATOM 3615 N N . ASP A 1 478 ? -11.400 -9.321 7.789 1.00 97.75 478 ASP A N 1
ATOM 3616 C CA . ASP A 1 478 ? -10.755 -10.631 7.682 1.00 97.75 478 ASP A CA 1
ATOM 3617 C C . ASP A 1 478 ? -9.891 -10.693 6.417 1.00 97.75 478 ASP A C 1
ATOM 3619 O O . ASP A 1 478 ? -10.318 -11.117 5.337 1.00 97.75 478 ASP A O 1
ATOM 3623 N N . TYR A 1 479 ? -8.635 -10.258 6.545 1.00 95.75 479 TYR A N 1
ATOM 3624 C CA . TYR A 1 479 ? -7.685 -10.259 5.429 1.00 95.75 479 TYR A CA 1
ATOM 3625 C C . TYR A 1 479 ? -7.252 -11.675 5.035 1.00 95.75 479 TYR A C 1
ATOM 3627 O O . TYR A 1 479 ? -6.813 -11.883 3.901 1.00 95.75 479 TYR A O 1
ATOM 3635 N N . SER A 1 480 ? -7.384 -12.657 5.934 1.00 93.44 480 SER A N 1
ATOM 3636 C CA . SER A 1 480 ? -7.046 -14.055 5.645 1.00 93.44 480 SER A CA 1
ATOM 3637 C C . SER A 1 480 ? -8.024 -14.666 4.635 1.00 93.44 480 SER A C 1
ATOM 3639 O O . SER A 1 480 ? -7.609 -15.378 3.721 1.00 93.44 480 SER A O 1
ATOM 3641 N N . ARG A 1 481 ? -9.312 -14.308 4.746 1.00 95.25 481 ARG A N 1
ATOM 3642 C CA . ARG A 1 481 ? -10.387 -14.728 3.833 1.00 95.25 481 ARG A CA 1
ATOM 3643 C C . ARG A 1 481 ? -10.735 -13.683 2.773 1.00 95.25 481 ARG A C 1
ATOM 3645 O O . ARG A 1 481 ? -11.609 -13.937 1.945 1.00 95.25 481 ARG A O 1
ATOM 3652 N N . ARG A 1 482 ? -10.029 -12.545 2.765 1.00 95.94 482 ARG A N 1
ATOM 3653 C CA . ARG A 1 482 ? -10.244 -11.390 1.872 1.00 95.94 482 ARG A CA 1
ATOM 3654 C C . ARG A 1 482 ? -11.693 -10.911 1.908 1.00 95.94 482 ARG A C 1
ATOM 3656 O O . ARG A 1 482 ? -12.358 -10.778 0.880 1.00 95.94 482 ARG A O 1
ATOM 3663 N N . THR A 1 483 ? -12.195 -10.683 3.112 1.00 97.56 483 THR A N 1
ATOM 3664 C CA . THR A 1 483 ? -13.582 -10.287 3.343 1.00 97.56 483 THR A CA 1
ATOM 3665 C C . THR A 1 483 ? -13.694 -9.236 4.419 1.00 97.56 483 THR A C 1
ATOM 3667 O O . THR A 1 483 ? -13.006 -9.292 5.434 1.00 97.56 483 THR A O 1
ATOM 3670 N N . MET A 1 484 ? -14.627 -8.318 4.220 1.00 98.19 484 MET A N 1
ATOM 3671 C CA . MET A 1 484 ? -15.112 -7.414 5.247 1.00 98.19 484 MET A CA 1
ATOM 3672 C C . MET A 1 484 ? -16.564 -7.768 5.560 1.00 98.19 484 MET A C 1
ATOM 3674 O O . MET A 1 484 ? -17.355 -8.034 4.653 1.00 98.19 484 MET A O 1
ATOM 3678 N N . HIS A 1 485 ? -16.911 -7.792 6.841 1.00 98.00 485 HIS A N 1
ATOM 3679 C CA . HIS A 1 485 ? -18.271 -8.029 7.309 1.00 98.00 485 HIS A CA 1
ATOM 3680 C C . HIS A 1 485 ? -18.813 -6.765 7.970 1.00 98.00 485 HIS A C 1
ATOM 3682 O O . HIS A 1 485 ? -18.158 -6.194 8.839 1.00 98.00 485 HIS A O 1
ATOM 3688 N N . LEU A 1 486 ? -20.007 -6.344 7.560 1.00 96.81 486 LEU A N 1
ATOM 3689 C CA . LEU A 1 486 ? -20.693 -5.157 8.060 1.00 96.81 486 LEU A CA 1
ATOM 3690 C C . LEU A 1 486 ? -22.003 -5.561 8.726 1.00 96.81 486 LEU A C 1
ATOM 3692 O O . LEU A 1 486 ? -22.955 -5.952 8.052 1.00 96.81 486 LEU A O 1
ATOM 3696 N N . ALA A 1 487 ? -22.070 -5.470 10.051 1.00 94.19 487 ALA A N 1
ATOM 3697 C CA . ALA A 1 487 ? -23.314 -5.660 10.789 1.00 94.19 487 ALA A CA 1
ATOM 3698 C C . ALA A 1 487 ? -23.889 -4.297 11.189 1.00 94.19 487 ALA A C 1
ATOM 3700 O O . ALA A 1 487 ? -23.218 -3.530 11.878 1.00 94.19 487 ALA A O 1
ATOM 3701 N N . SER A 1 488 ? -25.124 -3.997 10.774 1.00 86.50 488 SER A N 1
ATOM 3702 C CA . SER A 1 488 ? -25.803 -2.755 11.170 1.00 86.50 488 SER A CA 1
ATOM 3703 C C . SER A 1 488 ? -25.938 -2.673 12.691 1.00 86.50 488 SER A C 1
ATOM 3705 O O . SER A 1 488 ? -26.343 -3.643 13.339 1.00 86.50 488 SER A O 1
ATOM 3707 N N . ILE A 1 489 ? -25.601 -1.511 13.249 1.00 83.00 489 ILE A N 1
ATOM 3708 C CA . ILE A 1 489 ? -25.732 -1.235 14.682 1.00 83.00 489 ILE A CA 1
ATOM 3709 C C . ILE A 1 489 ? -27.213 -1.079 15.069 1.00 83.00 489 ILE A C 1
ATOM 3711 O O . ILE A 1 489 ? -27.633 -1.599 16.101 1.00 83.00 489 ILE A O 1
ATOM 3715 N N . GLU A 1 490 ? -28.029 -0.447 14.221 1.00 67.38 490 GLU A N 1
ATOM 3716 C CA . GLU A 1 490 ? -29.457 -0.195 14.489 1.00 67.38 490 GLU A CA 1
ATOM 3717 C C . GLU A 1 490 ? -30.283 -1.484 14.594 1.00 67.38 490 GLU A C 1
ATOM 3719 O O . GLU A 1 490 ? -31.228 -1.567 15.375 1.00 67.38 490 GLU A O 1
ATOM 3724 N N . LEU A 1 491 ? -29.903 -2.537 13.867 1.00 54.09 491 LEU A N 1
ATOM 3725 C CA . LEU A 1 491 ? -30.603 -3.822 13.938 1.00 54.09 491 LEU A CA 1
ATOM 3726 C C . LEU A 1 491 ? -30.358 -4.565 15.265 1.00 54.09 491 LEU A C 1
ATOM 3728 O O . LEU A 1 491 ? -31.169 -5.417 15.626 1.00 54.09 491 LEU A O 1
ATOM 3732 N N . ARG A 1 492 ? -29.305 -4.228 16.029 1.00 52.00 492 ARG A N 1
ATOM 3733 C CA . ARG A 1 492 ? -28.994 -4.871 17.324 1.00 52.00 492 ARG A CA 1
ATOM 3734 C C . ARG A 1 492 ? -29.854 -4.366 18.483 1.00 52.00 492 ARG A C 1
ATOM 3736 O O . ARG A 1 492 ? -30.112 -5.117 19.418 1.00 52.00 492 ARG A O 1
ATOM 3743 N N . THR A 1 493 ? -30.323 -3.119 18.437 1.00 44.94 493 THR A N 1
ATOM 3744 C CA . THR A 1 493 ? -31.161 -2.543 19.506 1.00 44.94 493 THR A CA 1
ATOM 3745 C C . THR A 1 493 ? -32.618 -3.004 19.428 1.00 44.94 493 THR A C 1
ATOM 3747 O O . THR A 1 493 ? -33.336 -2.938 20.422 1.00 44.94 493 THR A O 1
ATOM 3750 N N . SER A 1 494 ? -33.048 -3.540 18.280 1.00 41.47 494 SER A N 1
ATOM 3751 C CA . SER A 1 494 ? -34.411 -4.048 18.064 1.00 41.47 494 SER A CA 1
ATOM 3752 C C . SER A 1 494 ? -34.676 -5.458 18.622 1.00 41.47 494 SER A C 1
ATOM 3754 O O . SER A 1 494 ? -35.819 -5.909 18.620 1.00 41.47 494 SER A O 1
ATOM 3756 N N . SER A 1 495 ? -33.646 -6.155 19.121 1.00 39.12 495 SER A N 1
ATOM 3757 C CA . SER A 1 495 ? -33.737 -7.541 19.611 1.00 39.12 495 SER A CA 1
ATOM 3758 C C . SER A 1 495 ? -33.715 -7.699 21.138 1.00 39.12 495 SER A C 1
ATOM 3760 O O . SER A 1 495 ? -33.531 -8.812 21.628 1.00 39.12 495 SER A O 1
ATOM 3762 N N . LEU A 1 496 ? -33.909 -6.626 21.912 1.00 32.44 496 LEU A N 1
ATOM 3763 C CA . LEU A 1 496 ? -34.192 -6.764 23.345 1.00 32.44 496 LEU A CA 1
ATOM 3764 C C . LEU A 1 496 ? -35.671 -7.158 23.522 1.00 32.44 496 LEU A C 1
ATOM 3766 O O . LEU A 1 496 ? -36.539 -6.407 23.073 1.00 32.44 496 LEU A O 1
ATOM 3770 N N . PRO A 1 497 ? -35.993 -8.317 24.129 1.00 38.75 497 PRO A N 1
ATOM 3771 C CA . PRO A 1 497 ? -37.377 -8.664 24.419 1.00 38.75 497 PRO A CA 1
ATOM 3772 C C . PRO A 1 497 ? -37.949 -7.670 25.439 1.00 38.75 497 PRO A C 1
ATOM 3774 O O . PRO A 1 497 ? -37.310 -7.370 26.448 1.00 38.75 497 PRO A O 1
ATOM 3777 N N . SER A 1 498 ? -39.136 -7.155 25.113 1.00 37.62 498 SER A N 1
ATOM 3778 C CA . SER A 1 498 ? -39.969 -6.259 25.926 1.00 37.62 498 SER A CA 1
ATOM 3779 C C . SER A 1 498 ? -40.306 -6.809 27.303 1.00 37.62 498 SER A C 1
ATOM 3781 O O . SER A 1 498 ? -40.604 -8.027 27.355 1.00 37.62 498 SER A O 1
#

Mean predicted aligned error: 5.75 Å

pLDDT: mean 90.85, std 9.92, range [32.44, 98.81]